Protein AF-A0A068NNS9-F1 (afdb_monomer)

Secondary structure (DSSP, 8-state):
-PPPPPPTTHHHHHHHHHHHHHHHHHHHHHHHHH--EEEEEEEHHHHHHHHHTTT--HHHHHHHHHHHT--EEEEEPPBHHHHHHTTSEEEEEEEEEETTEEEEEEEEEES-HHHHHHHHHHHHHHHGGGG-----BTTTEEEPPSS-HHHHHT-B--S-HHHHHHHHHTTPEEEEEE---TT--HHHHHHHHHHHHHTTEEEEEE-TTB-TTTTTTHHHHHHHHHHTTPEEEEETT---BTHHHHHHH-GGGEEEEEE--HHHHTTS-HHHHHHHHHHHHHHS--SEEE---S-SSSSSHHHHHHHHHHHHHHHHHHTT-EES---PPPPPS--TTHHHHHHHHHHHHHHHHHHHH---HHHHHHHHHHHHHHHHHTTSHHHHHHHHHHHHHHHHHHHHHHHHHH--S-HHHHHHHHHHHHHHHHHHHHHHS-SHHHHTTSS--TTHHHHHHHHHHHHHHHHHHHHS-HHHHHHS---HHHHHHHHHHHHHHHHHHHHSSS----PPPHHHHHHHHHHHHH-SSPPPHHIIIIIHHHHHHHHHHHHHHHH-GGGHHHHHHHHHHHHHHHHHHHHHHHHHHT-TTS-HHHHHHHHHHHHHHHHHHHHHHHHHHHHHSPPPPP--

Mean predicted aligned error: 8.88 Å

Radius of gyration: 31.3 Å; Cα contacts (8 Å, |Δi|>4): 1015; chains: 1; bounding box: 88×57×99 Å

Structure (mmCIF, N/CA/C/O backbone):
data_AF-A0A068NNS9-F1
#
_entry.id   AF-A0A068NNS9-F1
#
loop_
_atom_site.group_PDB
_atom_site.id
_atom_site.type_symbol
_atom_site.label_atom_id
_atom_site.label_alt_id
_atom_site.label_comp_id
_atom_site.label_asym_id
_atom_site.label_entity_id
_atom_site.label_seq_id
_atom_site.pdbx_PDB_ins_code
_atom_site.Cartn_x
_atom_site.Cartn_y
_atom_site.Cartn_z
_atom_site.occupancy
_atom_site.B_iso_or_equiv
_atom_site.auth_seq_id
_atom_site.auth_comp_id
_atom_site.auth_asym_id
_atom_site.auth_atom_id
_atom_site.pdbx_PDB_model_num
ATOM 1 N N . MET A 1 1 ? -19.047 10.131 39.975 1.00 45.00 1 MET A N 1
ATOM 2 C CA . MET A 1 1 ? -18.983 10.991 38.769 1.00 45.00 1 MET A CA 1
ATOM 3 C C . MET A 1 1 ? -20.088 10.554 37.811 1.00 45.00 1 MET A C 1
ATOM 5 O O . MET A 1 1 ? -20.291 9.353 37.672 1.00 45.00 1 MET A O 1
ATOM 9 N N . ASN A 1 2 ? -20.861 11.490 37.252 1.00 53.44 2 ASN A N 1
ATOM 10 C CA . ASN A 1 2 ? -22.082 11.189 36.489 1.00 53.44 2 ASN A CA 1
ATOM 11 C C . ASN A 1 2 ? -21.783 10.393 35.209 1.00 53.44 2 ASN A C 1
ATOM 13 O O . ASN A 1 2 ? -20.843 10.713 34.484 1.00 53.44 2 ASN A O 1
ATOM 17 N N . ARG A 1 3 ? -22.595 9.363 34.931 1.00 65.38 3 ARG A N 1
ATOM 18 C CA . ARG A 1 3 ? -22.523 8.577 33.688 1.00 65.38 3 ARG A CA 1
ATOM 19 C C . ARG A 1 3 ? -22.663 9.496 32.473 1.00 65.38 3 ARG A C 1
ATOM 21 O O . ARG A 1 3 ? -23.421 10.467 32.516 1.00 65.38 3 ARG A O 1
ATOM 28 N N . THR A 1 4 ? -21.981 9.156 31.380 1.00 76.56 4 THR A N 1
ATOM 29 C CA . THR A 1 4 ? -22.174 9.854 30.103 1.00 76.56 4 THR A CA 1
ATOM 30 C C . THR A 1 4 ? -23.625 9.650 29.667 1.00 76.56 4 THR A C 1
ATOM 32 O O . THR A 1 4 ? -24.066 8.511 29.521 1.00 76.56 4 THR A O 1
ATOM 35 N N . LYS A 1 5 ? -24.387 10.731 29.485 1.00 83.50 5 LYS A N 1
ATOM 36 C CA . LYS A 1 5 ? -25.737 10.637 28.916 1.00 83.50 5 LYS A CA 1
ATOM 37 C C . LYS A 1 5 ? -25.620 10.471 27.404 1.00 83.50 5 LYS A C 1
ATOM 39 O O . LYS A 1 5 ? -24.888 11.222 26.765 1.00 83.50 5 LYS A O 1
ATOM 44 N N . LEU A 1 6 ? -26.333 9.498 26.844 1.00 90.12 6 LEU A N 1
ATOM 45 C CA . LEU A 1 6 ? -26.372 9.283 25.400 1.00 90.12 6 LEU A CA 1
ATOM 46 C C . LEU A 1 6 ? -27.420 10.206 24.776 1.00 90.12 6 LEU A C 1
ATOM 48 O O . LEU A 1 6 ? -28.594 10.106 25.141 1.00 90.12 6 LEU A O 1
ATOM 52 N N . PRO A 1 7 ? -27.033 11.108 23.863 1.00 90.25 7 PRO A N 1
ATOM 53 C CA . PRO A 1 7 ? -28.003 11.930 23.167 1.00 90.25 7 PRO A CA 1
ATOM 54 C C . PRO A 1 7 ? -28.765 11.101 22.126 1.00 90.25 7 PRO A C 1
ATOM 56 O O . PRO A 1 7 ? -28.200 10.212 21.491 1.00 90.25 7 PRO A O 1
ATOM 59 N N . GLN A 1 8 ? -30.039 11.431 21.899 1.00 88.69 8 GLN A N 1
ATOM 60 C CA . GLN A 1 8 ? -30.897 10.731 20.928 1.00 88.69 8 GLN A CA 1
ATOM 61 C C . GLN A 1 8 ? -30.352 10.808 19.490 1.00 88.69 8 GLN A C 1
ATOM 63 O O . GLN A 1 8 ? -30.512 9.871 18.713 1.00 88.69 8 GLN A O 1
ATOM 68 N N . TRP A 1 9 ? -29.639 11.887 19.149 1.00 92.69 9 TRP A N 1
ATOM 69 C CA . TRP A 1 9 ? -29.029 12.079 17.830 1.00 92.69 9 TRP A CA 1
ATOM 70 C C . TRP A 1 9 ? -27.763 11.237 17.595 1.00 92.69 9 TRP A C 1
ATOM 72 O O . TRP A 1 9 ? -27.286 11.170 16.462 1.00 92.69 9 TRP A O 1
ATOM 82 N N . LEU A 1 10 ? -27.208 10.572 18.621 1.00 92.75 10 LEU A N 1
ATOM 83 C CA . LEU A 1 10 ? -25.953 9.820 18.489 1.00 92.75 10 LEU A CA 1
ATOM 84 C C . LEU A 1 10 ? -26.058 8.684 17.465 1.00 92.75 10 LEU A C 1
ATOM 86 O O . LEU A 1 10 ? -25.103 8.421 16.744 1.00 92.75 10 LEU A O 1
ATOM 90 N N . ALA A 1 11 ? -27.222 8.040 17.358 1.00 92.19 11 ALA A N 1
ATOM 91 C CA . ALA A 1 11 ? -27.439 6.993 16.364 1.00 92.19 11 ALA A CA 1
ATOM 92 C C . ALA A 1 11 ? -27.243 7.526 14.932 1.00 92.19 11 ALA A C 1
ATOM 94 O O . ALA A 1 11 ? -26.527 6.915 14.142 1.00 92.19 11 ALA A O 1
ATOM 95 N N . MET A 1 12 ? -27.793 8.706 14.621 1.00 92.38 12 MET A N 1
ATOM 96 C CA . MET A 1 12 ? -27.580 9.365 13.326 1.00 92.38 12 MET A CA 1
ATOM 97 C C . MET A 1 12 ? -26.126 9.807 13.135 1.00 92.38 12 MET A C 1
ATOM 99 O O . MET A 1 12 ? -25.587 9.662 12.039 1.00 92.38 12 MET A O 1
ATOM 103 N N . ALA A 1 13 ? -25.477 10.287 14.201 1.00 93.81 13 ALA A N 1
ATOM 104 C CA . ALA A 1 13 ? -24.063 10.669 14.187 1.00 93.81 13 ALA A CA 1
ATOM 105 C C . ALA A 1 13 ? -23.112 9.499 13.891 1.00 93.81 13 ALA A C 1
ATOM 107 O O . ALA A 1 13 ? -21.988 9.726 13.458 1.00 93.81 13 ALA A O 1
ATOM 108 N N . LEU A 1 14 ? -23.545 8.258 14.124 1.00 95.25 14 LEU A N 1
ATOM 109 C CA . LEU A 1 14 ? -22.804 7.050 13.765 1.00 95.25 14 LEU A CA 1
ATOM 110 C C . LEU A 1 14 ? -23.218 6.519 12.383 1.00 95.25 14 LEU A C 1
ATOM 112 O O . LEU A 1 14 ? -22.372 6.078 11.608 1.00 95.25 14 LEU A O 1
ATOM 116 N N . LEU A 1 15 ? -24.506 6.599 12.045 1.00 95.69 15 LEU A N 1
ATOM 117 C CA . LEU A 1 15 ? -25.061 6.049 10.808 1.00 95.69 15 LEU A CA 1
ATOM 118 C C . LEU A 1 15 ? -24.673 6.854 9.555 1.00 95.69 15 LEU A C 1
ATOM 120 O O . LEU A 1 15 ? -24.292 6.255 8.551 1.00 95.69 15 LEU A O 1
ATOM 124 N N . LEU A 1 16 ? -24.724 8.191 9.594 1.00 96.25 16 LEU A N 1
ATOM 125 C CA . LEU A 1 16 ? -24.410 9.026 8.423 1.00 96.25 16 LEU A CA 1
ATOM 126 C C . LEU A 1 16 ? -22.957 8.870 7.933 1.00 96.25 16 LEU A C 1
ATOM 128 O O . LEU A 1 16 ? -22.777 8.626 6.735 1.00 96.25 16 LEU A O 1
ATOM 132 N N . PRO A 1 17 ? -21.923 8.922 8.803 1.00 96.94 17 PRO A N 1
ATOM 133 C CA . PRO A 1 17 ? -20.548 8.671 8.375 1.00 96.94 17 PRO A CA 1
ATOM 134 C C . PRO A 1 17 ? -20.363 7.287 7.771 1.00 96.94 17 PRO A C 1
ATOM 136 O O . PRO A 1 17 ? -19.669 7.148 6.765 1.00 96.94 17 PRO A O 1
ATOM 139 N N . ALA A 1 18 ? -21.012 6.270 8.345 1.00 96.69 18 ALA A N 1
ATOM 140 C CA . ALA A 1 18 ? -20.958 4.913 7.823 1.00 96.69 18 ALA A CA 1
ATOM 141 C C . ALA A 1 18 ? -21.536 4.843 6.402 1.00 96.69 18 ALA A C 1
ATOM 143 O O . ALA A 1 18 ? -20.880 4.315 5.508 1.00 96.69 18 ALA A O 1
ATOM 144 N N . LEU A 1 19 ? -22.717 5.424 6.167 1.00 97.00 19 LEU A N 1
ATOM 145 C CA . LEU A 1 19 ? -23.376 5.412 4.857 1.00 97.00 19 LEU A CA 1
ATOM 146 C C . LEU A 1 19 ? -22.563 6.136 3.778 1.00 97.00 19 LEU A C 1
ATOM 148 O O . LEU A 1 19 ? -22.336 5.573 2.706 1.00 97.00 19 LEU A O 1
ATOM 152 N N . PHE A 1 20 ? -22.089 7.356 4.051 1.00 96.88 20 PHE A N 1
ATOM 153 C CA . PHE A 1 20 ? -21.288 8.104 3.076 1.00 96.88 20 PHE A CA 1
ATOM 154 C C . PHE A 1 20 ? -19.963 7.401 2.778 1.00 96.88 20 PHE A C 1
ATOM 156 O O . PHE A 1 20 ? -19.558 7.293 1.618 1.00 96.88 20 PHE A O 1
ATOM 163 N N . SER A 1 21 ? -19.320 6.850 3.807 1.00 96.75 21 SER A N 1
ATOM 164 C CA . SER A 1 21 ? -18.083 6.090 3.645 1.00 96.75 21 SER A CA 1
ATOM 165 C C . SER A 1 21 ? -18.297 4.805 2.854 1.00 96.75 21 SER A C 1
ATOM 167 O O . SER A 1 21 ? -17.499 4.502 1.974 1.00 96.75 21 SER A O 1
ATOM 169 N N . LEU A 1 22 ? -19.389 4.076 3.105 1.00 95.44 22 LEU A N 1
ATOM 170 C CA . LEU A 1 22 ? -19.742 2.866 2.359 1.00 95.44 22 LEU A CA 1
ATOM 171 C C . LEU A 1 22 ? -20.011 3.162 0.884 1.00 95.44 22 LEU A C 1
ATOM 173 O O . LEU A 1 22 ? -19.553 2.406 0.033 1.00 95.44 22 LEU A O 1
ATOM 177 N N . TYR A 1 23 ? -20.687 4.268 0.562 1.00 95.62 23 TYR A N 1
ATOM 178 C CA . TYR A 1 23 ? -20.882 4.675 -0.831 1.00 95.62 23 TYR A CA 1
ATOM 179 C C . TYR A 1 23 ? -19.549 4.989 -1.526 1.00 95.62 23 TYR A C 1
ATOM 181 O O . TYR A 1 23 ? -19.304 4.525 -2.642 1.00 95.62 23 TYR A O 1
ATOM 189 N N . SER A 1 24 ? -18.656 5.717 -0.847 1.00 94.75 24 SER A N 1
ATOM 190 C CA . SER A 1 24 ? -17.303 5.974 -1.349 1.00 94.75 24 SER A CA 1
ATOM 191 C C . SER A 1 24 ? -16.546 4.658 -1.590 1.00 94.75 24 SER A C 1
ATOM 193 O O . SER A 1 24 ? -16.065 4.388 -2.692 1.00 94.75 24 SER A O 1
ATOM 195 N N . ILE A 1 25 ? -16.532 3.777 -0.592 1.00 93.31 25 ILE A N 1
ATOM 196 C CA . ILE A 1 25 ? -15.885 2.462 -0.645 1.00 93.31 25 ILE A CA 1
ATOM 197 C C . ILE A 1 25 ? -16.465 1.572 -1.748 1.00 93.31 25 ILE A C 1
ATOM 199 O O . ILE A 1 25 ? -15.720 0.849 -2.404 1.00 93.31 25 ILE A O 1
ATOM 203 N N . TYR A 1 26 ? -17.770 1.632 -1.998 1.00 92.50 26 TYR A N 1
ATOM 204 C CA . TYR A 1 26 ? -18.401 0.900 -3.090 1.00 92.50 26 TYR A CA 1
ATOM 205 C C . TYR A 1 26 ? -17.836 1.330 -4.451 1.00 92.50 26 TYR A C 1
ATOM 207 O O . TYR A 1 26 ? -17.469 0.478 -5.262 1.00 92.50 26 TYR A O 1
ATOM 215 N N . LYS A 1 27 ? -17.675 2.642 -4.677 1.00 91.94 27 LYS A N 1
ATOM 216 C CA . LYS A 1 27 ? -17.030 3.177 -5.889 1.00 91.94 27 LYS A CA 1
ATOM 217 C C . LYS A 1 27 ? -15.565 2.773 -6.001 1.00 91.94 27 LYS A C 1
ATOM 219 O O . LYS A 1 27 ? -15.104 2.445 -7.091 1.00 91.94 27 LYS A O 1
ATOM 224 N N . ARG A 1 28 ? -14.853 2.730 -4.876 1.00 90.12 28 ARG A N 1
ATOM 225 C CA . ARG A 1 28 ? -13.492 2.188 -4.813 1.00 90.12 28 ARG A CA 1
ATOM 226 C C . ARG A 1 28 ? -13.443 0.715 -5.215 1.00 90.12 28 ARG A C 1
ATOM 228 O O . ARG A 1 28 ? -12.640 0.346 -6.061 1.00 90.12 28 ARG A O 1
ATOM 235 N N . ASN A 1 29 ? -14.318 -0.113 -4.653 1.00 89.06 29 ASN A N 1
ATOM 236 C CA . ASN A 1 29 ? -14.356 -1.542 -4.949 1.00 89.06 29 ASN A CA 1
ATOM 237 C C . ASN A 1 29 ? -14.674 -1.810 -6.431 1.00 89.06 29 ASN A C 1
ATOM 239 O O . ASN A 1 29 ? -14.118 -2.740 -7.005 1.00 89.06 29 ASN A O 1
ATOM 243 N N . GLN A 1 30 ? -15.507 -0.977 -7.071 1.00 87.81 30 GLN A N 1
ATOM 244 C CA . GLN A 1 30 ? -15.707 -1.026 -8.525 1.00 87.81 30 GLN A CA 1
ATOM 245 C C . GLN A 1 30 ? -14.388 -0.786 -9.276 1.00 87.81 30 GLN A C 1
ATOM 247 O O . GLN A 1 30 ? -13.989 -1.642 -10.064 1.00 87.81 30 GLN A O 1
ATOM 252 N N . ALA A 1 31 ? -13.676 0.305 -8.976 1.00 84.62 31 ALA A N 1
ATOM 253 C CA . ALA A 1 31 ? -12.397 0.629 -9.616 1.00 84.62 31 ALA A CA 1
ATOM 254 C C . ALA A 1 31 ? -11.326 -0.461 -9.399 1.00 84.62 31 ALA A C 1
ATOM 256 O O . ALA A 1 31 ? -10.639 -0.857 -10.339 1.00 84.62 31 ALA A O 1
ATOM 257 N N . GLU A 1 32 ? -11.221 -1.005 -8.182 1.00 83.69 32 GLU A N 1
ATOM 258 C CA . GLU A 1 32 ? -10.308 -2.114 -7.866 1.00 83.69 32 GLU A CA 1
ATOM 259 C C . GLU A 1 32 ? -10.689 -3.403 -8.615 1.00 83.69 32 GLU A C 1
ATOM 261 O O . GLU A 1 32 ? -9.819 -4.142 -9.073 1.00 83.69 32 GLU A O 1
ATOM 266 N N . SER A 1 33 ? -11.988 -3.680 -8.773 1.00 80.75 33 SER A N 1
ATOM 267 C CA . SER A 1 33 ? -12.466 -4.902 -9.429 1.00 80.75 33 SER A CA 1
ATOM 268 C C . SER A 1 33 ? -12.233 -4.931 -10.941 1.00 80.75 33 SER A C 1
ATOM 270 O O . SER A 1 33 ? -12.074 -6.021 -11.489 1.00 80.75 33 SER A O 1
ATOM 272 N N . LEU A 1 34 ? -12.175 -3.763 -11.590 1.00 80.88 34 LEU A N 1
ATOM 273 C CA . LEU A 1 34 ? -11.970 -3.627 -13.036 1.00 80.88 34 LEU A CA 1
ATOM 274 C C . LEU A 1 34 ? -10.517 -3.888 -13.461 1.00 80.88 34 LEU A C 1
ATOM 276 O O . LEU A 1 34 ? -10.269 -4.225 -14.618 1.00 80.88 34 LEU A O 1
ATOM 280 N N . ASN A 1 35 ? -9.555 -3.780 -12.539 1.00 80.50 35 ASN A N 1
ATOM 281 C CA . ASN A 1 35 ? -8.134 -3.937 -12.839 1.00 80.50 35 ASN A CA 1
ATOM 282 C C . ASN A 1 35 ? -7.482 -5.070 -12.034 1.00 80.50 35 ASN A C 1
ATOM 284 O O . ASN A 1 35 ? -6.847 -4.852 -10.999 1.00 80.50 35 ASN A O 1
ATOM 288 N N . ARG A 1 36 ? -7.605 -6.297 -12.551 1.00 82.00 36 ARG A N 1
ATOM 289 C CA . ARG A 1 36 ? -6.995 -7.514 -11.976 1.00 82.00 36 ARG A CA 1
ATOM 290 C C . ARG A 1 36 ? -5.841 -8.089 -12.800 1.00 82.00 36 ARG A C 1
ATOM 292 O O . ARG A 1 36 ? -5.244 -9.085 -12.391 1.00 82.00 36 ARG A O 1
ATOM 299 N N . ALA A 1 37 ? -5.546 -7.473 -13.944 1.00 86.31 37 ALA A N 1
ATOM 300 C CA . ALA A 1 37 ? -4.492 -7.915 -14.844 1.00 86.31 37 ALA A CA 1
ATOM 301 C C . ALA A 1 37 ? -3.117 -7.719 -14.197 1.00 86.31 37 ALA A C 1
ATOM 303 O O . ALA A 1 37 ? -2.792 -6.629 -13.723 1.00 86.31 37 ALA A O 1
ATOM 304 N N . THR A 1 38 ? -2.314 -8.775 -14.195 1.00 91.81 38 THR A N 1
ATOM 305 C CA . THR A 1 38 ? -0.960 -8.779 -13.652 1.00 91.81 38 THR A CA 1
ATOM 306 C C . THR A 1 38 ? 0.004 -9.280 -14.724 1.00 91.81 38 THR A C 1
ATOM 308 O O . THR A 1 38 ? -0.196 -10.347 -15.310 1.00 91.81 38 THR A O 1
ATOM 311 N N . ALA A 1 39 ? 1.049 -8.498 -14.983 1.00 95.06 39 ALA A N 1
ATOM 312 C CA . ALA A 1 39 ? 2.167 -8.892 -15.824 1.00 95.06 39 ALA A CA 1
ATOM 313 C C . ALA A 1 39 ? 3.170 -9.702 -15.009 1.00 95.06 39 ALA A C 1
ATOM 315 O O . ALA A 1 39 ? 3.602 -9.278 -13.936 1.00 95.06 39 ALA A O 1
ATOM 316 N N . PHE A 1 40 ? 3.535 -10.861 -15.536 1.00 97.00 40 PHE A N 1
ATOM 317 C CA . PHE A 1 40 ? 4.605 -11.703 -15.035 1.00 97.00 40 PHE A CA 1
ATOM 318 C C . PHE A 1 40 ? 5.803 -11.417 -15.925 1.00 97.00 40 PHE A C 1
ATOM 320 O O . PHE A 1 40 ? 5.803 -11.750 -17.113 1.00 97.00 40 PHE A O 1
ATOM 327 N N . ALA A 1 41 ? 6.770 -10.717 -15.345 1.00 97.12 41 ALA A N 1
ATOM 328 C CA . ALA A 1 41 ? 7.948 -10.225 -16.023 1.00 97.12 41 ALA A CA 1
ATOM 329 C C . ALA A 1 41 ? 9.197 -10.923 -15.494 1.00 97.12 41 ALA A C 1
ATOM 331 O O . ALA A 1 41 ? 9.301 -11.204 -14.301 1.00 97.12 41 ALA A O 1
ATOM 332 N N . THR A 1 42 ? 10.175 -11.132 -16.363 1.00 96.94 42 THR A N 1
ATOM 333 C CA . THR A 1 42 ? 11.530 -11.523 -15.969 1.00 96.94 42 THR A CA 1
ATOM 334 C C . THR A 1 42 ? 12.559 -10.762 -16.802 1.00 96.94 42 THR A C 1
ATOM 336 O O . THR A 1 42 ? 12.216 -10.171 -17.827 1.00 96.94 42 THR A O 1
ATOM 339 N N . GLU A 1 43 ? 13.798 -10.713 -16.329 1.00 96.81 43 GLU A N 1
ATOM 340 C CA . GLU A 1 43 ? 14.918 -10.091 -17.041 1.00 96.81 43 GLU A CA 1
ATOM 341 C C . GLU A 1 43 ? 15.286 -10.981 -18.244 1.00 96.81 43 GLU A C 1
ATOM 343 O O . GLU A 1 43 ? 15.469 -12.189 -18.086 1.00 96.81 43 GLU A O 1
ATOM 348 N N . TYR A 1 44 ? 15.360 -10.418 -19.455 1.00 96.75 44 TYR A N 1
ATOM 349 C CA . TYR A 1 44 ? 15.648 -11.203 -20.668 1.00 96.75 44 TYR A CA 1
ATOM 350 C C . TYR A 1 44 ? 16.992 -11.922 -20.566 1.00 96.75 44 TYR A C 1
ATOM 352 O O . TYR A 1 44 ? 17.099 -13.096 -20.910 1.00 96.75 44 TYR A O 1
ATOM 360 N N . GLU A 1 45 ? 17.993 -11.240 -20.011 1.00 94.19 45 GLU A N 1
ATOM 361 C CA . GLU A 1 45 ? 19.336 -11.771 -19.789 1.00 94.19 45 GLU A CA 1
ATOM 362 C C . GLU A 1 45 ? 19.317 -12.982 -18.843 1.00 94.19 45 GLU A C 1
ATOM 364 O O . GLU A 1 45 ? 20.165 -13.864 -18.941 1.00 94.19 45 GLU A O 1
ATOM 369 N N . THR A 1 46 ? 18.322 -13.063 -17.950 1.00 95.50 46 THR A N 1
ATOM 370 C CA . THR A 1 46 ? 18.130 -14.239 -17.093 1.00 95.50 46 THR A CA 1
ATOM 371 C C . THR A 1 46 ? 17.641 -15.431 -17.908 1.00 95.50 46 THR A C 1
ATOM 373 O O . THR A 1 46 ? 18.205 -16.511 -17.776 1.00 95.50 46 THR A O 1
ATOM 376 N N . ILE A 1 47 ? 16.646 -15.253 -18.787 1.00 96.31 47 ILE A N 1
ATOM 377 C CA . ILE A 1 47 ? 16.189 -16.337 -19.677 1.00 96.31 47 ILE A CA 1
ATOM 378 C C . ILE A 1 47 ? 17.344 -16.796 -20.569 1.00 96.31 47 ILE A C 1
ATOM 380 O O . ILE A 1 47 ? 17.595 -17.992 -20.680 1.00 96.31 47 ILE A O 1
ATOM 384 N N . GLU A 1 48 ? 18.074 -15.848 -21.158 1.00 95.12 48 GLU A N 1
ATOM 385 C CA . GLU A 1 48 ? 19.225 -16.114 -22.023 1.00 95.12 48 GLU A CA 1
ATOM 386 C C . GLU A 1 48 ? 20.307 -16.930 -21.306 1.00 95.12 48 GLU A C 1
ATOM 388 O O . GLU A 1 48 ? 20.754 -17.949 -21.832 1.00 95.12 48 GLU A O 1
ATOM 393 N N . ALA A 1 49 ? 20.671 -16.553 -20.077 1.00 94.00 49 ALA A N 1
ATOM 394 C CA . ALA A 1 49 ? 21.657 -17.284 -19.287 1.00 94.00 49 ALA A CA 1
ATOM 395 C C . ALA A 1 49 ? 21.197 -18.710 -18.926 1.00 94.00 49 ALA A C 1
ATOM 397 O O . ALA A 1 49 ? 21.973 -19.658 -19.060 1.00 94.00 49 ALA A O 1
ATOM 398 N N . LEU A 1 50 ? 19.940 -18.884 -18.497 1.00 95.00 50 LEU A N 1
ATOM 399 C CA . LEU A 1 50 ? 19.394 -20.196 -18.116 1.00 95.00 50 LEU A CA 1
ATOM 400 C C . LEU A 1 50 ? 19.220 -21.126 -19.328 1.00 95.00 50 LEU A C 1
ATOM 402 O O . LEU A 1 50 ? 19.422 -22.338 -19.211 1.00 95.00 50 LEU A O 1
ATOM 406 N N . ALA A 1 51 ? 18.867 -20.565 -20.487 1.00 94.69 51 ALA A N 1
ATOM 407 C CA . ALA A 1 51 ? 18.764 -21.287 -21.749 1.00 94.69 51 ALA A CA 1
ATOM 408 C C . ALA A 1 51 ? 20.145 -21.737 -22.243 1.00 94.69 51 ALA A C 1
ATOM 410 O O . ALA A 1 51 ? 20.338 -22.912 -22.563 1.00 94.69 51 ALA A O 1
ATOM 411 N N . ALA A 1 52 ? 21.132 -20.833 -22.218 1.00 92.56 52 ALA A N 1
ATOM 412 C CA . ALA A 1 52 ? 22.507 -21.133 -22.604 1.00 92.56 52 ALA A CA 1
ATOM 413 C C . ALA A 1 52 ? 23.125 -22.238 -21.733 1.00 92.56 52 ALA A C 1
ATOM 415 O O . ALA A 1 52 ? 23.791 -23.127 -22.264 1.00 92.56 52 ALA A O 1
ATOM 416 N N . ALA A 1 53 ? 22.847 -22.240 -20.423 1.00 91.12 53 ALA A N 1
ATOM 417 C CA . ALA A 1 53 ? 23.308 -23.279 -19.497 1.00 91.12 53 ALA A CA 1
ATOM 418 C C . ALA A 1 53 ? 22.810 -24.694 -19.857 1.00 91.12 53 ALA A C 1
ATOM 420 O O . ALA A 1 53 ? 23.434 -25.679 -19.472 1.00 91.12 53 ALA A O 1
ATOM 421 N N . GLN A 1 54 ? 21.717 -24.798 -20.615 1.00 90.12 54 GLN A N 1
ATOM 422 C CA . GLN A 1 54 ? 21.121 -26.063 -21.055 1.00 90.12 54 GLN A CA 1
ATOM 423 C C . GLN A 1 54 ? 21.247 -26.299 -22.565 1.00 90.12 54 GLN A C 1
ATOM 425 O O . GLN A 1 54 ? 20.663 -27.242 -23.092 1.00 90.12 54 GLN A O 1
ATOM 430 N N . GLY A 1 55 ? 21.987 -25.447 -23.284 1.00 91.88 55 GLY A N 1
ATOM 431 C CA . GLY A 1 55 ? 22.110 -25.535 -24.740 1.00 91.88 55 GLY A CA 1
ATOM 432 C C . GLY A 1 55 ? 20.795 -25.298 -25.494 1.00 91.88 55 GLY A C 1
ATOM 433 O O . GLY A 1 55 ? 20.655 -25.748 -26.630 1.00 91.88 55 GLY A O 1
ATOM 434 N N . MET A 1 56 ? 19.827 -24.612 -24.879 1.00 93.81 56 MET A N 1
ATOM 435 C CA . MET A 1 56 ? 18.530 -24.318 -25.485 1.00 93.81 56 MET A CA 1
ATOM 436 C C . MET A 1 56 ? 18.570 -22.983 -26.253 1.00 93.81 56 MET A C 1
ATOM 438 O O . MET A 1 56 ? 19.056 -21.986 -25.713 1.00 93.81 56 MET A O 1
ATOM 442 N N . PRO A 1 57 ? 18.032 -22.913 -27.487 1.00 95.50 57 PRO A N 1
ATOM 443 C CA . PRO A 1 57 ? 17.849 -21.646 -28.191 1.00 95.50 57 PRO A CA 1
ATOM 444 C C . PRO A 1 57 ? 16.900 -20.701 -27.444 1.00 95.50 57 PRO A C 1
ATOM 446 O O . PRO A 1 57 ? 15.894 -21.132 -26.878 1.00 95.50 57 PRO A O 1
ATOM 449 N N . ILE A 1 58 ? 17.172 -19.396 -27.506 1.00 95.75 58 ILE A N 1
ATOM 450 C CA . ILE A 1 58 ? 16.395 -18.381 -26.780 1.00 95.75 58 ILE A CA 1
ATOM 451 C C . ILE A 1 58 ? 14.909 -18.354 -27.171 1.00 95.75 58 ILE A C 1
ATOM 453 O O . ILE A 1 58 ? 14.058 -18.182 -26.302 1.00 95.75 58 ILE A O 1
ATOM 457 N N . ASP A 1 59 ? 14.573 -18.582 -28.445 1.00 95.62 59 ASP A N 1
ATOM 458 C CA . ASP A 1 59 ? 13.178 -18.647 -28.895 1.00 95.62 59 ASP A CA 1
ATOM 459 C C . ASP A 1 59 ? 12.413 -19.797 -28.219 1.00 95.62 59 ASP A C 1
ATOM 461 O O . ASP A 1 59 ? 11.299 -19.586 -27.740 1.00 95.62 59 ASP A O 1
ATOM 465 N N . SER A 1 60 ? 13.026 -20.982 -28.114 1.00 95.94 60 SER A N 1
ATOM 466 C CA . SER A 1 60 ? 12.431 -22.140 -27.432 1.00 95.94 60 SER A CA 1
ATOM 467 C C . SER A 1 60 ? 12.299 -21.900 -25.930 1.00 95.94 60 SER A C 1
ATOM 469 O O . SER A 1 60 ? 11.265 -22.214 -25.347 1.00 95.94 60 SER A O 1
ATOM 471 N N . ALA A 1 61 ? 13.304 -21.273 -25.314 1.00 96.38 61 ALA A N 1
ATOM 472 C CA . ALA A 1 61 ? 13.262 -20.943 -23.895 1.00 96.38 61 ALA A CA 1
ATOM 473 C C . ALA A 1 61 ? 12.147 -19.940 -23.565 1.00 96.38 61 ALA A C 1
ATOM 475 O O . ALA A 1 61 ? 11.420 -20.103 -22.586 1.00 96.38 61 ALA A O 1
ATOM 476 N N . ILE A 1 62 ? 11.966 -18.913 -24.400 1.00 96.69 62 ILE A N 1
ATOM 477 C CA . ILE A 1 62 ? 10.869 -17.951 -24.252 1.00 96.69 62 ILE A CA 1
ATOM 478 C C . ILE A 1 62 ? 9.510 -18.634 -24.438 1.00 96.69 62 ILE A C 1
ATOM 480 O O . ILE A 1 62 ? 8.577 -18.339 -23.689 1.00 96.69 62 ILE A O 1
ATOM 484 N N . GLU A 1 63 ? 9.384 -19.537 -25.410 1.00 96.25 63 GLU A N 1
ATOM 485 C CA . GLU A 1 63 ? 8.154 -20.295 -25.637 1.00 96.25 63 GLU A CA 1
ATOM 486 C C . GLU A 1 63 ? 7.794 -21.174 -24.428 1.00 96.25 63 GLU A C 1
ATOM 488 O O . GLU A 1 63 ? 6.644 -21.157 -23.978 1.00 96.25 63 GLU A O 1
ATOM 493 N N . GLU A 1 64 ? 8.782 -21.840 -23.826 1.00 95.25 64 GLU A N 1
ATOM 494 C CA . GLU A 1 64 ? 8.612 -22.617 -22.594 1.00 95.25 64 GLU A CA 1
ATOM 495 C C . GLU A 1 64 ? 8.144 -21.732 -21.426 1.00 95.25 64 GLU A C 1
ATOM 497 O O . GLU A 1 64 ? 7.125 -22.016 -20.785 1.00 95.25 64 GLU A O 1
ATOM 502 N N . MET A 1 65 ? 8.818 -20.600 -21.189 1.00 96.25 65 MET A N 1
ATOM 503 C CA . MET A 1 65 ? 8.441 -19.663 -20.121 1.00 96.25 65 MET A CA 1
ATOM 504 C C . MET A 1 65 ? 7.047 -19.063 -20.336 1.00 96.25 65 MET A C 1
ATOM 506 O O . MET A 1 65 ? 6.284 -18.876 -19.382 1.00 96.25 65 MET A O 1
ATOM 510 N N . LYS A 1 66 ? 6.670 -18.785 -21.589 1.00 95.69 66 LYS A N 1
ATOM 511 C CA . LYS A 1 66 ? 5.315 -18.338 -21.938 1.00 95.69 66 LYS A CA 1
ATOM 512 C C . LYS A 1 66 ? 4.266 -19.394 -21.626 1.00 95.69 66 LYS A C 1
ATOM 514 O O . LYS A 1 66 ? 3.209 -19.042 -21.100 1.00 95.69 66 LYS A O 1
ATOM 519 N N . GLY A 1 67 ? 4.556 -20.666 -21.903 1.00 94.62 67 GLY A N 1
ATOM 520 C CA . GLY A 1 67 ? 3.695 -21.790 -21.524 1.00 94.62 67 GLY A CA 1
ATOM 521 C C . GLY A 1 67 ? 3.377 -21.795 -20.025 1.00 94.62 67 GLY A C 1
ATOM 522 O O . GLY A 1 67 ? 2.235 -22.033 -19.624 1.00 94.62 67 GLY A O 1
ATOM 523 N N . GLN A 1 68 ? 4.355 -21.406 -19.204 1.00 95.88 68 GLN A N 1
ATOM 524 C CA . GLN A 1 68 ? 4.226 -21.314 -17.748 1.00 95.88 68 GLN A CA 1
ATOM 525 C C . GLN A 1 68 ? 3.546 -20.026 -17.250 1.00 95.88 68 GLN A C 1
ATOM 527 O O . GLN A 1 68 ? 3.108 -19.957 -16.102 1.00 95.88 68 GLN A O 1
ATOM 532 N N . GLY A 1 69 ? 3.353 -19.023 -18.113 1.00 93.88 69 GLY A N 1
ATOM 533 C CA . GLY A 1 69 ? 2.615 -17.794 -17.795 1.00 93.88 69 GLY A CA 1
ATOM 534 C C . GLY A 1 69 ? 3.405 -16.495 -17.915 1.00 93.88 69 GLY A C 1
ATOM 535 O O . GLY A 1 69 ? 2.855 -15.439 -17.595 1.00 93.88 69 GLY A O 1
ATOM 536 N N . LEU A 1 70 ? 4.660 -16.534 -18.374 1.00 96.25 70 LEU A N 1
ATOM 537 C CA . LEU A 1 70 ? 5.420 -15.321 -18.669 1.00 96.25 70 LEU A CA 1
ATOM 538 C C . LEU A 1 70 ? 4.722 -14.519 -19.780 1.00 96.25 70 LEU A C 1
ATOM 540 O O . LEU A 1 70 ? 4.413 -15.054 -20.843 1.00 96.25 70 LEU A O 1
ATOM 544 N N . ASN A 1 71 ? 4.474 -13.228 -19.551 1.00 95.75 71 ASN A N 1
ATOM 545 C CA . ASN A 1 71 ? 3.810 -12.357 -20.532 1.00 95.75 71 ASN A CA 1
ATOM 546 C C . ASN A 1 71 ? 4.505 -10.999 -20.730 1.00 95.75 71 ASN A C 1
ATOM 548 O O . ASN A 1 71 ? 4.073 -10.202 -21.568 1.00 95.75 71 ASN A O 1
ATOM 552 N N . ALA A 1 72 ? 5.587 -10.743 -19.996 1.00 97.06 72 ALA A N 1
ATOM 553 C CA . ALA A 1 72 ? 6.406 -9.551 -20.119 1.00 97.06 72 ALA A CA 1
ATOM 554 C C . ALA A 1 72 ? 7.896 -9.884 -19.953 1.00 97.06 72 ALA A C 1
ATOM 556 O O . ALA A 1 72 ? 8.260 -10.850 -19.286 1.00 97.06 72 ALA A O 1
ATOM 557 N N . VAL A 1 73 ? 8.761 -9.053 -20.526 1.00 97.50 73 VAL A N 1
ATOM 558 C CA . VAL A 1 73 ? 10.213 -9.103 -20.322 1.00 97.50 73 VAL A CA 1
ATOM 559 C C . VAL A 1 73 ? 10.745 -7.720 -19.989 1.00 97.50 73 VAL A C 1
ATOM 561 O O . VAL A 1 73 ? 10.318 -6.711 -20.555 1.00 97.50 73 VAL A O 1
ATOM 564 N N . VAL A 1 74 ? 11.675 -7.684 -19.043 1.00 97.88 74 VAL A N 1
ATOM 565 C CA . VAL A 1 74 ? 12.462 -6.500 -18.723 1.00 97.88 74 VAL A CA 1
ATOM 566 C C . VAL A 1 74 ? 13.712 -6.531 -19.586 1.00 97.88 74 VAL A C 1
ATOM 568 O O . VAL A 1 74 ? 14.483 -7.485 -19.510 1.00 97.88 74 VAL A O 1
ATOM 571 N N . LEU A 1 75 ? 13.891 -5.490 -20.396 1.00 97.38 75 LEU A N 1
ATOM 572 C CA . LEU A 1 75 ? 15.076 -5.283 -21.221 1.00 97.38 75 LEU A CA 1
ATOM 573 C C . LEU A 1 75 ? 15.863 -4.106 -20.667 1.00 97.38 75 LEU A C 1
ATOM 575 O O . LEU A 1 75 ? 15.321 -3.003 -20.535 1.00 97.38 75 LEU A O 1
ATOM 579 N N . SER A 1 76 ? 17.127 -4.345 -20.337 1.00 95.12 76 SER A N 1
ATOM 580 C CA . SER A 1 76 ? 18.037 -3.285 -19.912 1.00 95.12 76 SER A CA 1
ATOM 581 C C . SER A 1 76 ? 18.591 -2.538 -21.129 1.00 95.12 76 SER A C 1
ATOM 583 O O . SER A 1 76 ? 18.616 -3.060 -22.244 1.00 95.12 76 SER A O 1
ATOM 585 N N . GLU A 1 77 ? 19.001 -1.283 -20.947 1.00 91.94 77 GLU A N 1
ATOM 586 C CA . GLU A 1 77 ? 19.827 -0.619 -21.963 1.00 91.94 77 GLU A CA 1
ATOM 587 C C . GLU A 1 77 ? 21.145 -1.361 -22.158 1.00 91.94 77 GLU A C 1
ATOM 589 O O . GLU A 1 77 ? 21.803 -1.707 -21.180 1.00 91.94 77 GLU A O 1
ATOM 594 N N . GLU A 1 78 ? 21.551 -1.536 -23.417 1.00 93.12 78 GLU A N 1
ATOM 595 C CA . GLU A 1 78 ? 22.886 -2.046 -23.701 1.00 93.12 78 GLU A CA 1
ATOM 596 C C . GLU A 1 78 ? 23.917 -0.926 -23.595 1.00 93.12 78 GLU A C 1
ATOM 598 O O . GLU A 1 78 ? 23.623 0.243 -23.863 1.00 93.12 78 GLU A O 1
ATOM 603 N N . SER A 1 79 ? 25.154 -1.286 -23.284 1.00 92.50 79 SER A N 1
ATOM 604 C CA . SER A 1 79 ? 26.310 -0.393 -23.366 1.00 92.50 79 SER A CA 1
ATOM 605 C C . SER A 1 79 ? 27.215 -0.722 -24.555 1.00 92.50 79 SER A C 1
ATOM 607 O O . SER A 1 79 ? 27.230 -1.840 -25.071 1.00 92.50 79 SER A O 1
ATOM 609 N N . VAL A 1 80 ? 28.054 0.234 -24.969 1.00 92.12 80 VAL A N 1
ATOM 610 C CA . VAL A 1 80 ? 29.126 -0.032 -25.950 1.00 92.12 80 VAL A CA 1
ATOM 611 C C . VAL A 1 80 ? 30.031 -1.180 -25.474 1.00 92.12 80 VAL A C 1
ATOM 613 O O . VAL A 1 80 ? 30.490 -1.981 -26.283 1.00 92.12 80 VAL A O 1
ATOM 616 N N . ALA A 1 81 ? 30.275 -1.296 -24.163 1.00 92.62 81 ALA A N 1
ATOM 617 C CA . ALA A 1 81 ? 31.035 -2.400 -23.585 1.00 92.62 81 ALA A CA 1
ATOM 618 C C . ALA A 1 81 ? 30.396 -3.771 -23.852 1.00 92.62 81 ALA A C 1
ATOM 620 O O . ALA A 1 81 ? 31.122 -4.721 -24.141 1.00 92.62 81 ALA A O 1
ATOM 621 N N . GLU A 1 82 ? 29.072 -3.871 -23.765 1.00 91.81 82 GLU A N 1
ATOM 622 C CA . GLU A 1 82 ? 28.337 -5.112 -24.028 1.00 91.81 82 GLU A CA 1
ATOM 623 C C . GLU A 1 82 ? 28.317 -5.449 -25.514 1.00 91.81 82 GLU A C 1
ATOM 625 O O . GLU A 1 82 ? 28.540 -6.604 -25.867 1.00 91.81 82 GLU A O 1
ATOM 630 N N . LEU A 1 83 ? 28.171 -4.455 -26.397 1.00 92.06 83 LEU A N 1
ATOM 631 C CA . LEU A 1 83 ? 28.306 -4.675 -27.841 1.00 92.06 83 LEU A CA 1
ATOM 632 C C . LEU A 1 83 ? 29.701 -5.205 -28.215 1.00 92.06 83 LEU A C 1
ATOM 634 O O . LEU A 1 83 ? 29.810 -6.090 -29.065 1.00 92.06 83 LEU A O 1
ATOM 638 N N . ILE A 1 84 ? 30.761 -4.724 -27.550 1.00 92.12 84 ILE A N 1
ATOM 639 C CA . ILE A 1 84 ? 32.115 -5.290 -27.692 1.00 92.12 84 ILE A CA 1
ATOM 640 C C . ILE A 1 84 ? 32.153 -6.733 -27.187 1.00 92.12 84 ILE A C 1
ATOM 642 O O . ILE A 1 84 ? 32.672 -7.608 -27.875 1.00 92.12 84 ILE A O 1
ATOM 646 N N . GLY A 1 85 ? 31.594 -6.994 -26.001 1.00 89.56 85 GLY A N 1
ATOM 647 C CA . GLY A 1 85 ? 31.549 -8.335 -25.409 1.00 89.56 85 GLY A CA 1
ATOM 648 C C . GLY A 1 85 ? 30.791 -9.354 -26.266 1.00 89.56 85 GLY A C 1
ATOM 649 O O . GLY A 1 85 ? 31.171 -10.519 -26.305 1.00 89.56 85 GLY A O 1
ATOM 650 N N . ARG A 1 86 ? 29.771 -8.903 -27.005 1.00 87.62 86 ARG A N 1
ATOM 651 C CA . ARG A 1 86 ? 29.004 -9.704 -27.972 1.00 87.62 86 ARG A CA 1
ATOM 652 C C . ARG A 1 86 ? 29.659 -9.804 -29.354 1.00 87.62 86 ARG A C 1
ATOM 654 O O . ARG A 1 86 ? 29.095 -10.432 -30.243 1.00 87.62 86 ARG A O 1
ATOM 661 N N . GLY A 1 87 ? 30.814 -9.168 -29.569 1.00 88.00 87 GLY A N 1
ATOM 662 C CA . GLY A 1 87 ? 31.520 -9.178 -30.854 1.00 88.00 87 GLY A CA 1
ATOM 663 C C . GLY A 1 87 ? 30.840 -8.372 -31.969 1.00 88.00 87 GLY A C 1
ATOM 664 O O . GLY A 1 87 ? 31.188 -8.535 -33.136 1.00 88.00 87 GLY A O 1
ATOM 665 N N . ARG A 1 88 ? 29.882 -7.495 -31.635 1.00 88.62 88 ARG A N 1
ATOM 666 C CA . ARG A 1 88 ? 29.173 -6.628 -32.599 1.00 88.62 88 ARG A CA 1
ATOM 667 C C . ARG A 1 88 ? 30.048 -5.481 -33.103 1.00 88.62 88 ARG A C 1
ATOM 669 O O . ARG A 1 88 ? 29.910 -5.033 -34.242 1.00 88.62 88 ARG A O 1
ATOM 676 N N . LEU A 1 89 ? 30.966 -5.024 -32.254 1.00 89.75 89 LEU A N 1
ATOM 677 C CA . LEU A 1 89 ? 31.950 -4.004 -32.590 1.00 89.75 89 LEU A CA 1
ATOM 678 C C . LEU A 1 89 ? 33.277 -4.259 -31.870 1.00 89.75 89 LEU A C 1
ATOM 680 O O . LEU A 1 89 ? 33.316 -4.920 -30.835 1.00 89.75 89 LEU A O 1
ATOM 684 N N . THR A 1 90 ? 34.370 -3.708 -32.387 1.00 89.00 90 THR A N 1
ATOM 685 C CA . THR A 1 90 ? 35.683 -3.770 -31.734 1.00 89.00 90 THR A CA 1
ATOM 686 C C . THR A 1 90 ? 36.223 -2.373 -31.472 1.00 89.00 90 THR A C 1
ATOM 688 O O . THR A 1 90 ? 36.011 -1.446 -32.250 1.00 89.00 90 THR A O 1
ATOM 691 N N . LEU A 1 91 ? 36.907 -2.206 -30.342 1.00 86.19 91 LEU A N 1
ATOM 692 C CA . LEU A 1 91 ? 37.646 -0.988 -30.032 1.00 86.19 91 LEU A CA 1
ATOM 693 C C . LEU A 1 91 ? 39.100 -1.201 -30.448 1.00 86.19 91 LEU A C 1
ATOM 695 O O . LEU A 1 91 ? 39.774 -2.064 -29.889 1.00 86.19 91 LEU A O 1
ATOM 699 N N . GLY A 1 92 ? 39.583 -0.410 -31.402 1.00 82.94 92 GLY A N 1
ATOM 700 C CA . GLY A 1 92 ? 40.965 -0.477 -31.873 1.00 82.94 92 GLY A CA 1
ATOM 701 C C . GLY A 1 92 ? 41.618 0.898 -31.919 1.00 82.94 92 GLY A C 1
ATOM 702 O O . GLY A 1 92 ? 40.936 1.916 -32.007 1.00 82.94 92 GLY A O 1
ATOM 703 N N . ALA A 1 93 ? 42.947 0.928 -31.867 1.00 75.62 93 ALA A N 1
ATOM 704 C CA . ALA A 1 93 ? 43.732 2.133 -32.110 1.00 75.62 93 ALA A CA 1
ATOM 705 C C . ALA A 1 93 ? 44.329 2.065 -33.519 1.00 75.62 93 ALA A C 1
ATOM 707 O O . ALA A 1 93 ? 44.948 1.062 -33.873 1.00 75.62 93 ALA A O 1
ATOM 708 N N . GLN A 1 94 ? 44.156 3.122 -34.308 1.00 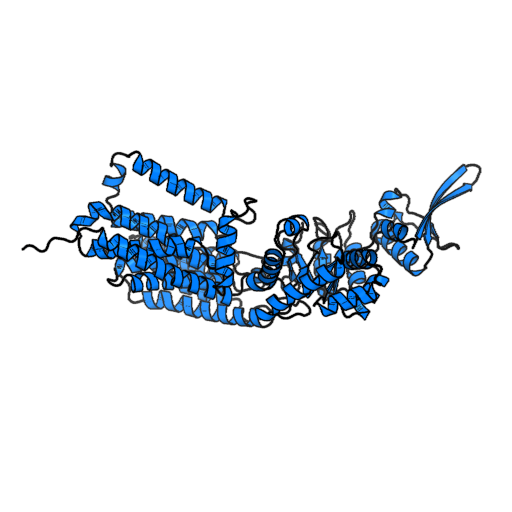67.50 94 GLN A N 1
ATOM 709 C CA . GLN A 1 94 ? 44.933 3.340 -35.523 1.00 67.50 94 GLN A CA 1
ATOM 710 C C . GLN A 1 94 ? 45.997 4.399 -35.252 1.00 67.50 94 GLN A C 1
ATOM 712 O O . GLN A 1 94 ? 45.715 5.477 -34.732 1.00 67.50 94 GLN A O 1
ATOM 717 N N . SER A 1 95 ? 47.240 4.066 -35.585 1.00 66.12 95 SER A N 1
ATOM 718 C CA . SER A 1 95 ? 48.361 4.995 -35.521 1.00 66.12 95 SER A CA 1
ATOM 719 C C . SER A 1 95 ? 48.487 5.714 -36.860 1.00 66.12 95 SER A C 1
ATOM 721 O O . SER A 1 95 ? 48.772 5.086 -37.878 1.00 66.12 95 SER A O 1
ATOM 723 N N . PHE A 1 96 ? 48.310 7.030 -36.857 1.00 64.75 96 PHE A N 1
ATOM 724 C CA . PHE A 1 96 ? 48.539 7.883 -38.017 1.00 64.75 96 PHE A CA 1
ATOM 725 C C . PHE A 1 96 ? 49.820 8.683 -37.811 1.00 64.75 96 PHE A C 1
ATOM 727 O O . PHE A 1 96 ? 49.965 9.395 -36.817 1.00 64.75 96 PHE A O 1
ATOM 734 N N . THR A 1 97 ? 50.760 8.595 -38.750 1.00 58.06 97 THR A N 1
ATOM 735 C CA . THR A 1 97 ? 51.962 9.436 -38.742 1.00 58.06 97 THR A CA 1
ATOM 736 C C . THR A 1 97 ? 51.743 10.628 -39.666 1.00 58.06 97 THR A C 1
ATOM 738 O O . THR A 1 97 ? 51.755 10.483 -40.885 1.00 58.06 97 THR A O 1
ATOM 741 N N . VAL A 1 98 ? 51.566 11.819 -39.090 1.00 61.06 98 VAL A N 1
ATOM 742 C CA . VAL A 1 98 ? 51.447 13.078 -39.842 1.00 61.06 98 VAL A CA 1
ATOM 743 C C . VAL A 1 98 ? 52.630 13.969 -39.477 1.00 61.06 98 VAL A C 1
ATOM 745 O O . VAL A 1 98 ? 52.830 14.308 -38.311 1.00 61.06 98 VAL A O 1
ATOM 748 N N . GLY A 1 99 ? 53.465 14.310 -40.463 1.00 67.31 99 GLY A N 1
ATOM 749 C CA . GLY A 1 99 ? 54.637 15.173 -40.256 1.00 67.31 99 GLY A CA 1
ATOM 750 C C . GLY A 1 99 ? 55.671 14.621 -39.261 1.00 67.31 99 GLY A C 1
ATOM 751 O O . GLY A 1 99 ? 56.275 15.392 -38.522 1.00 67.31 99 GLY A O 1
ATOM 752 N N . GLY A 1 100 ? 55.842 13.294 -39.187 1.00 67.62 100 GLY A N 1
ATOM 753 C CA . GLY A 1 100 ? 56.804 12.644 -38.282 1.00 67.62 100 GLY A CA 1
ATOM 754 C C . GLY A 1 100 ? 56.335 12.483 -36.829 1.00 67.62 100 GLY A C 1
ATOM 755 O O . GLY A 1 100 ? 57.080 11.947 -36.012 1.00 67.62 100 GLY A O 1
ATOM 756 N N . LYS A 1 101 ? 55.104 12.895 -36.495 1.00 54.91 101 LYS A N 1
ATOM 757 C CA . LYS A 1 101 ? 54.463 12.606 -35.204 1.00 54.91 101 LYS A CA 1
ATOM 758 C C . LYS A 1 101 ? 53.410 11.516 -35.382 1.00 54.91 101 LYS A C 1
ATOM 760 O O . LYS A 1 101 ? 52.504 11.662 -36.199 1.00 54.91 101 LYS A O 1
ATOM 765 N N . THR A 1 102 ? 53.535 10.435 -34.618 1.00 62.78 102 THR A N 1
ATOM 766 C CA . THR A 1 102 ? 52.538 9.359 -34.562 1.00 62.78 102 THR A CA 1
ATOM 767 C C . THR A 1 102 ? 51.447 9.738 -33.566 1.00 62.78 102 THR A C 1
ATOM 769 O O . THR A 1 102 ? 51.712 9.856 -32.371 1.00 62.78 102 THR A O 1
ATOM 772 N N . ALA A 1 103 ? 50.230 9.945 -34.058 1.00 63.00 103 ALA A N 1
ATOM 773 C CA . ALA A 1 103 ? 49.033 10.110 -33.249 1.00 63.00 103 ALA A CA 1
ATOM 774 C C . ALA A 1 103 ? 48.245 8.794 -33.248 1.00 63.00 103 ALA A C 1
ATOM 776 O O . ALA A 1 103 ? 48.049 8.192 -34.299 1.00 63.00 103 ALA A O 1
ATOM 777 N N . ASN A 1 104 ? 47.799 8.347 -32.074 1.00 64.25 104 ASN A N 1
ATOM 778 C CA . ASN A 1 104 ? 46.908 7.196 -31.954 1.00 64.25 104 ASN A CA 1
ATOM 779 C C . ASN A 1 104 ? 45.470 7.702 -31.882 1.00 64.25 104 ASN A C 1
ATOM 781 O O . ASN A 1 104 ? 45.094 8.348 -30.904 1.00 64.25 104 ASN A O 1
ATOM 785 N N . GLU A 1 105 ? 44.677 7.398 -32.901 1.00 69.38 105 GLU A N 1
ATOM 786 C CA . GLU A 1 105 ? 43.243 7.646 -32.897 1.00 69.38 105 GLU A CA 1
ATOM 787 C C . GLU A 1 105 ? 42.531 6.341 -32.543 1.00 69.38 105 GLU A C 1
ATOM 789 O O . GLU A 1 105 ? 42.720 5.303 -33.181 1.00 69.38 105 GLU A O 1
ATOM 794 N N . TYR A 1 106 ? 41.744 6.371 -31.475 1.00 74.81 106 TYR A N 1
ATOM 795 C CA . TYR A 1 106 ? 40.909 5.239 -31.105 1.00 74.81 106 TYR A CA 1
ATOM 796 C C . TYR A 1 106 ? 39.622 5.294 -31.926 1.00 74.81 106 TYR A C 1
ATOM 798 O O . TYR A 1 106 ? 38.973 6.338 -32.005 1.00 74.81 106 TYR A O 1
ATOM 806 N N . GLY A 1 107 ? 39.256 4.163 -32.518 1.00 82.00 107 GLY A N 1
ATOM 807 C CA . GLY A 1 107 ? 38.055 4.003 -33.324 1.00 82.00 107 GLY A CA 1
ATOM 808 C C . GLY A 1 107 ? 37.255 2.781 -32.891 1.00 82.00 107 GLY A C 1
ATOM 809 O O . GLY A 1 107 ? 37.809 1.786 -32.414 1.00 82.00 107 GLY A O 1
ATOM 810 N N . LEU A 1 108 ? 35.938 2.867 -33.054 1.00 85.69 108 LEU A N 1
ATOM 811 C CA . LEU A 1 108 ? 35.044 1.715 -32.977 1.00 85.69 108 LEU A CA 1
ATOM 812 C C . LEU A 1 108 ? 34.825 1.180 -34.384 1.00 85.69 108 LEU A C 1
ATOM 814 O O . LEU A 1 108 ? 34.428 1.944 -35.261 1.00 85.69 108 LEU A O 1
ATOM 818 N N . TYR A 1 109 ? 35.061 -0.111 -34.582 1.00 86.12 109 TYR A N 1
ATOM 819 C CA . TYR A 1 109 ? 34.855 -0.802 -35.850 1.00 86.12 109 TYR A CA 1
ATOM 820 C C . TYR A 1 109 ? 33.608 -1.657 -35.753 1.00 86.12 109 TYR A C 1
ATOM 822 O O . TYR A 1 109 ? 33.478 -2.448 -34.819 1.00 86.12 109 TYR A O 1
ATOM 830 N N . PHE A 1 110 ? 32.709 -1.506 -36.715 1.00 87.56 110 PHE A N 1
ATOM 831 C CA . PHE A 1 110 ? 31.404 -2.151 -36.697 1.00 87.56 110 PHE A CA 1
ATOM 832 C C . PHE A 1 110 ? 31.308 -3.224 -37.768 1.00 87.56 110 PHE A C 1
ATOM 834 O O . PHE A 1 110 ? 31.762 -3.033 -38.897 1.00 87.56 110 PHE A O 1
ATOM 841 N N . SER A 1 111 ? 30.648 -4.321 -37.412 1.00 83.31 111 SER A N 1
ATOM 842 C CA . SER A 1 111 ? 30.242 -5.350 -38.371 1.00 83.31 111 SER A CA 1
ATOM 843 C C . SER A 1 111 ? 28.927 -4.988 -39.076 1.00 83.31 111 SER A C 1
ATOM 845 O O . SER A 1 111 ? 28.690 -5.444 -40.191 1.00 83.31 111 SER A O 1
ATOM 847 N N . ASP A 1 112 ? 28.094 -4.146 -38.449 1.00 84.56 112 ASP A N 1
ATOM 848 C CA . ASP A 1 112 ? 26.748 -3.781 -38.906 1.00 84.56 112 ASP A CA 1
ATOM 849 C C . ASP A 1 112 ? 26.554 -2.243 -38.947 1.00 84.56 112 ASP A C 1
ATOM 851 O O . ASP A 1 112 ? 26.800 -1.558 -37.944 1.00 84.56 112 ASP A O 1
ATOM 855 N N . PRO A 1 113 ? 26.095 -1.666 -40.078 1.00 84.69 113 PRO A N 1
ATOM 856 C CA . PRO A 1 113 ? 25.701 -0.258 -40.166 1.00 84.69 113 PRO A CA 1
ATOM 857 C C . PRO A 1 113 ? 24.642 0.195 -39.152 1.00 84.69 113 PRO A C 1
ATOM 859 O O . PRO A 1 113 ? 24.671 1.355 -38.733 1.00 84.69 113 PRO A O 1
ATOM 862 N N . HIS A 1 114 ? 23.723 -0.680 -38.742 1.00 86.44 114 HIS A N 1
ATOM 863 C CA . HIS A 1 114 ? 22.691 -0.353 -37.758 1.00 86.44 114 HIS A CA 1
ATOM 864 C C . HIS A 1 114 ? 23.287 -0.127 -36.367 1.00 86.44 114 HIS A C 1
ATOM 866 O O . HIS A 1 114 ? 22.957 0.865 -35.709 1.00 86.44 114 HIS A O 1
ATOM 872 N N . ASP A 1 115 ? 24.229 -0.978 -35.953 1.00 87.44 115 ASP A N 1
ATOM 873 C CA . ASP A 1 115 ? 24.962 -0.803 -34.697 1.00 87.44 115 ASP A CA 1
ATOM 874 C C . ASP A 1 115 ? 25.809 0.472 -34.723 1.00 87.44 115 ASP A C 1
ATOM 876 O O . ASP A 1 115 ? 25.839 1.218 -33.740 1.00 87.44 115 ASP A O 1
ATOM 880 N N . MET A 1 116 ? 26.428 0.784 -35.868 1.00 87.06 116 MET A N 1
ATOM 881 C CA . MET A 1 116 ? 27.156 2.040 -36.053 1.00 87.06 116 MET A CA 1
ATOM 882 C C . MET A 1 116 ? 26.237 3.249 -35.848 1.00 87.06 116 MET A C 1
ATOM 884 O O . MET A 1 116 ? 26.563 4.135 -35.060 1.00 87.06 116 MET A O 1
ATOM 888 N N . ALA A 1 117 ? 25.071 3.284 -36.499 1.00 86.81 117 ALA A N 1
ATOM 889 C CA . ALA A 1 117 ? 24.115 4.382 -36.357 1.00 86.81 117 ALA A CA 1
ATOM 890 C C . ALA A 1 117 ? 23.611 4.526 -34.910 1.00 86.81 117 ALA A C 1
ATOM 892 O O . ALA A 1 117 ? 23.495 5.637 -34.385 1.00 86.81 117 ALA A O 1
ATOM 893 N N . ARG A 1 118 ? 23.364 3.399 -34.236 1.00 88.25 118 ARG A N 1
ATOM 894 C CA . ARG A 1 118 ? 22.896 3.351 -32.848 1.00 88.25 118 ARG A CA 1
ATOM 895 C C . ARG A 1 118 ? 23.948 3.873 -31.868 1.00 88.25 118 ARG A C 1
ATOM 897 O O . ARG A 1 118 ? 23.630 4.719 -31.029 1.00 88.25 118 ARG A O 1
ATOM 904 N N . VAL A 1 119 ? 25.203 3.443 -32.009 1.00 89.06 119 VAL A N 1
ATOM 905 C CA . VAL A 1 119 ? 26.322 3.949 -31.198 1.00 89.06 119 VAL A CA 1
ATOM 906 C C . VAL A 1 119 ? 26.610 5.414 -31.514 1.00 89.06 119 VAL A C 1
ATOM 908 O O . VAL A 1 119 ? 26.798 6.209 -30.596 1.00 89.06 119 VAL A O 1
ATOM 911 N N . GLN A 1 120 ? 26.573 5.813 -32.786 1.00 87.19 120 GLN A N 1
ATOM 912 C CA . GLN A 1 120 ? 26.750 7.206 -33.195 1.00 87.19 120 GLN A CA 1
ATOM 913 C C . GLN A 1 120 ? 25.698 8.123 -32.554 1.00 87.19 120 GLN A C 1
ATOM 915 O O . GLN A 1 120 ? 26.052 9.169 -32.006 1.00 87.19 120 GLN A O 1
ATOM 920 N N . ARG A 1 121 ? 24.417 7.726 -32.571 1.00 86.38 121 ARG A N 1
ATOM 921 C CA . ARG A 1 121 ? 23.325 8.450 -31.898 1.00 86.38 121 ARG A CA 1
ATOM 922 C C . ARG A 1 121 ? 23.591 8.588 -30.401 1.00 86.38 121 ARG A C 1
ATOM 924 O O . ARG A 1 121 ? 23.494 9.691 -29.865 1.00 86.38 121 ARG A O 1
ATOM 931 N N . ALA A 1 122 ? 23.970 7.498 -29.740 1.00 86.38 122 ALA A N 1
ATOM 932 C CA . ALA A 1 122 ? 24.243 7.485 -28.306 1.00 86.38 122 ALA A CA 1
ATOM 933 C C . ALA A 1 122 ? 25.426 8.388 -27.921 1.00 86.38 122 ALA A C 1
ATOM 935 O O . ALA A 1 122 ? 25.327 9.183 -26.986 1.00 86.38 122 ALA A O 1
ATOM 936 N N . LEU A 1 123 ? 26.529 8.321 -28.675 1.00 86.19 123 LEU A N 1
ATOM 937 C CA . L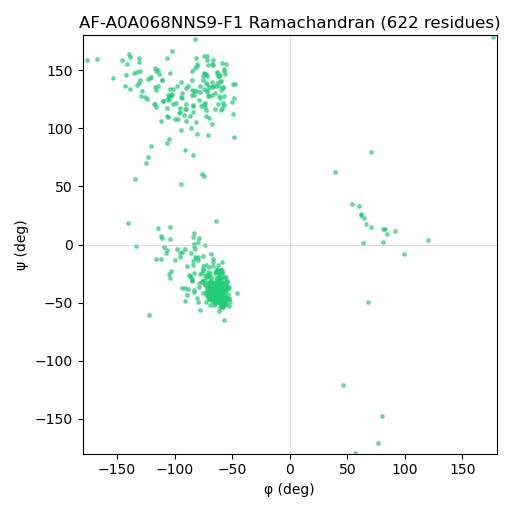EU A 1 123 ? 27.716 9.144 -28.439 1.00 86.19 123 LEU A CA 1
ATOM 938 C C . LEU A 1 123 ? 27.426 10.630 -28.670 1.00 86.19 123 LEU A C 1
ATOM 940 O O . LEU A 1 123 ? 27.803 11.450 -27.835 1.00 86.19 123 LEU A O 1
ATOM 944 N N . ARG A 1 124 ? 26.700 10.986 -29.738 1.00 84.00 124 ARG A N 1
ATOM 945 C CA . ARG A 1 124 ? 26.265 12.374 -29.983 1.00 84.00 124 ARG A CA 1
ATOM 946 C C . ARG A 1 124 ? 25.349 12.893 -28.879 1.00 84.00 124 ARG A C 1
ATOM 948 O O . ARG A 1 124 ? 25.499 14.028 -28.439 1.00 84.00 124 ARG A O 1
ATOM 955 N N . THR A 1 125 ? 24.434 12.055 -28.402 1.00 81.19 125 THR A N 1
ATOM 956 C CA . THR A 1 125 ? 23.475 12.428 -27.354 1.00 81.19 125 THR A CA 1
ATOM 957 C C . THR A 1 125 ? 24.140 12.587 -25.988 1.00 81.19 125 THR A C 1
ATOM 959 O O . THR A 1 125 ? 23.706 13.425 -25.201 1.00 81.19 125 THR A O 1
ATOM 962 N N . ARG A 1 126 ? 25.188 11.805 -25.696 1.00 80.88 126 ARG A N 1
ATOM 963 C CA . ARG A 1 126 ? 25.898 11.840 -24.409 1.00 80.88 126 ARG A CA 1
ATOM 964 C C . ARG A 1 126 ? 27.032 12.861 -24.356 1.00 80.88 126 ARG A C 1
ATOM 966 O O . ARG A 1 126 ? 27.251 13.459 -23.308 1.00 80.88 126 ARG A O 1
ATOM 973 N N . PHE A 1 127 ? 27.779 13.027 -25.445 1.00 82.31 127 PHE A N 1
ATOM 974 C CA . PHE A 1 127 ? 28.984 13.863 -25.479 1.00 82.31 127 PHE A CA 1
ATOM 975 C C . PHE A 1 127 ? 28.795 15.190 -26.230 1.00 82.31 127 PHE A C 1
ATOM 977 O O . PHE A 1 127 ? 29.697 16.024 -26.191 1.00 82.31 127 PHE A O 1
ATOM 984 N N . HIS A 1 128 ? 27.632 15.416 -26.856 1.00 78.56 128 HIS A N 1
ATOM 985 C CA . HIS A 1 128 ? 27.272 16.659 -27.549 1.00 78.56 128 HIS A CA 1
ATOM 986 C C . HIS A 1 128 ? 28.403 17.159 -28.468 1.00 78.56 128 HIS A C 1
ATOM 988 O O . HIS A 1 128 ? 28.840 16.429 -29.359 1.00 78.56 128 HIS A O 1
ATOM 994 N N . ASP A 1 129 ? 28.906 18.371 -28.226 1.00 68.12 129 ASP A N 1
ATOM 995 C CA . ASP A 1 129 ? 29.930 19.050 -29.026 1.00 68.12 129 ASP A CA 1
ATOM 996 C C . ASP A 1 129 ? 31.270 18.297 -29.069 1.00 68.12 129 ASP A C 1
ATOM 998 O O . ASP A 1 129 ? 32.030 18.433 -30.027 1.00 68.12 129 ASP A O 1
ATOM 1002 N N . LEU A 1 130 ? 31.551 17.448 -28.070 1.00 64.56 130 LEU A N 1
ATOM 1003 C CA . LEU A 1 130 ? 32.762 16.622 -28.038 1.00 64.56 130 LEU A CA 1
ATOM 1004 C C . LEU A 1 130 ? 32.709 15.466 -29.046 1.00 64.56 130 LEU A C 1
ATOM 1006 O O . LEU A 1 130 ? 33.751 14.902 -29.364 1.00 64.56 130 LEU A O 1
ATOM 1010 N N . ALA A 1 131 ? 31.530 15.094 -29.559 1.00 59.53 131 ALA A N 1
ATOM 1011 C CA . ALA A 1 131 ? 31.406 14.013 -30.538 1.00 59.53 131 ALA A CA 1
ATOM 1012 C C . ALA A 1 131 ? 31.986 14.372 -31.921 1.00 59.53 131 ALA A C 1
ATOM 1014 O O . ALA A 1 131 ? 32.296 13.460 -32.685 1.00 59.53 131 ALA A O 1
ATOM 1015 N N . GLY A 1 132 ? 32.163 15.665 -32.237 1.00 58.44 132 GLY A N 1
ATOM 1016 C CA . GLY A 1 132 ? 32.705 16.142 -33.516 1.00 58.44 132 GLY A CA 1
ATOM 1017 C C . GLY A 1 132 ? 31.937 15.658 -34.768 1.00 58.44 132 GLY A C 1
ATOM 1018 O O . GLY A 1 132 ? 30.937 14.934 -34.680 1.00 58.44 132 GLY A O 1
ATOM 1019 N N . PRO A 1 133 ? 32.372 16.046 -35.981 1.00 56.19 133 PRO A N 1
ATOM 1020 C CA . PRO A 1 133 ? 31.896 15.425 -37.211 1.00 56.19 133 PRO A CA 1
ATOM 1021 C C . PRO A 1 133 ? 32.461 14.001 -37.310 1.00 56.19 133 PRO A C 1
ATOM 1023 O O . PRO A 1 133 ? 33.582 13.780 -37.756 1.00 56.19 133 PRO A O 1
ATOM 1026 N N . MET A 1 134 ? 31.680 13.024 -36.847 1.00 57.66 134 MET A N 1
ATOM 1027 C CA . MET A 1 134 ? 32.012 11.603 -36.978 1.00 57.66 134 MET A CA 1
ATOM 1028 C C . MET A 1 134 ? 31.948 11.201 -38.458 1.00 57.66 134 MET A C 1
ATOM 1030 O O . MET A 1 134 ? 30.856 11.062 -39.014 1.00 57.66 134 MET A O 1
ATOM 1034 N N . ASN A 1 135 ? 33.111 11.053 -39.092 1.00 55.41 135 ASN A N 1
ATOM 1035 C CA . ASN A 1 135 ? 33.235 10.639 -40.487 1.00 55.41 135 ASN A CA 1
ATOM 1036 C C . ASN A 1 135 ? 33.171 9.112 -40.586 1.00 55.41 135 ASN A C 1
ATOM 1038 O O . ASN A 1 135 ? 34.013 8.416 -40.027 1.00 55.41 135 ASN A O 1
ATOM 1042 N N . SER A 1 136 ? 32.192 8.589 -41.324 1.00 55.59 136 SER A N 1
ATOM 1043 C CA . SER A 1 136 ? 32.141 7.172 -41.683 1.00 55.59 136 SER A CA 1
ATOM 1044 C C . SER A 1 136 ? 33.076 6.918 -42.868 1.00 55.59 136 SER A C 1
ATOM 1046 O O . SER A 1 136 ? 32.696 7.112 -44.026 1.00 55.59 136 SER A O 1
ATOM 1048 N N . SER A 1 137 ? 34.306 6.502 -42.595 1.00 55.00 137 SER A N 1
ATOM 1049 C CA . SER A 1 137 ? 35.189 5.944 -43.625 1.00 55.00 137 SER A CA 1
ATOM 1050 C C . SER A 1 137 ? 34.831 4.470 -43.861 1.00 55.00 137 SER A C 1
ATOM 1052 O O . SER A 1 137 ? 34.184 3.849 -43.023 1.00 55.00 137 SER A O 1
ATOM 1054 N N . ARG A 1 138 ? 35.223 3.883 -45.001 1.00 53.94 138 ARG A N 1
ATOM 1055 C CA . ARG A 1 138 ? 35.350 2.417 -45.108 1.00 53.94 138 ARG A CA 1
ATOM 1056 C C . ARG A 1 138 ? 36.744 2.046 -44.591 1.00 53.94 138 ARG A C 1
ATOM 1058 O O . ARG A 1 138 ? 37.698 2.644 -45.092 1.00 53.94 138 ARG A O 1
ATOM 1065 N N . PRO A 1 139 ? 36.897 1.087 -43.658 1.00 58.66 139 PRO A N 1
ATOM 1066 C CA . PRO A 1 139 ? 35.877 0.227 -43.020 1.00 58.66 139 PRO A CA 1
ATOM 1067 C C . PRO A 1 139 ? 34.971 0.988 -42.036 1.00 58.66 139 PRO A C 1
ATOM 1069 O O . PRO A 1 139 ? 35.441 1.985 -41.507 1.00 58.66 139 PRO A O 1
ATOM 1072 N N . LEU A 1 140 ? 33.726 0.515 -41.795 1.00 70.81 140 LEU A N 1
ATOM 1073 C CA . LEU A 1 140 ? 32.734 1.128 -40.883 1.00 70.81 140 LEU A CA 1
ATOM 1074 C C . LEU A 1 140 ? 33.369 1.459 -39.526 1.00 70.81 140 LEU A C 1
ATOM 1076 O O . LEU A 1 140 ? 33.427 0.621 -38.625 1.00 70.81 140 LEU A O 1
ATOM 1080 N N . MET A 1 141 ? 33.862 2.685 -39.411 1.00 74.38 141 MET A N 1
ATOM 1081 C CA . MET A 1 141 ? 34.639 3.154 -38.279 1.00 74.38 141 MET A CA 1
ATOM 1082 C C . MET A 1 141 ? 34.019 4.445 -37.768 1.00 74.38 141 MET A C 1
ATOM 1084 O O . MET A 1 141 ? 33.752 5.361 -38.546 1.00 74.38 141 MET A O 1
ATOM 1088 N N . LEU A 1 142 ? 33.825 4.523 -36.454 1.00 77.44 142 LEU A N 1
ATOM 1089 C CA . LEU A 1 142 ? 33.547 5.777 -35.766 1.00 77.44 142 LEU A CA 1
ATOM 1090 C C . LEU A 1 142 ? 34.785 6.194 -34.985 1.00 77.44 142 LEU A C 1
ATOM 1092 O O . LEU A 1 142 ? 35.184 5.501 -34.044 1.00 77.44 142 LEU A O 1
ATOM 1096 N N . SER A 1 143 ? 35.354 7.340 -35.350 1.00 75.75 143 SER A N 1
ATOM 1097 C CA . SER A 1 143 ? 36.332 8.031 -34.511 1.00 75.75 143 SER A CA 1
ATOM 1098 C C . SER A 1 143 ? 35.715 8.346 -33.153 1.00 75.75 143 SER A C 1
ATOM 1100 O O . SER A 1 143 ? 34.561 8.784 -33.063 1.00 75.75 143 SER A O 1
ATOM 1102 N N . LEU A 1 144 ? 36.472 8.101 -32.085 1.00 75.25 144 LEU A N 1
ATOM 1103 C CA . LEU A 1 144 ? 35.999 8.396 -30.742 1.00 75.25 144 LEU A CA 1
ATOM 1104 C C . LEU A 1 144 ? 36.018 9.902 -30.447 1.00 75.25 144 LEU A C 1
ATOM 1106 O O . LEU A 1 144 ? 36.932 10.601 -30.888 1.00 75.25 144 LEU A O 1
ATOM 1110 N N . PRO A 1 145 ? 35.069 10.398 -29.628 1.00 70.31 145 PRO A N 1
ATOM 1111 C CA . PRO A 1 145 ? 35.223 11.702 -28.994 1.00 70.31 145 PRO A CA 1
ATOM 1112 C C . PRO A 1 145 ? 36.540 11.754 -28.194 1.00 70.31 145 PRO A C 1
ATOM 1114 O O . PRO A 1 145 ? 37.009 10.705 -27.740 1.00 70.31 145 PRO A O 1
ATOM 1117 N N . PRO A 1 146 ? 37.125 12.945 -27.954 1.00 75.44 146 PRO A N 1
ATOM 1118 C CA . PRO A 1 146 ? 38.364 13.121 -27.194 1.00 75.44 146 PRO A CA 1
ATOM 1119 C C . PRO A 1 146 ? 38.122 12.928 -25.684 1.00 75.44 146 PRO A C 1
ATOM 1121 O O . PRO A 1 146 ? 38.329 13.819 -24.865 1.00 75.44 146 PRO A O 1
ATOM 1124 N N . VAL A 1 147 ? 37.637 11.747 -25.312 1.00 78.44 147 VAL A N 1
ATOM 1125 C CA . VAL A 1 147 ? 37.298 11.317 -23.955 1.00 78.44 147 VAL A CA 1
ATOM 1126 C C . VAL A 1 147 ? 37.930 9.954 -23.689 1.00 78.44 147 VAL A C 1
ATOM 1128 O O . VAL A 1 147 ? 38.280 9.214 -24.608 1.00 78.44 147 VAL A O 1
ATOM 1131 N N . ALA A 1 148 ? 38.076 9.594 -22.414 1.00 83.12 148 ALA A N 1
ATOM 1132 C CA . ALA A 1 148 ? 38.655 8.306 -22.049 1.00 83.12 148 ALA A CA 1
ATOM 1133 C C . ALA A 1 148 ? 37.853 7.137 -22.669 1.00 83.12 148 ALA A C 1
ATOM 1135 O O . ALA A 1 148 ? 36.624 7.116 -22.527 1.00 83.12 148 ALA A O 1
ATOM 1136 N N . PRO A 1 149 ? 38.503 6.112 -23.259 1.00 82.88 149 PRO A N 1
ATOM 1137 C CA . PRO A 1 149 ? 37.807 4.955 -23.834 1.00 82.88 149 PRO A CA 1
ATOM 1138 C C . PRO A 1 149 ? 36.873 4.239 -22.849 1.00 82.88 149 PRO A C 1
ATOM 1140 O O . PRO A 1 149 ? 35.852 3.683 -23.244 1.00 82.88 149 PRO A O 1
ATOM 1143 N N . ALA A 1 150 ? 37.173 4.297 -21.547 1.00 85.62 150 ALA A N 1
ATOM 1144 C CA . ALA A 1 150 ? 36.297 3.784 -20.496 1.00 85.62 150 ALA A CA 1
ATOM 1145 C C . ALA A 1 150 ? 34.917 4.475 -20.469 1.00 85.62 150 ALA A C 1
ATOM 1147 O O . ALA A 1 150 ? 33.906 3.804 -20.276 1.00 85.62 150 ALA A O 1
ATOM 1148 N N . LEU A 1 151 ? 34.854 5.790 -20.714 1.00 84.88 151 LEU A N 1
ATOM 1149 C CA . LEU A 1 151 ? 33.595 6.545 -20.766 1.00 84.88 151 LEU A CA 1
ATOM 1150 C C . LEU A 1 151 ? 32.781 6.201 -22.016 1.00 84.88 151 LEU A C 1
ATOM 1152 O O . LEU A 1 151 ? 31.557 6.099 -21.941 1.00 84.88 151 LEU A O 1
ATOM 1156 N N . VAL A 1 152 ? 33.456 5.970 -23.144 1.00 86.50 152 VAL A N 1
ATOM 1157 C CA . VAL A 1 152 ? 32.819 5.476 -24.372 1.00 86.50 152 VAL A CA 1
ATOM 1158 C C . VAL A 1 152 ? 32.227 4.091 -24.129 1.00 86.50 152 VAL A C 1
ATOM 1160 O O . VAL A 1 152 ? 31.050 3.882 -24.394 1.00 86.50 152 VAL A O 1
ATOM 1163 N N . ARG A 1 153 ? 32.999 3.167 -23.543 1.00 88.94 153 ARG A N 1
ATOM 1164 C CA . ARG A 1 153 ? 32.530 1.815 -23.197 1.00 88.94 153 ARG A CA 1
ATOM 1165 C C . ARG A 1 153 ? 31.315 1.831 -22.265 1.00 88.94 153 ARG A C 1
ATOM 1167 O O . ARG A 1 153 ? 30.395 1.049 -22.465 1.00 88.94 153 ARG A O 1
ATOM 1174 N N . ALA A 1 154 ? 31.281 2.747 -21.299 1.00 88.06 154 ALA A N 1
ATOM 1175 C CA . ALA A 1 154 ? 30.155 2.930 -20.381 1.00 88.06 154 ALA A CA 1
ATOM 1176 C C . ALA A 1 154 ? 28.964 3.705 -20.988 1.00 88.06 154 ALA A C 1
ATOM 1178 O O . ALA A 1 154 ? 28.032 4.066 -20.264 1.00 88.06 154 ALA A O 1
ATOM 1179 N N . THR A 1 155 ? 29.002 4.040 -22.282 1.00 89.00 155 THR A N 1
ATOM 1180 C CA . THR A 1 155 ? 27.900 4.733 -22.955 1.00 89.00 155 THR A CA 1
ATOM 1181 C C . THR A 1 155 ? 26.768 3.772 -23.260 1.00 89.00 155 THR A C 1
ATOM 1183 O O . THR A 1 155 ? 26.961 2.811 -24.001 1.00 89.00 155 THR A O 1
ATOM 1186 N N . SER A 1 156 ? 25.594 4.052 -22.697 1.00 89.06 156 SER A N 1
ATOM 1187 C CA . SER A 1 156 ? 24.360 3.346 -23.013 1.00 89.06 156 SER A CA 1
ATOM 1188 C C . SER A 1 156 ? 23.885 3.683 -24.421 1.00 89.06 156 SER A C 1
ATOM 1190 O O . SER A 1 156 ? 23.866 4.849 -24.812 1.00 89.06 156 SER A O 1
ATOM 1192 N N . VAL A 1 157 ? 23.471 2.667 -25.167 1.00 90.62 157 VAL A N 1
ATOM 1193 C CA . VAL A 1 157 ? 23.045 2.741 -26.572 1.00 90.62 157 VAL A CA 1
ATOM 1194 C C . VAL A 1 157 ? 21.558 2.398 -26.745 1.00 90.62 157 VAL A C 1
ATOM 1196 O O . VAL A 1 157 ? 21.084 2.164 -27.859 1.00 90.62 157 VAL A O 1
ATOM 1199 N N . GLY A 1 158 ? 20.806 2.383 -25.639 1.00 91.75 158 GLY A N 1
ATOM 1200 C CA . GLY A 1 158 ? 19.382 2.049 -25.592 1.00 91.75 158 GLY A CA 1
ATOM 1201 C C . GLY A 1 158 ? 19.109 0.545 -25.691 1.00 91.75 158 GLY A C 1
ATOM 1202 O O . GLY A 1 158 ? 20.031 -0.267 -25.627 1.00 91.75 158 GLY A O 1
ATOM 1203 N N . LEU A 1 159 ? 17.835 0.174 -25.849 1.00 94.50 159 LEU A N 1
ATOM 1204 C CA . LEU A 1 159 ? 17.409 -1.228 -25.981 1.00 94.50 159 LEU A CA 1
ATOM 1205 C C . LEU A 1 159 ? 17.983 -1.897 -27.236 1.00 94.50 159 LEU A C 1
ATOM 1207 O O . LEU A 1 159 ? 18.154 -1.230 -28.259 1.00 94.50 159 LEU A O 1
ATOM 1211 N N . SER A 1 160 ? 18.233 -3.203 -27.140 1.00 93.81 160 SER A N 1
ATOM 1212 C CA . SER A 1 160 ? 18.709 -4.050 -28.236 1.00 93.81 160 SER A CA 1
ATOM 1213 C C . SER A 1 160 ? 17.601 -4.337 -29.260 1.00 93.81 160 SER A C 1
ATOM 1215 O O . SER A 1 160 ? 16.590 -4.932 -28.875 1.00 93.81 160 SER A O 1
ATOM 1217 N N . PRO A 1 161 ? 17.769 -3.985 -30.551 1.00 93.06 161 PRO A N 1
ATOM 1218 C CA . PRO A 1 161 ? 16.798 -4.324 -31.590 1.00 93.06 161 PRO A CA 1
ATOM 1219 C C . PRO A 1 161 ? 16.507 -5.828 -31.658 1.00 93.06 161 PRO A C 1
ATOM 1221 O O . PRO A 1 161 ? 15.340 -6.212 -31.638 1.00 93.06 161 PRO A O 1
ATOM 1224 N N . ASP A 1 162 ? 17.542 -6.672 -31.606 1.00 92.31 162 ASP A N 1
ATOM 1225 C CA . ASP A 1 162 ? 17.408 -8.133 -31.677 1.00 92.31 162 ASP A CA 1
ATOM 1226 C C . ASP A 1 162 ? 16.535 -8.687 -30.541 1.00 92.31 162 ASP A C 1
ATOM 1228 O O . ASP A 1 162 ? 15.566 -9.410 -30.776 1.00 92.31 162 ASP A O 1
ATOM 1232 N N . GLN A 1 163 ? 16.835 -8.304 -29.293 1.00 95.00 163 GLN A N 1
ATOM 1233 C CA . GLN A 1 163 ? 16.072 -8.764 -28.127 1.00 95.00 163 GLN A CA 1
ATOM 1234 C C . GLN A 1 163 ? 14.626 -8.249 -28.174 1.00 95.00 163 GLN A C 1
ATOM 1236 O O . GLN A 1 163 ? 13.692 -8.974 -27.824 1.00 95.00 163 GLN A O 1
ATOM 1241 N N . THR A 1 164 ? 14.421 -7.006 -28.630 1.00 96.06 164 THR A N 1
ATOM 1242 C CA . THR A 1 164 ? 13.076 -6.430 -28.768 1.00 96.06 164 THR A CA 1
ATOM 1243 C C . THR A 1 164 ? 12.271 -7.114 -29.870 1.00 96.06 164 THR A C 1
ATOM 1245 O O . THR A 1 164 ? 11.077 -7.347 -29.687 1.00 96.06 164 THR A O 1
ATOM 1248 N N . GLU A 1 165 ? 12.902 -7.499 -30.983 1.00 95.81 165 GLU A N 1
ATOM 1249 C CA . GLU A 1 165 ? 12.247 -8.240 -32.059 1.00 95.81 165 GLU A CA 1
ATOM 1250 C C . GLU A 1 165 ? 11.809 -9.616 -31.562 1.00 95.81 165 GLU A C 1
ATOM 1252 O O . GLU A 1 165 ? 10.636 -9.966 -31.704 1.00 95.81 165 GLU A O 1
ATOM 1257 N N . ILE A 1 166 ? 12.706 -10.359 -30.906 1.00 96.12 166 ILE A N 1
ATOM 1258 C CA . ILE A 1 166 ? 12.394 -11.668 -30.320 1.00 96.12 166 ILE A CA 1
ATOM 1259 C C . ILE A 1 166 ? 11.215 -11.533 -29.347 1.00 96.12 166 ILE A C 1
ATOM 1261 O O . ILE A 1 166 ? 10.202 -12.219 -29.503 1.00 96.12 166 ILE A O 1
ATOM 1265 N N . ALA A 1 167 ? 11.276 -10.588 -28.404 1.00 96.12 167 ALA A N 1
ATOM 1266 C CA . ALA A 1 167 ? 10.190 -10.347 -27.456 1.00 96.12 167 ALA A CA 1
ATOM 1267 C C . ALA A 1 167 ? 8.851 -10.034 -28.157 1.00 96.12 167 ALA A C 1
ATOM 1269 O O . ALA A 1 167 ? 7.811 -10.590 -27.791 1.00 96.12 167 ALA A O 1
ATOM 1270 N N . ARG A 1 168 ? 8.868 -9.193 -29.202 1.00 95.44 168 ARG A N 1
ATOM 1271 C CA . ARG A 1 168 ? 7.673 -8.820 -29.977 1.00 95.44 168 ARG A CA 1
ATOM 1272 C C . ARG A 1 168 ? 7.099 -9.977 -30.784 1.00 95.44 168 ARG A C 1
ATOM 1274 O O . ARG A 1 168 ? 5.879 -10.133 -30.784 1.00 95.44 168 ARG A O 1
ATOM 1281 N N . ARG A 1 169 ? 7.934 -10.786 -31.445 1.00 96.06 169 ARG A N 1
ATOM 1282 C CA . ARG A 1 169 ? 7.494 -11.988 -32.183 1.00 96.06 169 ARG A CA 1
ATOM 1283 C C . ARG A 1 169 ? 6.789 -12.969 -31.255 1.00 96.06 169 ARG A C 1
ATOM 1285 O O . ARG A 1 169 ? 5.763 -13.537 -31.614 1.00 96.06 169 ARG A O 1
ATOM 1292 N N . HIS A 1 170 ? 7.283 -13.081 -30.026 1.00 95.62 170 HIS A N 1
ATOM 1293 C CA . HIS A 1 170 ? 6.664 -13.881 -28.975 1.00 95.62 170 HIS A CA 1
ATOM 1294 C C . HIS A 1 170 ? 5.477 -13.189 -28.288 1.00 95.62 170 HIS A C 1
ATOM 1296 O O . HIS A 1 170 ? 4.871 -13.772 -27.392 1.00 95.62 170 HIS A O 1
ATOM 1302 N N . GLY A 1 171 ? 5.083 -11.981 -28.697 1.00 94.44 171 GLY A N 1
ATOM 1303 C CA . GLY A 1 171 ? 3.940 -11.262 -28.128 1.00 94.44 171 GLY A CA 1
ATOM 1304 C C . GLY A 1 171 ? 4.128 -10.842 -26.665 1.00 94.44 171 GLY A C 1
ATOM 1305 O O . GLY A 1 171 ? 3.143 -10.543 -25.987 1.00 94.44 171 GLY A O 1
ATOM 1306 N N . LEU A 1 172 ? 5.369 -10.828 -26.173 1.00 95.56 172 LEU A N 1
ATOM 1307 C CA . LEU A 1 172 ? 5.700 -10.392 -24.823 1.00 95.56 172 LEU A CA 1
ATOM 1308 C C . LEU A 1 172 ? 5.638 -8.870 -24.730 1.00 95.56 172 LEU A C 1
ATOM 1310 O O . LEU A 1 172 ? 6.048 -8.140 -25.634 1.00 95.56 172 LEU A O 1
ATOM 1314 N N . GLN A 1 173 ? 5.142 -8.374 -23.604 1.00 96.00 173 GLN A N 1
ATOM 1315 C CA . GLN A 1 173 ? 5.227 -6.956 -23.299 1.00 96.00 173 GLN A CA 1
ATOM 1316 C C . GLN A 1 173 ? 6.667 -6.568 -22.954 1.00 96.00 173 GLN A C 1
ATOM 1318 O O . GLN A 1 173 ? 7.296 -7.199 -22.110 1.00 96.00 173 GLN A O 1
ATOM 1323 N N . ILE A 1 174 ? 7.163 -5.483 -23.546 1.00 97.56 174 ILE A N 1
ATOM 1324 C CA . ILE A 1 174 ? 8.499 -4.965 -23.249 1.00 97.56 174 ILE A CA 1
ATOM 1325 C C . ILE A 1 174 ? 8.420 -3.895 -22.156 1.00 97.56 174 ILE A C 1
ATOM 1327 O O . ILE A 1 174 ? 7.690 -2.900 -22.282 1.00 97.56 174 ILE A O 1
ATOM 1331 N N . ILE A 1 175 ? 9.205 -4.107 -21.099 1.00 97.75 175 ILE A N 1
ATOM 1332 C CA . ILE A 1 175 ? 9.479 -3.154 -20.024 1.00 97.75 175 ILE A CA 1
ATOM 1333 C C . ILE A 1 175 ? 10.910 -2.638 -20.219 1.00 97.75 175 ILE A C 1
ATOM 1335 O O . ILE A 1 175 ? 11.871 -3.384 -20.042 1.00 97.75 175 ILE A O 1
ATOM 1339 N N . ALA A 1 176 ? 11.052 -1.367 -20.588 1.00 97.62 176 ALA A N 1
ATOM 1340 C CA . ALA A 1 176 ? 12.346 -0.726 -20.792 1.00 97.62 176 ALA A CA 1
ATOM 1341 C C . ALA A 1 176 ? 12.963 -0.332 -19.452 1.00 97.62 176 ALA A C 1
ATOM 1343 O O . ALA A 1 176 ? 12.351 0.422 -18.691 1.00 97.62 176 ALA A O 1
ATOM 1344 N N . ARG A 1 177 ? 14.180 -0.804 -19.177 1.00 96.31 177 ARG A N 1
ATOM 1345 C CA . ARG A 1 177 ? 14.905 -0.499 -17.948 1.00 96.31 177 ARG A CA 1
ATOM 1346 C C . ARG A 1 177 ? 16.129 0.366 -18.218 1.00 96.31 177 ARG A C 1
ATOM 1348 O O . ARG A 1 177 ? 17.141 -0.127 -18.707 1.00 96.31 177 ARG A O 1
ATOM 1355 N N . PHE A 1 178 ? 16.046 1.647 -17.857 1.00 93.88 178 PHE A N 1
ATOM 1356 C CA . PHE A 1 178 ? 17.126 2.618 -18.081 1.00 93.88 178 PHE A CA 1
ATOM 1357 C C . PHE A 1 178 ? 17.630 3.245 -16.792 1.00 93.88 178 PHE A C 1
ATOM 1359 O O . PHE A 1 178 ? 16.854 3.521 -15.875 1.00 93.88 178 PHE A O 1
ATOM 1366 N N . SER A 1 179 ? 18.935 3.490 -16.746 1.00 91.81 179 SER A N 1
ATOM 1367 C CA . SER A 1 179 ? 19.587 4.252 -15.687 1.00 91.81 179 SER A CA 1
ATOM 1368 C C . SER A 1 179 ? 19.467 5.762 -15.917 1.00 91.81 179 SER A C 1
ATOM 1370 O O . SER A 1 179 ? 18.929 6.229 -16.923 1.00 91.81 179 SER A O 1
ATOM 1372 N N . ASN A 1 180 ? 19.971 6.545 -14.962 1.00 92.06 180 ASN A N 1
ATOM 1373 C CA . ASN A 1 180 ? 20.126 7.990 -15.094 1.00 92.06 180 ASN A CA 1
ATOM 1374 C C . ASN A 1 180 ? 21.615 8.344 -15.291 1.00 92.06 180 ASN A C 1
ATOM 1376 O O . ASN A 1 180 ? 22.313 8.571 -14.297 1.00 92.06 180 ASN A O 1
ATOM 1380 N N . PRO A 1 181 ? 22.139 8.360 -16.533 1.00 86.81 181 PRO A N 1
ATOM 1381 C CA . PRO A 1 181 ? 23.560 8.604 -16.754 1.00 86.81 181 PRO A CA 1
ATOM 1382 C C . PRO A 1 181 ? 23.992 10.035 -16.367 1.00 86.81 181 PRO A C 1
ATOM 1384 O O . PRO A 1 181 ? 23.181 10.964 -16.326 1.00 86.81 181 PRO A O 1
ATOM 1387 N N . PRO A 1 182 ? 25.289 10.268 -16.100 1.00 83.12 182 PRO A N 1
ATOM 1388 C CA . PRO A 1 182 ? 25.811 11.620 -15.915 1.00 83.12 182 PRO A CA 1
ATOM 1389 C C . PRO A 1 182 ? 25.615 12.477 -17.173 1.00 83.12 182 PRO A C 1
ATOM 1391 O O . PRO A 1 182 ? 25.813 11.996 -18.287 1.00 83.12 182 PRO A O 1
ATOM 1394 N N . GLY A 1 183 ? 25.270 13.755 -16.991 1.00 81.75 183 GLY A N 1
ATOM 1395 C CA . GLY A 1 183 ? 25.086 14.699 -18.102 1.00 81.75 183 GLY A CA 1
ATOM 1396 C C . GLY A 1 183 ? 23.731 14.609 -18.813 1.00 81.75 183 GLY A C 1
ATOM 1397 O O . GLY A 1 183 ? 23.578 15.192 -19.880 1.00 81.75 183 GLY A O 1
ATOM 1398 N N . VAL A 1 184 ? 22.740 13.911 -18.243 1.00 86.75 184 VAL A N 1
ATOM 1399 C CA . VAL A 1 184 ? 21.392 13.815 -18.829 1.00 86.75 184 VAL A CA 1
ATOM 1400 C C . VAL A 1 184 ? 20.767 15.197 -19.027 1.00 86.75 184 VAL A C 1
ATOM 1402 O O . VAL A 1 184 ? 20.534 15.946 -18.075 1.00 86.75 184 VAL A O 1
ATOM 1405 N N . SER A 1 185 ? 20.453 15.498 -20.287 1.00 89.12 185 SER A N 1
ATOM 1406 C CA . SER A 1 185 ? 19.701 16.676 -20.716 1.00 89.12 185 SER A CA 1
ATOM 1407 C C . SER A 1 185 ? 18.249 16.313 -21.046 1.00 89.12 185 SER A C 1
ATOM 1409 O O . SER A 1 185 ? 17.914 15.146 -21.249 1.00 89.12 185 SER A O 1
ATOM 1411 N N . SER A 1 186 ? 17.374 17.311 -21.182 1.00 91.56 186 SER A N 1
ATOM 1412 C CA . SER A 1 186 ? 15.995 17.089 -21.647 1.00 91.56 186 SER A CA 1
ATOM 1413 C C . SER A 1 186 ? 15.928 16.438 -23.034 1.00 91.56 186 SER A C 1
ATOM 1415 O O . SER A 1 186 ? 15.025 15.645 -23.283 1.00 91.56 186 SER A O 1
ATOM 1417 N N . ALA A 1 187 ? 16.883 16.728 -23.924 1.00 88.38 187 ALA A N 1
ATOM 1418 C CA . ALA A 1 187 ? 16.963 16.074 -25.229 1.00 88.38 187 ALA A CA 1
ATOM 1419 C C . ALA A 1 187 ? 17.323 14.588 -25.084 1.00 88.38 187 ALA A C 1
ATOM 1421 O O . ALA A 1 187 ? 16.664 13.744 -25.683 1.00 88.38 187 ALA A O 1
ATOM 1422 N N . THR A 1 188 ? 18.292 14.270 -24.220 1.00 88.38 188 THR A N 1
ATOM 1423 C CA . THR A 1 188 ? 18.699 12.892 -23.904 1.00 88.38 188 THR A CA 1
ATOM 1424 C C . THR A 1 188 ? 17.534 12.072 -23.353 1.00 88.38 188 THR A C 1
ATOM 1426 O O . THR A 1 188 ? 17.304 10.956 -23.804 1.00 88.38 188 THR A O 1
ATOM 1429 N N . VAL A 1 189 ? 16.759 12.633 -22.416 1.00 93.25 189 VAL A N 1
ATOM 1430 C CA . VAL A 1 189 ? 15.574 11.960 -21.856 1.00 93.25 189 VAL A CA 1
ATOM 1431 C C . VAL A 1 189 ? 14.560 11.622 -22.949 1.00 93.25 189 VAL A C 1
ATOM 1433 O O . VAL A 1 189 ? 14.101 10.481 -23.023 1.00 93.25 189 VAL A O 1
ATOM 1436 N N . ARG A 1 190 ? 14.217 12.599 -23.803 1.00 93.75 190 ARG A N 1
ATOM 1437 C CA . ARG A 1 190 ? 13.258 12.387 -24.897 1.00 93.75 190 ARG A CA 1
ATOM 1438 C C . ARG A 1 190 ? 13.747 11.326 -25.868 1.00 93.75 190 ARG A C 1
ATOM 1440 O O . ARG A 1 190 ? 12.977 10.439 -26.213 1.00 93.75 190 ARG A O 1
ATOM 1447 N N . ASP A 1 191 ? 15.007 11.402 -26.277 1.00 91.00 191 ASP A N 1
ATOM 1448 C CA . ASP A 1 191 ? 15.615 10.464 -27.221 1.00 91.00 191 ASP A CA 1
ATOM 1449 C C . ASP A 1 191 ? 15.632 9.026 -26.673 1.00 91.00 191 ASP A C 1
ATOM 1451 O O . ASP A 1 191 ? 15.224 8.094 -27.365 1.00 91.00 191 ASP A O 1
ATOM 1455 N N . MET A 1 192 ? 16.009 8.829 -25.404 1.00 92.62 192 MET A N 1
ATOM 1456 C CA . MET A 1 192 ? 16.014 7.499 -24.778 1.00 92.62 192 MET A CA 1
ATOM 1457 C C . MET A 1 192 ? 14.610 6.888 -24.692 1.00 92.62 192 MET A C 1
ATOM 1459 O O . MET A 1 192 ? 14.423 5.721 -25.040 1.00 92.62 192 MET A O 1
ATOM 1463 N N . LEU A 1 193 ? 13.615 7.659 -24.242 1.00 95.38 193 LEU A N 1
ATOM 1464 C CA . LEU A 1 193 ? 12.240 7.167 -24.104 1.00 95.38 193 LEU A CA 1
ATOM 1465 C C . LEU A 1 193 ? 11.550 6.967 -25.458 1.00 95.38 193 LEU A C 1
ATOM 1467 O O . LEU A 1 193 ? 10.840 5.979 -25.630 1.00 95.38 193 LEU A O 1
ATOM 1471 N N . THR A 1 194 ? 11.796 7.852 -26.427 1.00 95.44 194 THR A N 1
ATOM 1472 C CA . THR A 1 194 ? 11.273 7.707 -27.796 1.00 95.44 194 THR A CA 1
ATOM 1473 C C . THR A 1 194 ? 11.848 6.457 -28.448 1.00 95.44 194 THR A C 1
ATOM 1475 O O . THR A 1 194 ? 11.087 5.641 -28.955 1.00 95.44 194 THR A O 1
ATOM 1478 N N . TRP A 1 195 ? 13.161 6.229 -28.320 1.00 93.06 195 TRP A N 1
ATOM 1479 C CA . TRP A 1 195 ? 13.792 4.991 -28.778 1.00 93.06 195 TRP A CA 1
ATOM 1480 C C . TRP A 1 195 ? 13.151 3.751 -28.152 1.00 93.06 195 TRP A C 1
ATOM 1482 O O . TRP A 1 195 ? 12.817 2.802 -28.854 1.00 93.06 195 TRP A O 1
ATOM 1492 N N . ALA A 1 196 ? 12.937 3.745 -26.832 1.00 96.00 196 ALA A N 1
ATOM 1493 C CA . ALA A 1 196 ? 12.278 2.618 -26.174 1.00 96.00 196 ALA A CA 1
ATOM 1494 C C . ALA A 1 196 ? 10.874 2.361 -26.733 1.00 96.00 196 ALA A C 1
ATOM 1496 O O . ALA A 1 196 ? 10.516 1.210 -26.985 1.00 96.00 196 ALA A O 1
ATOM 1497 N N . HIS A 1 197 ? 10.094 3.422 -26.939 1.00 96.81 197 HIS A N 1
ATOM 1498 C CA . HIS A 1 197 ? 8.751 3.334 -27.500 1.00 96.81 197 HIS A CA 1
ATOM 1499 C C . HIS A 1 197 ? 8.751 2.797 -28.936 1.00 96.81 197 HIS A C 1
ATOM 1501 O O . HIS A 1 197 ? 7.984 1.886 -29.244 1.00 96.81 197 HIS A O 1
ATOM 1507 N N . GLU A 1 198 ? 9.647 3.291 -29.795 1.00 95.31 198 GLU A N 1
ATOM 1508 C CA . GLU A 1 198 ? 9.828 2.806 -31.172 1.00 95.31 198 GLU A CA 1
ATOM 1509 C C . GLU A 1 198 ? 10.208 1.319 -31.209 1.00 95.31 198 GLU A C 1
ATOM 1511 O O . GLU A 1 198 ? 9.720 0.562 -32.052 1.00 95.31 198 GLU A O 1
ATOM 1516 N N . MET A 1 199 ? 11.011 0.869 -30.239 1.00 95.25 199 MET A N 1
ATOM 1517 C CA . MET A 1 199 ? 11.350 -0.545 -30.051 1.00 95.25 199 MET A CA 1
ATOM 1518 C C . MET A 1 199 ? 10.194 -1.382 -29.462 1.00 95.25 199 MET A C 1
ATOM 1520 O O . MET A 1 199 ? 10.311 -2.598 -29.309 1.00 95.25 199 MET A O 1
ATOM 1524 N N . GLY A 1 200 ? 9.041 -0.774 -29.170 1.00 95.56 200 GLY A N 1
ATOM 1525 C CA . GLY A 1 200 ? 7.831 -1.448 -28.695 1.00 95.56 200 GLY A CA 1
ATOM 1526 C C . GLY A 1 200 ? 7.698 -1.539 -27.173 1.00 95.56 200 GLY A C 1
ATOM 1527 O O . GLY A 1 200 ? 6.831 -2.268 -26.681 1.00 95.56 200 GLY A O 1
ATOM 1528 N N . ALA A 1 201 ? 8.524 -0.818 -26.410 1.00 96.88 201 ALA A N 1
ATOM 1529 C CA . ALA A 1 201 ? 8.357 -0.722 -24.967 1.00 96.88 201 ALA A CA 1
ATOM 1530 C C . ALA A 1 201 ? 7.079 0.042 -24.609 1.00 96.88 201 ALA A C 1
ATOM 1532 O O . ALA A 1 201 ? 6.779 1.105 -25.146 1.00 96.88 201 ALA A O 1
ATOM 1533 N N . THR A 1 202 ? 6.340 -0.495 -23.643 1.00 95.50 202 THR A N 1
ATOM 1534 C CA . THR A 1 202 ? 5.083 0.111 -23.158 1.00 95.50 202 THR A CA 1
ATOM 1535 C C . THR A 1 202 ? 5.170 0.543 -21.700 1.00 95.50 202 THR A C 1
ATOM 1537 O O . THR A 1 202 ? 4.307 1.272 -21.217 1.00 95.50 202 THR A O 1
ATOM 1540 N N . VAL A 1 203 ? 6.212 0.104 -20.992 1.00 96.50 203 VAL A N 1
ATOM 1541 C CA . VAL A 1 203 ? 6.456 0.418 -19.585 1.00 96.50 203 VAL A CA 1
ATOM 1542 C C . VAL A 1 203 ? 7.911 0.836 -19.430 1.00 96.50 203 VAL A C 1
ATOM 1544 O O . VAL A 1 203 ? 8.797 0.201 -19.994 1.00 96.50 203 VAL A O 1
ATOM 1547 N N . PHE A 1 204 ? 8.153 1.881 -18.651 1.00 96.50 204 PHE A N 1
ATOM 1548 C CA . PHE A 1 204 ? 9.469 2.320 -18.218 1.00 96.50 204 PHE A CA 1
ATOM 1549 C C . PHE A 1 204 ? 9.689 1.931 -16.752 1.00 96.50 204 PHE A C 1
ATOM 1551 O O . PHE A 1 204 ? 8.868 2.239 -15.887 1.00 96.50 204 PHE A O 1
ATOM 1558 N N . LEU A 1 205 ? 10.806 1.261 -16.482 1.00 96.19 205 LEU A N 1
ATOM 1559 C CA . LEU A 1 205 ? 11.281 0.878 -15.159 1.00 96.19 205 LEU A CA 1
ATOM 1560 C C . LEU A 1 205 ? 12.629 1.571 -14.899 1.00 96.19 205 LEU A C 1
ATOM 1562 O O . LEU A 1 205 ? 13.582 1.343 -15.642 1.00 96.19 205 LEU A O 1
ATOM 1566 N N . PRO A 1 206 ? 12.769 2.394 -13.852 1.00 94.69 206 PRO A N 1
ATOM 1567 C CA . PRO A 1 206 ? 14.069 2.955 -13.511 1.00 94.69 206 PRO A CA 1
ATOM 1568 C C . PRO A 1 206 ? 15.097 1.880 -13.144 1.00 94.69 206 PRO A C 1
ATOM 1570 O O . PRO A 1 206 ? 14.782 0.873 -12.504 1.00 94.69 206 PRO A O 1
ATOM 1573 N N . SER A 1 207 ? 16.351 2.125 -13.508 1.00 90.88 207 SER A N 1
ATOM 1574 C CA . SER A 1 207 ? 17.505 1.335 -13.090 1.00 90.88 207 SER A CA 1
ATOM 1575 C C . SER A 1 207 ? 18.392 2.129 -12.135 1.00 90.88 207 SER A C 1
ATOM 1577 O O . SER A 1 207 ? 18.628 3.318 -12.340 1.00 90.88 207 SER A O 1
ATOM 1579 N N . GLY A 1 208 ? 18.932 1.460 -11.117 1.00 87.12 208 GLY A N 1
ATOM 1580 C CA . GLY A 1 208 ? 19.811 2.079 -10.126 1.00 87.12 208 GLY A CA 1
ATOM 1581 C C . GLY A 1 208 ? 19.063 2.861 -9.044 1.00 87.12 208 GLY A C 1
ATOM 1582 O O . GLY A 1 208 ? 17.970 2.484 -8.623 1.00 87.12 208 GLY A O 1
ATOM 1583 N N . ASP A 1 209 ? 19.693 3.927 -8.555 1.00 88.75 209 ASP A N 1
ATOM 1584 C CA . ASP A 1 209 ? 19.260 4.721 -7.402 1.00 88.75 209 ASP A CA 1
ATOM 1585 C C . ASP A 1 209 ? 18.486 5.991 -7.786 1.00 88.75 209 ASP A C 1
ATOM 1587 O O . ASP A 1 209 ? 18.024 6.713 -6.902 1.00 88.75 209 ASP A O 1
ATOM 1591 N N . GLN A 1 210 ? 18.342 6.296 -9.079 1.00 92.88 210 GLN A N 1
ATOM 1592 C CA . GLN A 1 210 ? 17.709 7.520 -9.570 1.00 92.88 210 GLN A CA 1
ATOM 1593 C C . GLN A 1 210 ? 16.871 7.272 -10.818 1.00 92.88 210 GLN A C 1
ATOM 1595 O O . GLN A 1 210 ? 17.235 6.487 -11.690 1.00 92.88 210 GLN A O 1
ATOM 1600 N N . VAL A 1 211 ? 15.769 8.011 -10.934 1.00 93.81 211 VAL A N 1
ATOM 1601 C CA . VAL A 1 211 ? 14.979 8.023 -12.164 1.00 93.81 211 VAL A CA 1
ATOM 1602 C C . VAL A 1 211 ? 15.683 8.849 -13.238 1.00 93.81 211 VAL A C 1
ATOM 1604 O O . VAL A 1 211 ? 16.298 9.877 -12.942 1.00 93.81 211 VAL A O 1
ATOM 1607 N N . LEU A 1 212 ? 15.551 8.423 -14.495 1.00 93.00 212 LEU A N 1
ATOM 1608 C CA . LEU A 1 212 ? 16.006 9.171 -15.662 1.00 93.00 212 LEU A CA 1
ATOM 1609 C C . LEU A 1 212 ? 15.526 10.632 -15.595 1.00 93.00 212 LEU A C 1
ATOM 1611 O O . LEU A 1 212 ? 14.335 10.905 -15.424 1.00 93.00 212 LEU A O 1
ATOM 1615 N N . GLY A 1 213 ? 16.464 11.573 -15.709 1.00 91.75 213 GLY A N 1
ATOM 1616 C CA . GLY A 1 213 ? 16.193 13.010 -15.668 1.00 91.75 213 GLY A CA 1
ATOM 1617 C C . GLY A 1 213 ? 16.122 13.618 -14.263 1.00 91.75 213 GLY A C 1
ATOM 1618 O O . GLY A 1 213 ? 15.751 14.784 -14.125 1.00 91.75 213 GLY A O 1
ATOM 1619 N N . ARG A 1 214 ? 16.474 12.889 -13.196 1.00 92.38 214 ARG A N 1
ATOM 1620 C CA . ARG A 1 214 ? 16.418 13.401 -11.815 1.00 92.38 214 ARG A CA 1
ATOM 1621 C C . ARG A 1 214 ? 17.064 14.797 -11.665 1.00 92.38 214 ARG A C 1
ATOM 1623 O O . ARG A 1 214 ? 18.131 15.072 -12.202 1.00 92.38 214 ARG A O 1
ATOM 1630 N N . ARG A 1 215 ? 16.404 15.670 -10.885 1.00 87.31 215 ARG A N 1
ATOM 1631 C CA . ARG A 1 215 ? 16.713 17.096 -10.605 1.00 87.31 215 ARG A CA 1
ATOM 1632 C C . ARG A 1 215 ? 16.542 18.047 -11.793 1.00 87.31 215 ARG A C 1
ATOM 1634 O O . ARG A 1 215 ? 15.867 19.054 -11.626 1.00 87.31 215 ARG A O 1
ATOM 1641 N N . ASN A 1 216 ? 17.098 17.727 -12.959 1.00 87.06 216 ASN A N 1
ATOM 1642 C CA . ASN A 1 216 ? 17.236 18.701 -14.051 1.00 87.06 216 ASN A CA 1
ATOM 1643 C C . ASN A 1 216 ? 16.244 18.504 -15.211 1.00 87.06 216 ASN A C 1
ATOM 1645 O O . ASN A 1 216 ? 15.940 19.462 -15.912 1.00 87.06 216 ASN A O 1
ATOM 1649 N N . ALA A 1 217 ? 15.731 17.288 -15.421 1.00 91.62 217 ALA A N 1
ATOM 1650 C CA . ALA A 1 217 ? 14.887 16.935 -16.570 1.00 91.62 217 ALA A CA 1
ATOM 1651 C C . ALA A 1 217 ? 13.713 15.998 -16.211 1.00 91.62 217 ALA A C 1
ATOM 1653 O O . ALA A 1 217 ? 13.125 15.370 -17.085 1.00 91.62 217 ALA A O 1
ATOM 1654 N N . LEU A 1 218 ? 13.339 15.905 -14.929 1.00 92.44 218 LEU A N 1
ATOM 1655 C CA . LEU A 1 218 ? 12.323 14.954 -14.462 1.00 92.44 218 LEU A CA 1
ATOM 1656 C C . LEU A 1 218 ? 10.929 15.291 -15.012 1.00 92.44 218 LEU A C 1
ATOM 1658 O O . LEU A 1 218 ? 10.141 14.395 -15.300 1.00 92.44 218 LEU A O 1
ATOM 1662 N N . GLY A 1 219 ? 10.641 16.586 -15.192 1.00 92.62 219 GLY A N 1
ATOM 1663 C CA . GLY A 1 219 ? 9.428 17.041 -15.877 1.00 92.62 219 GLY A CA 1
ATOM 1664 C C . GLY A 1 219 ? 9.374 16.559 -17.327 1.00 92.62 219 GLY A C 1
ATOM 1665 O O . GLY A 1 219 ? 8.334 16.089 -17.769 1.00 92.62 219 GLY A O 1
ATOM 1666 N N . THR A 1 220 ? 10.514 16.568 -18.025 1.00 94.44 220 THR A N 1
ATOM 1667 C CA . THR A 1 220 ? 10.627 16.033 -19.387 1.00 94.44 220 THR A CA 1
ATOM 1668 C C . THR A 1 220 ? 10.357 14.531 -19.418 1.00 94.44 220 THR A C 1
ATOM 1670 O O . THR A 1 220 ? 9.661 14.063 -20.314 1.00 94.44 220 THR A O 1
ATOM 1673 N N . THR A 1 221 ? 10.850 13.769 -18.434 1.00 94.88 221 THR A N 1
ATOM 1674 C CA . THR A 1 221 ? 10.548 12.332 -18.298 1.00 94.88 221 THR A CA 1
ATOM 1675 C C . THR A 1 221 ? 9.043 12.108 -18.190 1.00 94.88 221 THR A C 1
ATOM 1677 O O . THR A 1 221 ? 8.488 11.310 -18.938 1.00 94.88 221 THR A O 1
ATOM 1680 N N . GLN A 1 222 ? 8.368 12.855 -17.313 1.00 93.31 222 GLN A N 1
ATOM 1681 C CA . GLN A 1 222 ? 6.917 12.773 -17.141 1.00 93.31 222 GLN A CA 1
ATOM 1682 C C . GLN A 1 222 ? 6.160 13.088 -18.441 1.00 93.31 222 GLN A C 1
ATOM 1684 O O . GLN A 1 222 ? 5.338 12.287 -18.881 1.00 93.31 222 GLN A O 1
ATOM 1689 N N . GLU A 1 223 ? 6.445 14.241 -19.049 1.00 94.50 223 GLU A N 1
ATOM 1690 C CA . GLU A 1 223 ? 5.784 14.712 -20.271 1.00 94.50 223 GLU A CA 1
ATOM 1691 C C . GLU A 1 223 ? 5.973 13.724 -21.428 1.00 94.50 223 GLU A C 1
ATOM 1693 O O . GLU A 1 223 ? 5.029 13.412 -22.156 1.00 94.50 223 GLU A O 1
ATOM 1698 N N . THR A 1 224 ? 7.182 13.175 -21.565 1.00 95.62 224 THR A N 1
ATOM 1699 C CA . THR A 1 224 ? 7.504 12.211 -22.621 1.00 95.62 224 THR A CA 1
ATOM 1700 C C . THR A 1 224 ? 6.757 10.894 -22.412 1.00 95.62 224 THR A C 1
ATOM 1702 O O . THR A 1 224 ? 6.166 10.381 -23.357 1.00 95.62 224 THR A O 1
ATOM 1705 N N . LEU A 1 225 ? 6.710 10.366 -21.182 1.00 95.25 225 LEU A N 1
ATOM 1706 C CA . LEU A 1 225 ? 5.942 9.151 -20.877 1.00 95.25 225 LEU A CA 1
ATOM 1707 C C . LEU A 1 225 ? 4.446 9.335 -21.165 1.00 95.25 225 LEU A C 1
ATOM 1709 O O . LEU A 1 225 ? 3.826 8.447 -21.746 1.00 95.25 225 LEU A O 1
ATOM 1713 N N . GLN A 1 226 ? 3.877 10.490 -20.803 1.00 93.25 226 GLN A N 1
ATOM 1714 C CA . GLN A 1 226 ? 2.479 10.819 -21.092 1.00 93.25 226 GLN A CA 1
ATOM 1715 C C . GLN A 1 226 ? 2.219 10.915 -22.601 1.00 93.25 226 GLN A C 1
ATOM 1717 O O . GLN A 1 226 ? 1.271 10.306 -23.093 1.00 93.25 226 GLN A O 1
ATOM 1722 N N . THR A 1 227 ? 3.086 11.615 -23.337 1.00 95.25 227 THR A N 1
ATOM 1723 C CA . THR A 1 227 ? 2.968 11.796 -24.794 1.00 95.25 227 THR A CA 1
ATOM 1724 C C . THR A 1 227 ? 3.044 10.467 -25.545 1.00 95.25 227 THR A C 1
ATOM 1726 O O . THR A 1 227 ? 2.272 10.235 -26.470 1.00 95.25 227 THR A O 1
ATOM 1729 N N . LEU A 1 228 ? 3.945 9.573 -25.126 1.00 95.38 228 LEU A N 1
ATOM 1730 C CA . LEU A 1 228 ? 4.135 8.255 -25.739 1.00 95.38 228 LEU A CA 1
ATOM 1731 C C . LEU A 1 228 ? 3.126 7.202 -25.243 1.00 95.38 228 LEU A C 1
ATOM 1733 O O . LEU A 1 228 ? 3.153 6.060 -25.701 1.00 95.38 228 LEU A O 1
ATOM 1737 N N . GLY A 1 229 ? 2.262 7.541 -24.278 1.00 93.56 229 GLY A N 1
ATOM 1738 C CA . GLY A 1 229 ? 1.346 6.584 -23.650 1.00 93.56 229 GLY A CA 1
ATOM 1739 C C . GLY A 1 229 ? 2.059 5.447 -22.906 1.00 93.56 229 GLY A C 1
ATOM 1740 O O . GLY A 1 229 ? 1.504 4.358 -22.764 1.00 93.56 229 GLY A O 1
ATOM 1741 N N . MET A 1 230 ? 3.295 5.676 -22.453 1.00 94.94 230 MET A N 1
ATOM 1742 C CA . MET A 1 230 ? 4.076 4.698 -21.698 1.00 94.94 230 MET A CA 1
ATOM 1743 C C . MET A 1 230 ? 3.734 4.756 -20.209 1.00 94.94 230 MET A C 1
ATOM 1745 O O . MET A 1 230 ? 3.550 5.829 -19.624 1.00 94.94 230 MET A O 1
ATOM 1749 N N . LEU A 1 231 ? 3.696 3.583 -19.580 1.00 95.06 231 LEU A N 1
ATOM 1750 C CA . LEU A 1 231 ? 3.482 3.453 -18.143 1.00 95.06 231 LEU A CA 1
ATOM 1751 C C . LEU A 1 231 ? 4.796 3.592 -17.376 1.00 95.06 231 LEU A C 1
ATOM 1753 O O . LEU A 1 231 ? 5.851 3.183 -17.849 1.00 95.06 231 LEU A O 1
ATOM 1757 N N . TYR A 1 232 ? 4.721 4.103 -16.156 1.00 95.31 232 TYR A N 1
ATOM 1758 C CA . TYR A 1 232 ? 5.829 4.157 -15.214 1.00 95.31 232 TYR A CA 1
ATOM 1759 C C . TYR A 1 232 ? 5.690 3.045 -14.170 1.00 95.31 232 TYR A C 1
ATOM 1761 O O . TYR A 1 232 ? 4.693 2.994 -13.448 1.00 95.31 232 TYR A O 1
ATOM 1769 N N . ALA A 1 233 ? 6.678 2.156 -14.074 1.00 94.75 233 ALA A N 1
ATOM 1770 C CA . ALA A 1 233 ? 6.722 1.107 -13.062 1.00 94.75 233 ALA A CA 1
ATOM 1771 C C . ALA A 1 233 ? 7.486 1.579 -11.815 1.00 94.75 233 ALA A C 1
ATOM 1773 O O . ALA A 1 233 ? 8.706 1.727 -11.860 1.00 94.75 233 ALA A O 1
ATOM 1774 N N . THR A 1 234 ? 6.782 1.756 -10.693 1.00 92.88 234 THR A N 1
ATOM 1775 C CA . THR A 1 234 ? 7.401 2.060 -9.387 1.00 92.88 234 THR A CA 1
ATOM 1776 C C . THR A 1 234 ? 7.697 0.755 -8.626 1.00 92.88 234 THR A C 1
ATOM 1778 O O . THR A 1 234 ? 6.764 -0.012 -8.340 1.00 92.88 234 THR A O 1
ATOM 1781 N N . PRO A 1 235 ? 8.973 0.435 -8.338 1.00 90.88 235 PRO A N 1
ATOM 1782 C CA . PRO A 1 235 ? 9.346 -0.776 -7.618 1.00 90.88 235 PRO A CA 1
ATOM 1783 C C . PRO A 1 235 ? 9.100 -0.654 -6.112 1.00 90.88 235 PRO A C 1
ATOM 1785 O O . PRO A 1 235 ? 9.461 0.320 -5.456 1.00 90.88 235 PRO A O 1
ATOM 1788 N N . GLU A 1 236 ? 8.535 -1.701 -5.524 1.00 83.31 236 GLU A N 1
ATOM 1789 C CA . GLU A 1 236 ? 8.327 -1.783 -4.085 1.00 83.31 236 GLU A CA 1
ATOM 1790 C C . GLU A 1 236 ? 9.644 -1.982 -3.312 1.00 83.31 236 GLU A C 1
ATOM 1792 O O . GLU A 1 236 ? 10.546 -2.681 -3.768 1.00 83.31 236 GLU A O 1
ATOM 1797 N N . PHE A 1 237 ? 9.737 -1.387 -2.116 1.00 76.88 237 PHE A N 1
ATOM 1798 C CA . PHE A 1 237 ? 10.871 -1.481 -1.175 1.00 76.88 237 PHE A CA 1
ATOM 1799 C C . PHE A 1 237 ? 12.208 -0.914 -1.669 1.00 76.88 237 PHE A C 1
ATOM 1801 O O . PHE A 1 237 ? 13.183 -0.912 -0.923 1.00 76.88 237 PHE A O 1
ATOM 1808 N N . THR A 1 238 ? 12.255 -0.360 -2.879 1.00 80.00 238 THR A N 1
ATOM 1809 C CA . THR A 1 238 ? 13.448 0.307 -3.404 1.00 80.00 238 THR A CA 1
ATOM 1810 C C . THR A 1 238 ? 13.260 1.814 -3.325 1.00 80.00 238 THR A C 1
ATOM 1812 O O . THR A 1 238 ? 12.256 2.346 -3.790 1.00 80.00 238 THR A O 1
ATOM 1815 N N . ARG A 1 239 ? 14.221 2.525 -2.731 1.00 83.19 239 ARG A N 1
ATOM 1816 C CA . ARG A 1 239 ? 14.212 3.993 -2.723 1.00 83.19 239 ARG A CA 1
ATOM 1817 C C . ARG A 1 239 ? 14.954 4.497 -3.950 1.00 83.19 239 ARG A C 1
ATOM 1819 O O . ARG A 1 239 ? 16.177 4.427 -3.988 1.00 83.19 239 ARG A O 1
ATOM 1826 N N . ILE A 1 240 ? 14.206 5.009 -4.921 1.00 89.19 240 ILE A N 1
ATOM 1827 C CA . ILE A 1 240 ? 14.754 5.584 -6.150 1.00 89.19 240 ILE A CA 1
ATOM 1828 C C . ILE A 1 240 ? 14.544 7.099 -6.118 1.00 89.19 240 ILE A C 1
ATOM 1830 O O . ILE A 1 240 ? 13.430 7.604 -5.972 1.00 89.19 240 ILE A O 1
ATOM 1834 N N . GLY A 1 241 ? 15.628 7.857 -6.242 1.00 90.25 241 GLY A N 1
ATOM 1835 C CA . GLY A 1 241 ? 15.607 9.310 -6.265 1.00 90.25 241 GLY A CA 1
ATOM 1836 C C . GLY A 1 241 ? 14.767 9.836 -7.428 1.00 90.25 241 GLY A C 1
ATOM 1837 O O . GLY A 1 241 ? 15.138 9.675 -8.587 1.00 90.25 241 GLY A O 1
ATOM 1838 N N . GLY A 1 242 ? 13.671 10.531 -7.113 1.00 89.38 242 GLY A N 1
ATOM 1839 C CA . GLY A 1 242 ? 12.732 11.093 -8.094 1.00 89.38 242 GLY A CA 1
ATOM 1840 C C . GLY A 1 242 ? 11.472 10.261 -8.333 1.00 89.38 242 GLY A C 1
ATOM 1841 O O . GLY A 1 242 ? 10.559 10.773 -8.974 1.00 89.38 242 GLY A O 1
ATOM 1842 N N . ASP A 1 243 ? 11.391 9.043 -7.787 1.00 91.44 243 ASP A N 1
ATOM 1843 C CA . ASP A 1 243 ? 10.214 8.171 -7.909 1.00 91.44 243 ASP A CA 1
ATOM 1844 C C . ASP A 1 243 ? 8.968 8.827 -7.298 1.00 91.44 243 ASP A C 1
ATOM 1846 O O . ASP A 1 243 ? 7.993 9.069 -8.005 1.00 91.44 243 ASP A O 1
ATOM 1850 N N . ASP A 1 244 ? 9.051 9.262 -6.034 1.00 88.19 244 ASP A N 1
ATOM 1851 C CA . ASP A 1 244 ? 7.947 9.929 -5.327 1.00 88.19 244 ASP A CA 1
ATOM 1852 C C . ASP A 1 244 ? 7.402 11.157 -6.078 1.00 88.19 244 ASP A C 1
ATOM 1854 O O . ASP A 1 244 ? 6.204 11.441 -6.043 1.00 88.19 244 ASP A O 1
ATOM 1858 N N . GLU A 1 245 ? 8.279 11.918 -6.742 1.00 89.12 245 GLU A N 1
ATOM 1859 C CA . GLU A 1 245 ? 7.896 13.116 -7.495 1.00 89.12 245 GLU A CA 1
ATOM 1860 C C . GLU A 1 245 ? 7.116 12.750 -8.766 1.00 89.12 245 GLU A C 1
ATOM 1862 O O . GLU A 1 245 ? 6.115 13.402 -9.066 1.00 89.12 245 GLU A O 1
ATOM 1867 N N . LEU A 1 246 ? 7.534 11.708 -9.493 1.00 89.25 246 LEU A N 1
ATOM 1868 C CA . LEU A 1 246 ? 6.825 11.231 -10.685 1.00 89.25 246 LEU A CA 1
ATOM 1869 C C . LEU A 1 246 ? 5.490 10.590 -10.327 1.00 89.25 246 LEU A C 1
ATOM 1871 O O . LEU A 1 246 ? 4.465 10.925 -10.922 1.00 89.25 246 LEU A O 1
ATOM 1875 N N . VAL A 1 247 ? 5.496 9.723 -9.316 1.00 89.88 247 VAL A N 1
ATOM 1876 C CA . VAL A 1 247 ? 4.310 8.986 -8.881 1.00 89.88 247 VAL A CA 1
ATOM 1877 C C . VAL A 1 247 ? 3.206 9.943 -8.409 1.00 89.88 247 VAL A C 1
ATOM 1879 O O . VAL A 1 247 ? 2.027 9.705 -8.666 1.00 89.88 247 VAL A O 1
ATOM 1882 N N . LYS A 1 248 ? 3.569 11.068 -7.775 1.00 86.69 248 LYS A N 1
ATOM 1883 C CA . LYS A 1 248 ? 2.612 12.109 -7.358 1.00 86.69 248 LYS A CA 1
ATOM 1884 C C . LYS A 1 248 ? 2.115 12.992 -8.501 1.00 86.69 248 LYS A C 1
ATOM 1886 O O . LYS A 1 248 ? 0.987 13.474 -8.423 1.00 86.69 248 LYS A O 1
ATOM 1891 N N . LYS A 1 249 ? 2.943 13.254 -9.516 1.00 85.88 249 LYS A N 1
ATOM 1892 C CA . LYS A 1 249 ? 2.603 14.177 -10.611 1.00 85.88 249 LYS A CA 1
ATOM 1893 C C . LYS A 1 249 ? 1.793 13.536 -11.736 1.00 85.88 249 LYS A C 1
ATOM 1895 O O . LYS A 1 249 ? 1.013 14.253 -12.354 1.00 85.88 249 LYS A O 1
ATOM 1900 N N . ALA A 1 250 ? 1.980 12.242 -11.997 1.00 84.62 250 ALA A N 1
ATOM 1901 C CA . ALA A 1 250 ? 1.271 11.508 -13.049 1.00 84.62 250 ALA A CA 1
ATOM 1902 C C . ALA A 1 250 ? 0.743 10.147 -12.552 1.00 84.62 250 ALA A C 1
ATOM 1904 O O . ALA A 1 250 ? 1.099 9.109 -13.116 1.00 84.62 250 ALA A O 1
ATOM 1905 N N . PRO A 1 251 ? -0.074 10.110 -11.480 1.00 85.00 251 PRO A N 1
ATOM 1906 C CA . PRO A 1 251 ? -0.566 8.860 -10.900 1.00 85.00 251 PRO A CA 1
ATOM 1907 C C . PRO A 1 251 ? -1.334 7.983 -11.907 1.00 85.00 251 PRO A C 1
ATOM 1909 O O . PRO A 1 251 ? -1.326 6.760 -11.790 1.00 85.00 251 PRO A O 1
ATOM 1912 N N . GLU A 1 252 ? -1.958 8.592 -12.917 1.00 85.06 252 GLU A N 1
ATOM 1913 C CA . GLU A 1 252 ? -2.696 7.943 -14.005 1.00 85.06 252 GLU A CA 1
ATOM 1914 C C . GLU A 1 252 ? -1.836 7.105 -14.960 1.00 85.06 252 GLU A C 1
ATOM 1916 O O . GLU A 1 252 ? -2.372 6.218 -15.616 1.00 85.06 252 GLU A O 1
ATOM 1921 N N . ASN A 1 253 ? -0.516 7.309 -14.986 1.00 89.00 253 ASN A N 1
ATOM 1922 C CA . ASN A 1 253 ? 0.414 6.532 -15.812 1.00 89.00 253 ASN A CA 1
ATOM 1923 C C . ASN A 1 253 ? 1.216 5.510 -14.992 1.00 89.00 253 ASN A C 1
ATOM 1925 O O . ASN A 1 253 ? 2.107 4.857 -15.530 1.00 89.00 253 ASN A O 1
ATOM 1929 N N . VAL A 1 254 ? 0.940 5.360 -13.694 1.00 91.75 254 VAL A N 1
ATOM 1930 C CA . VAL A 1 254 ? 1.775 4.560 -12.790 1.00 91.75 254 VAL A CA 1
ATOM 1931 C C . VAL A 1 254 ? 1.204 3.162 -12.585 1.00 91.75 254 VAL A C 1
ATOM 1933 O O . VAL A 1 254 ? 0.018 2.971 -12.308 1.00 91.75 254 VAL A O 1
ATOM 1936 N N . VAL A 1 255 ? 2.091 2.171 -12.627 1.00 92.50 255 VAL A N 1
ATOM 1937 C CA . VAL A 1 255 ? 1.833 0.799 -12.188 1.00 92.50 255 VAL A CA 1
ATOM 1938 C C . VAL A 1 255 ? 2.842 0.400 -11.121 1.00 92.50 255 VAL A C 1
ATOM 1940 O O . VAL A 1 255 ? 4.013 0.766 -11.169 1.00 92.50 255 VAL A O 1
ATOM 1943 N N . ARG A 1 256 ? 2.391 -0.361 -10.124 1.00 92.88 256 ARG A N 1
ATOM 1944 C CA . ARG A 1 256 ? 3.271 -0.838 -9.052 1.00 92.88 256 ARG A CA 1
ATOM 1945 C C . ARG A 1 256 ? 3.910 -2.166 -9.429 1.00 92.88 256 ARG A C 1
ATOM 1947 O O . ARG A 1 256 ? 3.218 -3.069 -9.919 1.00 92.88 256 ARG A O 1
ATOM 1954 N N . LEU A 1 257 ? 5.204 -2.278 -9.151 1.00 94.06 257 LEU A N 1
ATOM 1955 C CA . LEU A 1 257 ? 6.024 -3.444 -9.436 1.00 94.06 257 LEU A CA 1
ATOM 1956 C C . LEU A 1 257 ? 6.541 -4.075 -8.142 1.00 94.06 257 LEU A C 1
ATOM 1958 O O . LEU A 1 257 ? 7.092 -3.390 -7.284 1.00 94.06 257 LEU A O 1
ATOM 1962 N N . HIS A 1 258 ? 6.418 -5.396 -8.022 1.00 94.38 258 HIS A N 1
ATOM 1963 C CA . HIS A 1 258 ? 7.093 -6.166 -6.980 1.00 94.38 258 HIS A CA 1
ATOM 1964 C C . HIS A 1 258 ? 8.286 -6.915 -7.554 1.00 94.38 258 HIS A C 1
ATOM 1966 O O . HIS A 1 258 ? 8.165 -7.584 -8.577 1.00 94.38 258 HIS A O 1
ATOM 1972 N N . SER A 1 259 ? 9.415 -6.850 -6.859 1.00 91.06 259 SER A N 1
ATOM 1973 C CA . SER A 1 259 ? 10.597 -7.653 -7.143 1.00 91.06 259 SER A CA 1
ATOM 1974 C C . SER A 1 259 ? 11.184 -8.125 -5.819 1.00 91.06 259 SER A C 1
ATOM 1976 O O . SER A 1 259 ? 11.304 -7.335 -4.881 1.00 91.06 259 SER A O 1
ATOM 1978 N N . ALA A 1 260 ? 11.527 -9.406 -5.727 1.00 88.12 260 ALA A N 1
ATOM 1979 C CA . ALA A 1 260 ? 12.318 -9.929 -4.625 1.00 88.12 260 ALA A CA 1
ATOM 1980 C C . ALA A 1 260 ? 13.799 -9.930 -5.033 1.00 88.12 260 ALA A C 1
ATOM 1982 O O . ALA A 1 260 ? 14.148 -10.212 -6.185 1.00 88.12 260 ALA A O 1
ATOM 1983 N N . GLN A 1 261 ? 14.680 -9.567 -4.101 1.00 84.56 261 GLN A N 1
ATOM 1984 C CA . GLN A 1 261 ? 16.119 -9.704 -4.318 1.00 84.56 261 GLN A CA 1
ATOM 1985 C C . GLN A 1 261 ? 16.510 -11.181 -4.241 1.00 84.56 261 GLN A C 1
ATOM 1987 O O . GLN A 1 261 ? 15.936 -11.924 -3.448 1.00 84.56 261 GLN A O 1
ATOM 1992 N N . VAL A 1 262 ? 17.513 -11.592 -5.019 1.00 81.94 262 VAL A N 1
ATOM 1993 C CA . VAL A 1 262 ? 17.999 -12.985 -5.033 1.00 81.94 262 VAL A CA 1
ATOM 1994 C C . VAL A 1 262 ? 18.418 -13.425 -3.625 1.00 81.94 262 VAL A C 1
ATOM 1996 O O . VAL A 1 262 ? 17.904 -14.410 -3.117 1.00 81.94 262 VAL A O 1
ATOM 1999 N N . ALA A 1 263 ? 19.182 -12.589 -2.913 1.00 81.31 263 ALA A N 1
ATOM 2000 C CA . ALA A 1 263 ? 19.604 -12.861 -1.534 1.00 81.31 263 ALA A CA 1
ATOM 2001 C C . ALA A 1 263 ? 18.447 -13.010 -0.522 1.00 81.31 263 ALA A C 1
ATOM 2003 O O . ALA A 1 263 ? 18.635 -13.572 0.559 1.00 81.31 263 ALA A O 1
ATOM 2004 N N . GLU A 1 264 ? 17.261 -12.470 -0.825 1.00 80.31 264 GLU A N 1
ATOM 2005 C CA . GLU A 1 264 ? 16.060 -12.707 -0.020 1.00 80.31 264 GLU A CA 1
ATOM 2006 C C . GLU A 1 264 ? 15.377 -14.019 -0.402 1.00 80.31 264 GLU A C 1
ATOM 2008 O O . GLU A 1 264 ? 14.925 -14.732 0.491 1.00 80.31 264 GLU A O 1
ATOM 2013 N N . LEU A 1 265 ? 15.304 -14.333 -1.699 1.00 84.06 265 LEU A N 1
ATOM 2014 C CA . LEU A 1 265 ? 14.733 -15.583 -2.207 1.00 84.06 265 LEU A CA 1
ATOM 2015 C C . LEU A 1 265 ? 15.528 -16.802 -1.729 1.00 84.06 265 LEU A C 1
ATOM 2017 O O . LEU A 1 265 ? 14.912 -17.773 -1.306 1.00 84.06 265 LEU A O 1
ATOM 2021 N N . ASP A 1 266 ? 16.858 -16.701 -1.662 1.00 82.19 266 ASP A N 1
ATOM 2022 C CA . ASP A 1 266 ? 17.753 -17.762 -1.170 1.00 82.19 266 ASP A CA 1
ATOM 2023 C C . ASP A 1 266 ? 17.453 -18.190 0.280 1.00 82.19 266 ASP A C 1
ATOM 2025 O O . ASP A 1 266 ? 17.830 -19.275 0.720 1.00 82.19 266 ASP A O 1
ATOM 2029 N N . ARG A 1 267 ? 16.793 -17.324 1.061 1.00 82.88 267 ARG A N 1
ATOM 2030 C CA . ARG A 1 267 ? 16.432 -17.583 2.465 1.00 82.88 267 ARG A CA 1
ATOM 2031 C C . ARG A 1 267 ? 15.027 -18.155 2.630 1.00 82.88 267 ARG A C 1
ATOM 2033 O O . ARG A 1 267 ? 14.634 -18.460 3.757 1.00 82.88 267 ARG A O 1
ATOM 2040 N N . LEU A 1 268 ? 14.252 -18.226 1.554 1.00 80.81 268 LEU A N 1
ATOM 2041 C CA . LEU A 1 268 ? 12.860 -18.654 1.569 1.00 80.81 268 LEU A CA 1
ATOM 2042 C C . LEU A 1 268 ? 12.740 -20.072 1.022 1.00 80.81 268 LEU A C 1
ATOM 2044 O O . LEU A 1 268 ? 13.466 -20.475 0.118 1.00 80.81 268 LEU A O 1
ATOM 2048 N N . SER A 1 269 ? 11.774 -20.828 1.544 1.00 85.62 269 SER A N 1
ATOM 2049 C CA . SER A 1 269 ? 11.362 -22.047 0.855 1.00 85.62 269 SER A CA 1
ATOM 2050 C C . SER A 1 269 ? 10.672 -21.683 -0.472 1.00 85.62 269 SER A C 1
ATOM 2052 O O . SER A 1 269 ? 10.092 -20.595 -0.579 1.00 85.62 269 SER A O 1
ATOM 2054 N N . PRO A 1 270 ? 10.652 -22.580 -1.477 1.00 85.44 270 PRO A N 1
ATOM 2055 C CA . PRO A 1 270 ? 9.926 -22.334 -2.724 1.00 85.44 270 PRO A CA 1
ATOM 2056 C C . PRO A 1 270 ? 8.454 -21.959 -2.495 1.00 85.44 270 PRO A C 1
ATOM 2058 O O . PRO A 1 270 ? 7.934 -21.054 -3.143 1.00 85.44 270 PRO A O 1
ATOM 2061 N N . ALA A 1 271 ? 7.797 -22.592 -1.517 1.00 84.69 271 ALA A N 1
ATOM 2062 C CA . ALA A 1 271 ? 6.417 -22.287 -1.151 1.00 84.69 271 ALA A CA 1
ATOM 2063 C C . ALA A 1 271 ? 6.262 -20.868 -0.575 1.00 84.69 271 ALA A C 1
ATOM 2065 O O . ALA A 1 271 ? 5.373 -20.132 -1.003 1.00 84.69 271 ALA A O 1
ATOM 2066 N N . ASP A 1 272 ? 7.152 -20.449 0.334 1.00 83.12 272 ASP A N 1
ATOM 2067 C CA . ASP A 1 272 ? 7.123 -19.092 0.901 1.00 83.12 272 ASP A CA 1
ATOM 2068 C C . ASP A 1 272 ? 7.424 -18.028 -0.173 1.00 83.12 272 ASP A C 1
ATOM 2070 O O . ASP A 1 272 ? 6.872 -16.923 -0.146 1.00 83.12 272 ASP A O 1
ATOM 2074 N N . ALA A 1 273 ? 8.281 -18.351 -1.149 1.00 87.81 273 ALA A N 1
ATOM 2075 C CA . ALA A 1 273 ? 8.569 -17.481 -2.284 1.00 87.81 273 ALA A CA 1
ATOM 2076 C C . ALA A 1 273 ? 7.345 -17.315 -3.203 1.00 87.81 273 ALA A C 1
ATOM 2078 O O . ALA A 1 273 ? 7.008 -16.183 -3.563 1.00 87.81 273 ALA A O 1
ATOM 2079 N N . VAL A 1 274 ? 6.630 -18.404 -3.521 1.00 90.94 274 VAL A N 1
ATOM 2080 C CA . VAL A 1 274 ? 5.349 -18.342 -4.251 1.00 90.94 274 VAL A CA 1
ATOM 2081 C C . VAL A 1 274 ? 4.351 -17.472 -3.486 1.00 90.94 274 VAL A C 1
ATOM 2083 O O . VAL A 1 274 ? 3.804 -16.516 -4.041 1.00 90.94 274 VAL A O 1
ATOM 2086 N N . GLU A 1 275 ? 4.162 -17.739 -2.191 1.00 85.88 275 GLU A N 1
ATOM 2087 C CA . GLU A 1 275 ? 3.241 -16.995 -1.326 1.00 85.88 275 GLU A CA 1
ATOM 2088 C C . GLU A 1 275 ? 3.554 -15.491 -1.320 1.00 85.88 275 GLU A C 1
ATOM 2090 O O . GLU A 1 275 ? 2.648 -14.653 -1.392 1.00 85.88 275 GLU A O 1
ATOM 2095 N N . ARG A 1 276 ? 4.838 -15.118 -1.299 1.00 87.69 276 ARG A N 1
ATOM 2096 C CA . ARG A 1 276 ? 5.278 -13.719 -1.347 1.00 87.69 276 ARG A CA 1
ATOM 2097 C C . ARG A 1 276 ? 4.816 -13.003 -2.619 1.00 87.69 276 ARG A C 1
ATOM 2099 O O . ARG A 1 276 ? 4.305 -11.878 -2.523 1.00 87.69 276 ARG A O 1
ATOM 2106 N N . TYR A 1 277 ? 4.978 -13.628 -3.786 1.00 92.19 277 TYR A N 1
ATOM 2107 C CA . TYR A 1 277 ? 4.539 -13.069 -5.070 1.00 92.19 277 TYR A CA 1
ATOM 2108 C C . TYR A 1 277 ? 3.010 -13.018 -5.179 1.00 92.19 277 TYR A C 1
ATOM 2110 O O . TYR A 1 277 ? 2.459 -11.985 -5.571 1.00 92.19 277 TYR A O 1
ATOM 2118 N N . VAL A 1 278 ? 2.310 -14.066 -4.733 1.00 90.44 278 VAL A N 1
ATOM 2119 C CA . VAL A 1 278 ? 0.837 -14.103 -4.691 1.00 90.44 278 VAL A CA 1
ATOM 2120 C C . VAL A 1 278 ? 0.295 -12.972 -3.813 1.00 90.44 278 VAL A C 1
ATOM 2122 O O . VAL A 1 278 ? -0.577 -12.211 -4.236 1.00 90.44 278 VAL A O 1
ATOM 2125 N N . LYS A 1 279 ? 0.873 -12.760 -2.625 1.00 86.81 279 LYS A N 1
ATOM 2126 C CA . LYS A 1 279 ? 0.522 -11.638 -1.738 1.00 86.81 279 LYS A CA 1
ATOM 2127 C C . LYS A 1 279 ? 0.858 -10.278 -2.333 1.00 86.81 279 LYS A C 1
ATOM 2129 O O . LYS A 1 279 ? 0.154 -9.305 -2.066 1.00 86.81 279 LYS A O 1
ATOM 2134 N N . ALA A 1 280 ? 1.923 -10.176 -3.125 1.00 89.12 280 ALA A N 1
ATOM 2135 C CA . ALA A 1 280 ? 2.239 -8.953 -3.856 1.00 89.12 280 ALA A CA 1
ATOM 2136 C C . ALA A 1 280 ? 1.102 -8.569 -4.813 1.00 89.12 280 ALA A C 1
ATOM 2138 O O . ALA A 1 280 ? 0.608 -7.440 -4.764 1.00 89.12 280 ALA A O 1
ATOM 2139 N N . ALA A 1 281 ? 0.637 -9.518 -5.625 1.00 89.38 281 ALA A N 1
ATOM 2140 C CA . ALA A 1 281 ? -0.464 -9.292 -6.555 1.00 89.38 281 ALA A CA 1
ATOM 2141 C C . ALA A 1 281 ? -1.798 -9.051 -5.831 1.00 89.38 281 ALA A C 1
ATOM 2143 O O . ALA A 1 281 ? -2.494 -8.078 -6.128 1.00 89.38 281 ALA A O 1
ATOM 2144 N N . ARG A 1 282 ? -2.144 -9.909 -4.864 1.00 84.69 282 ARG A N 1
ATOM 2145 C CA . ARG A 1 282 ? -3.453 -9.923 -4.194 1.00 84.69 282 ARG A CA 1
ATOM 2146 C C . ARG A 1 282 ? -3.598 -8.837 -3.135 1.00 84.69 282 ARG A C 1
ATOM 2148 O O . ARG A 1 282 ? -4.529 -8.043 -3.188 1.00 84.69 282 ARG A O 1
ATOM 2155 N N . GLU A 1 283 ? -2.701 -8.804 -2.153 1.00 81.62 283 GLU A N 1
ATOM 2156 C CA . GLU A 1 283 ? -2.846 -7.916 -0.994 1.00 81.62 283 GLU A CA 1
ATOM 2157 C C . GLU A 1 283 ? -2.286 -6.522 -1.251 1.00 81.62 283 GLU A C 1
ATOM 2159 O O . GLU A 1 283 ? -2.739 -5.561 -0.638 1.00 81.62 283 GLU A O 1
ATOM 2164 N N . ARG A 1 284 ? -1.292 -6.396 -2.137 1.00 83.69 284 ARG A N 1
ATOM 2165 C CA . ARG A 1 284 ? -0.579 -5.132 -2.367 1.00 83.69 284 ARG A CA 1
ATOM 2166 C C . ARG A 1 284 ? -0.865 -4.503 -3.725 1.00 83.69 284 ARG A C 1
ATOM 2168 O O . ARG A 1 284 ? -0.274 -3.468 -4.028 1.00 83.69 284 ARG A O 1
ATOM 2175 N N . ASN A 1 285 ? -1.789 -5.085 -4.496 1.00 84.88 285 ASN A N 1
ATOM 2176 C CA . ASN A 1 285 ? -2.242 -4.575 -5.792 1.00 84.88 285 ASN A CA 1
ATOM 2177 C C . ASN A 1 285 ? -1.095 -4.328 -6.790 1.00 84.88 285 ASN A C 1
ATOM 2179 O O . ASN A 1 285 ? -1.132 -3.397 -7.595 1.00 84.88 285 ASN A O 1
ATOM 2183 N N . MET A 1 286 ? -0.057 -5.166 -6.747 1.00 89.81 286 MET A N 1
ATOM 2184 C CA . MET A 1 286 ? 1.049 -5.102 -7.705 1.00 89.81 286 MET A CA 1
ATOM 2185 C C . MET A 1 286 ? 0.549 -5.566 -9.065 1.00 89.81 286 MET A C 1
ATOM 2187 O O . MET A 1 286 ? -0.087 -6.618 -9.161 1.00 89.81 286 MET A O 1
ATOM 2191 N N . ARG A 1 287 ? 0.765 -4.762 -10.109 1.00 92.25 287 ARG A N 1
ATOM 2192 C CA . ARG A 1 287 ? 0.345 -5.086 -11.486 1.00 92.25 287 ARG A CA 1
ATOM 2193 C C . ARG A 1 287 ? 1.499 -5.624 -12.319 1.00 92.25 287 ARG A C 1
ATOM 2195 O O . ARG A 1 287 ? 1.249 -6.224 -13.353 1.00 92.25 287 ARG A O 1
ATOM 2202 N N . VAL A 1 288 ? 2.734 -5.482 -11.845 1.00 95.25 288 VAL A N 1
ATOM 2203 C CA . VAL A 1 288 ? 3.906 -6.143 -12.423 1.00 95.25 288 VAL A CA 1
ATOM 2204 C C . VAL A 1 288 ? 4.601 -6.964 -11.341 1.00 95.25 288 VAL A C 1
ATOM 2206 O O . VAL A 1 288 ? 4.953 -6.439 -10.285 1.00 95.25 288 VAL A O 1
ATOM 2209 N N . LEU A 1 289 ? 4.797 -8.253 -11.593 1.00 96.31 289 LEU A N 1
ATOM 2210 C CA . LEU A 1 289 ? 5.638 -9.127 -10.787 1.00 96.31 289 LEU A CA 1
ATOM 2211 C C . LEU A 1 289 ? 6.921 -9.386 -11.570 1.00 96.31 289 LEU A C 1
ATOM 2213 O O . LEU A 1 289 ? 6.888 -10.071 -12.586 1.00 96.31 289 LEU A O 1
ATOM 2217 N N . LEU A 1 290 ? 8.035 -8.823 -11.106 1.00 96.12 290 LEU A N 1
ATOM 2218 C CA . LEU A 1 290 ? 9.361 -9.137 -11.620 1.00 96.12 290 LEU A CA 1
ATOM 2219 C C . LEU A 1 290 ? 9.888 -10.374 -10.886 1.00 96.12 290 LEU A C 1
ATOM 2221 O O . LEU A 1 290 ? 10.324 -10.297 -9.729 1.00 96.12 290 LEU A O 1
ATOM 2225 N N . ILE A 1 291 ? 9.787 -11.516 -11.556 1.00 96.00 291 ILE A N 1
ATOM 2226 C CA . ILE A 1 291 ? 10.122 -12.836 -11.035 1.00 96.00 291 ILE A CA 1
ATOM 2227 C C . ILE A 1 291 ? 11.569 -13.156 -11.412 1.00 96.00 291 ILE A C 1
ATOM 2229 O O . ILE A 1 291 ? 11.977 -13.002 -12.566 1.00 96.00 291 ILE A O 1
ATOM 2233 N N . ARG A 1 292 ? 12.338 -13.586 -10.414 1.00 94.31 292 ARG A N 1
ATOM 2234 C CA . ARG A 1 292 ? 13.716 -14.063 -10.557 1.00 94.31 292 ARG A CA 1
ATOM 2235 C C . ARG A 1 292 ? 13.798 -15.534 -10.147 1.00 94.31 292 ARG A C 1
ATOM 2237 O O . ARG A 1 292 ? 12.978 -15.954 -9.325 1.00 94.31 292 ARG A O 1
ATOM 2244 N N . PRO A 1 293 ? 14.746 -16.304 -10.701 1.00 91.81 293 PRO A N 1
ATOM 2245 C CA . PRO A 1 293 ? 14.931 -17.702 -10.337 1.00 91.81 293 PRO A CA 1
ATOM 2246 C C . PRO A 1 293 ? 15.325 -17.839 -8.866 1.00 91.81 293 PRO A C 1
ATOM 2248 O O . PRO A 1 293 ? 16.008 -16.978 -8.309 1.00 91.81 293 PRO A O 1
ATOM 2251 N N . LEU A 1 294 ? 14.884 -18.937 -8.248 1.00 87.06 294 LEU A N 1
ATOM 2252 C CA . LEU A 1 294 ? 15.242 -19.295 -6.871 1.00 87.06 294 LEU A CA 1
ATOM 2253 C C . LEU A 1 294 ? 16.684 -19.802 -6.762 1.00 87.06 294 LEU A C 1
ATOM 2255 O O . LEU A 1 294 ? 17.287 -19.715 -5.702 1.00 87.06 294 LEU A O 1
ATOM 2259 N N . SER A 1 295 ? 17.216 -20.368 -7.843 1.00 82.31 295 SER A N 1
ATOM 2260 C CA . SER A 1 295 ? 18.586 -20.857 -7.925 1.00 82.31 295 SER A CA 1
ATOM 2261 C C . SER A 1 295 ? 19.054 -20.827 -9.374 1.00 82.31 295 SER A C 1
ATOM 2263 O O . SER A 1 295 ? 18.287 -21.126 -10.285 1.00 82.31 295 SER A O 1
ATOM 2265 N N . PHE A 1 296 ? 20.327 -20.493 -9.572 1.00 80.81 296 PHE A N 1
ATOM 2266 C CA . PHE A 1 296 ? 21.005 -20.588 -10.868 1.00 80.81 296 PHE A CA 1
ATOM 2267 C C . PHE A 1 296 ? 21.785 -21.903 -11.033 1.00 80.81 296 PHE A C 1
ATOM 2269 O O . PHE A 1 296 ? 22.265 -22.188 -12.123 1.00 80.81 296 PHE A O 1
ATOM 2276 N N . GLY A 1 297 ? 21.945 -22.684 -9.958 1.00 77.62 297 GLY A N 1
ATOM 2277 C CA . GLY A 1 297 ? 22.795 -23.881 -9.921 1.00 77.62 297 GLY A CA 1
ATOM 2278 C C . GLY A 1 297 ? 22.042 -25.211 -9.984 1.00 77.62 297 GLY A C 1
ATOM 2279 O O . GLY A 1 297 ? 22.612 -26.229 -9.606 1.00 77.62 297 GLY A O 1
ATOM 2280 N N . ALA A 1 298 ? 20.764 -25.207 -10.365 1.00 81.62 298 ALA A N 1
ATOM 2281 C CA . ALA A 1 298 ? 19.996 -26.439 -10.545 1.00 81.62 298 ALA A CA 1
ATOM 2282 C C . ALA A 1 298 ? 20.438 -27.205 -11.808 1.00 81.62 298 ALA A C 1
ATOM 2284 O O . ALA A 1 298 ? 21.068 -26.623 -12.689 1.00 81.62 298 ALA A O 1
ATOM 2285 N N . GLU A 1 299 ? 20.098 -28.496 -11.909 1.00 84.06 299 GLU A N 1
ATOM 2286 C CA . GLU A 1 299 ? 20.410 -29.316 -13.095 1.00 84.06 299 GLU A CA 1
ATOM 2287 C C . GLU A 1 299 ? 19.641 -28.845 -14.341 1.00 84.06 299 GLU A C 1
ATOM 2289 O O . GLU A 1 299 ? 20.204 -28.790 -15.434 1.00 84.06 299 GLU A O 1
ATOM 2294 N N . HIS A 1 300 ? 18.379 -28.437 -14.162 1.00 89.06 300 HIS A N 1
ATOM 2295 C CA . HIS A 1 300 ? 17.515 -27.910 -15.221 1.00 89.06 300 HIS A CA 1
ATOM 2296 C C . HIS A 1 300 ? 16.972 -26.520 -14.843 1.00 89.06 300 HIS A C 1
ATOM 2298 O O . HIS A 1 300 ? 15.792 -26.341 -14.538 1.00 89.06 300 HIS A O 1
ATOM 2304 N N . PRO A 1 301 ? 17.835 -25.491 -14.819 1.00 90.81 301 PRO A N 1
ATOM 2305 C CA . PRO A 1 301 ? 17.524 -24.232 -14.150 1.00 90.81 301 PRO A CA 1
ATOM 2306 C C . PRO A 1 301 ? 16.453 -23.392 -14.874 1.00 90.81 301 PRO A C 1
ATOM 2308 O O . PRO A 1 301 ? 15.764 -22.599 -14.236 1.00 90.81 301 PRO A O 1
ATOM 2311 N N . LEU A 1 302 ? 16.266 -23.577 -16.187 1.00 92.94 302 LEU A N 1
ATOM 2312 C CA . LEU A 1 302 ? 15.171 -22.950 -16.945 1.00 92.94 302 LEU A CA 1
ATOM 2313 C C . LEU A 1 302 ? 13.824 -23.598 -16.616 1.00 92.94 302 LEU A C 1
ATOM 2315 O O . LEU A 1 302 ? 12.891 -22.870 -16.291 1.00 92.94 302 LEU A O 1
ATOM 2319 N N . SER A 1 303 ? 13.723 -24.931 -16.656 1.00 91.94 303 SER A N 1
ATOM 2320 C CA . SER A 1 303 ? 12.459 -25.623 -16.380 1.00 91.94 303 SER A CA 1
ATOM 2321 C C . SER A 1 303 ? 12.021 -25.417 -14.934 1.00 91.94 303 SER A C 1
ATOM 2323 O O . SER A 1 303 ? 10.860 -25.100 -14.695 1.00 91.94 303 SER A O 1
ATOM 2325 N N . ASP A 1 304 ? 12.956 -25.470 -13.979 1.00 92.00 304 ASP A N 1
ATOM 2326 C CA . ASP A 1 304 ? 12.678 -25.191 -12.565 1.00 92.00 304 ASP A CA 1
ATOM 2327 C C . ASP A 1 304 ? 12.157 -23.760 -12.370 1.00 92.00 304 ASP A C 1
ATOM 2329 O O . ASP A 1 304 ? 11.237 -23.504 -11.584 1.00 92.00 304 ASP A O 1
ATOM 2333 N N . PHE A 1 305 ? 12.725 -22.803 -13.110 1.00 94.75 305 PHE A N 1
ATOM 2334 C CA . PHE A 1 305 ? 12.249 -21.428 -13.096 1.00 94.75 305 PHE A CA 1
ATOM 2335 C C . PHE A 1 305 ? 10.863 -21.291 -13.739 1.00 94.75 305 PHE A C 1
ATOM 2337 O O . PHE A 1 305 ? 9.998 -20.593 -13.202 1.00 94.75 305 PHE A O 1
ATOM 2344 N N . GLY A 1 306 ? 10.623 -22.002 -14.839 1.00 95.06 306 GLY A N 1
ATOM 2345 C CA . GLY A 1 306 ? 9.316 -22.123 -15.471 1.00 95.06 306 GLY A CA 1
ATOM 2346 C C . GLY A 1 306 ? 8.261 -22.670 -14.512 1.00 95.06 306 GLY A C 1
ATOM 2347 O O . GLY A 1 306 ? 7.208 -22.059 -14.347 1.00 95.06 306 GLY A O 1
ATOM 2348 N N . ASP A 1 307 ? 8.554 -23.759 -13.807 1.00 94.50 307 ASP A N 1
ATOM 2349 C CA . ASP A 1 307 ? 7.655 -24.369 -12.824 1.00 94.50 307 ASP A CA 1
ATOM 2350 C C . ASP A 1 307 ? 7.371 -23.440 -11.638 1.00 94.50 307 ASP A C 1
ATOM 2352 O O . ASP A 1 307 ? 6.243 -23.387 -11.125 1.00 94.50 307 ASP A O 1
ATOM 2356 N N . PHE A 1 308 ? 8.360 -22.644 -11.227 1.00 95.06 308 PHE A N 1
ATOM 2357 C CA . PHE A 1 308 ? 8.168 -21.598 -10.228 1.00 95.06 308 PHE A CA 1
ATOM 2358 C C . PHE A 1 308 ? 7.197 -20.510 -10.719 1.00 95.06 308 PHE A C 1
ATOM 2360 O O . PHE A 1 308 ? 6.240 -20.180 -10.012 1.00 95.06 308 PHE A O 1
ATOM 2367 N N . ILE A 1 309 ? 7.370 -20.007 -11.949 1.00 96.19 309 ILE A N 1
ATOM 2368 C CA . ILE A 1 309 ? 6.433 -19.062 -12.587 1.00 96.19 309 ILE A CA 1
ATOM 2369 C C . ILE A 1 309 ? 5.029 -19.679 -12.687 1.00 96.19 309 ILE A C 1
ATOM 2371 O O . ILE A 1 309 ? 4.043 -19.034 -12.314 1.00 96.19 309 ILE A O 1
ATOM 2375 N N . GLY A 1 310 ? 4.931 -20.938 -13.121 1.00 96.38 310 GLY A N 1
ATOM 2376 C CA . GLY A 1 310 ? 3.676 -21.677 -13.240 1.00 96.38 310 GLY A CA 1
ATOM 2377 C C . GLY A 1 310 ? 2.962 -21.863 -11.899 1.00 96.38 310 GLY A C 1
ATOM 2378 O O . GLY A 1 310 ? 1.735 -21.753 -11.820 1.00 96.38 310 GLY A O 1
ATOM 2379 N N . SER A 1 311 ? 3.713 -22.071 -10.818 1.00 95.56 311 SER A N 1
ATOM 2380 C CA . SER A 1 311 ? 3.176 -22.162 -9.455 1.00 95.56 311 SER A CA 1
ATOM 2381 C C . SER A 1 311 ? 2.616 -20.823 -8.972 1.00 95.56 311 SER A C 1
ATOM 2383 O O . SER A 1 311 ? 1.504 -20.778 -8.440 1.00 95.56 311 SER A O 1
ATOM 2385 N N . ILE A 1 312 ? 3.328 -19.716 -9.226 1.00 95.31 312 ILE A N 1
ATOM 2386 C CA . ILE A 1 312 ? 2.829 -18.362 -8.933 1.00 95.31 312 ILE A CA 1
ATOM 2387 C C . ILE A 1 312 ? 1.551 -18.089 -9.729 1.00 95.31 312 ILE A C 1
ATOM 2389 O O . ILE A 1 312 ? 0.577 -17.586 -9.169 1.00 95.31 312 ILE A O 1
ATOM 2393 N N . ARG A 1 313 ? 1.525 -18.446 -11.018 1.00 95.12 313 ARG A N 1
ATOM 2394 C CA . ARG A 1 313 ? 0.363 -18.246 -11.891 1.00 95.12 313 ARG A CA 1
ATOM 2395 C C . ARG A 1 313 ? -0.869 -18.945 -11.332 1.00 95.12 313 ARG A C 1
ATOM 2397 O O . ARG A 1 313 ? -1.895 -18.294 -11.155 1.00 95.12 313 ARG A O 1
ATOM 2404 N N . LYS A 1 314 ? -0.759 -20.245 -11.039 1.00 94.19 314 LYS A N 1
ATOM 2405 C CA . LYS A 1 314 ? -1.871 -21.065 -10.533 1.00 94.19 314 LYS A CA 1
ATOM 2406 C C . LYS A 1 314 ? -2.479 -20.464 -9.267 1.00 94.19 314 LYS A C 1
ATOM 2408 O O . LYS A 1 314 ? -3.699 -20.351 -9.170 1.00 94.19 314 LYS A O 1
ATOM 2413 N N . GLU A 1 315 ? -1.646 -20.037 -8.320 1.00 90.88 315 GLU A N 1
ATOM 2414 C CA . GLU A 1 315 ? -2.134 -19.446 -7.070 1.00 90.88 315 GLU A CA 1
ATOM 2415 C C . GLU A 1 315 ? -2.692 -18.022 -7.264 1.00 90.88 315 GLU A C 1
ATOM 2417 O O . GLU A 1 315 ? -3.699 -17.678 -6.649 1.00 90.88 315 GLU A O 1
ATOM 2422 N N . VAL A 1 316 ? -2.131 -17.202 -8.164 1.00 91.00 316 VAL A N 1
ATOM 2423 C CA . VAL A 1 316 ? -2.704 -15.881 -8.501 1.00 91.00 316 VAL A CA 1
ATOM 2424 C C . VAL A 1 316 ? -4.069 -16.008 -9.190 1.00 91.00 316 VAL A C 1
ATOM 2426 O O . VAL A 1 316 ? -4.989 -15.261 -8.852 1.00 91.00 316 VAL A O 1
ATOM 2429 N N . GLU A 1 317 ? -4.227 -16.946 -10.128 1.00 90.75 317 GLU A N 1
ATOM 2430 C CA . GLU A 1 317 ? -5.496 -17.206 -10.827 1.00 90.75 317 GLU A CA 1
ATOM 2431 C C . GLU A 1 317 ? -6.566 -17.754 -9.870 1.00 90.75 317 GLU A C 1
ATOM 2433 O O . GLU A 1 317 ? -7.709 -17.292 -9.878 1.00 90.75 317 GLU A O 1
ATOM 2438 N N . LYS A 1 318 ? -6.185 -18.677 -8.978 1.00 88.81 318 LYS A N 1
ATOM 2439 C CA . LYS A 1 318 ? -7.051 -19.217 -7.917 1.00 88.81 318 LYS A CA 1
ATOM 2440 C C . LYS A 1 318 ? -7.583 -18.132 -6.978 1.00 88.81 318 LYS A C 1
ATOM 2442 O O . LYS A 1 318 ? -8.718 -18.218 -6.518 1.00 88.81 318 LYS A O 1
ATOM 2447 N N . GLU A 1 319 ? -6.793 -17.092 -6.734 1.00 80.62 319 GLU A N 1
ATOM 2448 C CA . GLU A 1 319 ? -7.169 -15.924 -5.927 1.00 80.62 319 GLU A CA 1
ATOM 2449 C C . GLU A 1 319 ? -7.953 -14.854 -6.718 1.00 80.62 319 GLU A C 1
ATOM 2451 O O . GLU A 1 319 ? -8.251 -13.770 -6.207 1.00 80.62 319 GLU A O 1
ATOM 2456 N N . GLY A 1 320 ? -8.316 -15.145 -7.972 1.00 81.38 320 GLY A N 1
ATOM 2457 C CA . GLY A 1 320 ? -9.131 -14.283 -8.827 1.00 81.38 320 GLY A CA 1
ATOM 2458 C C . GLY A 1 320 ? -8.357 -13.180 -9.549 1.00 81.38 320 GLY A C 1
ATOM 2459 O O . GLY A 1 320 ? -8.987 -12.250 -10.067 1.00 81.38 320 GLY A O 1
ATOM 2460 N N . GLY A 1 321 ? -7.022 -13.254 -9.564 1.00 83.31 321 GLY A N 1
ATOM 2461 C CA . GLY A 1 321 ? -6.163 -12.467 -10.445 1.00 83.31 321 GLY A CA 1
ATOM 2462 C C . GLY A 1 321 ? -6.212 -12.980 -11.885 1.00 83.31 321 GLY A C 1
ATOM 2463 O O . GLY A 1 321 ? -6.636 -14.103 -12.145 1.00 83.31 321 GLY A O 1
ATOM 2464 N N . ALA A 1 322 ? -5.783 -12.151 -12.835 1.00 85.75 322 ALA A N 1
ATOM 2465 C CA . ALA A 1 322 ? -5.695 -12.541 -14.238 1.00 85.75 322 ALA A CA 1
ATOM 2466 C C . ALA A 1 322 ? -4.319 -12.189 -14.799 1.00 85.75 322 ALA A C 1
ATOM 2468 O O . ALA A 1 322 ? -3.780 -11.121 -14.503 1.00 85.75 322 ALA A O 1
ATOM 2469 N N . LEU A 1 323 ? -3.765 -13.054 -15.645 1.00 88.31 323 LEU A N 1
ATOM 2470 C CA . LEU A 1 323 ? -2.604 -12.701 -16.453 1.00 88.31 323 LEU A CA 1
ATOM 2471 C C . LEU A 1 323 ? -3.022 -11.725 -17.552 1.00 88.31 323 LEU A C 1
ATOM 2473 O O . LEU A 1 323 ? -3.994 -11.948 -18.272 1.00 88.31 323 LEU A O 1
ATOM 2477 N N . GLY A 1 324 ? -2.278 -10.637 -17.699 1.00 87.62 324 GLY A N 1
ATOM 2478 C CA . GLY A 1 324 ? -2.521 -9.678 -18.767 1.00 87.62 324 GLY A CA 1
ATOM 2479 C C . GLY A 1 324 ? -1.597 -8.476 -18.697 1.00 87.62 324 GLY A C 1
ATOM 2480 O O . GLY A 1 324 ? -0.790 -8.345 -17.778 1.00 87.62 324 GLY A O 1
ATOM 2481 N N . LYS A 1 325 ? -1.744 -7.576 -19.671 1.00 86.06 325 LYS A N 1
ATOM 2482 C CA . LYS A 1 325 ? -1.007 -6.310 -19.682 1.00 86.06 325 LYS A CA 1
ATOM 2483 C C . LYS A 1 325 ? -1.449 -5.455 -18.483 1.00 86.06 325 LYS A C 1
ATOM 2485 O O . LYS A 1 325 ? -2.659 -5.285 -18.293 1.00 86.06 325 LYS A O 1
ATOM 2490 N N . PRO A 1 326 ? -0.510 -4.912 -17.692 1.00 82.56 326 PRO A N 1
ATOM 2491 C CA . PRO A 1 326 ? -0.818 -4.096 -16.540 1.00 82.56 326 PRO A CA 1
ATOM 2492 C C . PRO A 1 326 ? -1.470 -2.810 -17.029 1.00 82.56 326 PRO A C 1
ATOM 2494 O O . PRO A 1 326 ? -1.026 -2.197 -18.001 1.00 82.56 326 PRO A O 1
ATOM 2497 N N . LYS A 1 327 ? -2.530 -2.402 -16.343 1.00 85.44 327 LYS A N 1
ATOM 2498 C CA . LYS A 1 327 ? -3.169 -1.107 -16.553 1.00 85.44 327 LYS A CA 1
ATOM 2499 C C . LYS A 1 327 ? -3.032 -0.281 -15.276 1.00 85.44 327 LYS A C 1
ATOM 2501 O O . LYS A 1 327 ? -2.999 -0.868 -14.189 1.00 85.44 327 LYS A O 1
ATOM 2506 N N . PRO A 1 328 ? -2.955 1.051 -15.368 1.00 84.75 328 PRO A N 1
ATOM 2507 C CA . PRO A 1 328 ? -3.163 1.920 -14.218 1.00 84.75 328 PRO A CA 1
ATOM 2508 C C . PRO A 1 328 ? -4.552 1.699 -13.613 1.00 84.75 328 PRO A C 1
ATOM 2510 O O . PRO A 1 328 ? -5.470 1.219 -14.281 1.00 84.75 328 PRO A O 1
ATOM 2513 N N . PHE A 1 329 ? -4.720 2.027 -12.334 1.00 81.56 329 PHE A N 1
ATOM 2514 C CA . PHE A 1 329 ? -6.056 2.043 -11.740 1.00 81.56 329 PHE A CA 1
ATOM 2515 C C . PHE A 1 329 ? -6.851 3.230 -12.278 1.00 81.56 329 PHE A C 1
ATOM 2517 O O . PHE A 1 329 ? -6.342 4.345 -12.372 1.00 81.56 329 PHE A O 1
ATOM 2524 N N . GLU A 1 330 ? -8.121 2.994 -12.590 1.00 81.44 330 GLU A N 1
ATOM 2525 C CA . GLU A 1 330 ? -9.023 4.080 -12.946 1.00 81.44 330 GLU A CA 1
ATOM 2526 C C . GLU A 1 330 ? -9.373 4.898 -11.693 1.00 81.44 330 GLU A C 1
ATOM 2528 O O . GLU A 1 330 ? -9.586 4.329 -10.612 1.00 81.44 330 GLU A O 1
ATOM 2533 N N . PRO A 1 331 ? -9.426 6.237 -11.795 1.00 78.69 331 PRO A N 1
ATOM 2534 C CA . PRO A 1 331 ? -9.850 7.060 -10.681 1.00 78.69 331 PRO A CA 1
ATOM 2535 C C . PRO A 1 331 ? -11.312 6.734 -10.316 1.00 78.69 331 PRO A C 1
ATOM 2537 O O . PRO A 1 331 ? -12.155 6.575 -11.201 1.00 78.69 331 PRO A O 1
ATOM 2540 N N . PRO A 1 332 ? -11.653 6.668 -9.019 1.00 79.19 332 PRO A N 1
ATOM 2541 C CA . PRO A 1 332 ? -13.029 6.453 -8.589 1.00 79.19 332 PRO A CA 1
ATOM 2542 C C . PRO A 1 332 ? -13.943 7.569 -9.110 1.00 79.19 332 PRO A C 1
ATOM 2544 O O . PRO A 1 332 ? -13.589 8.747 -9.057 1.00 79.19 332 PRO A O 1
ATOM 2547 N N . THR A 1 333 ? -15.157 7.217 -9.541 1.00 80.75 333 THR A N 1
ATOM 2548 C CA . THR A 1 333 ? -16.163 8.176 -10.033 1.00 80.75 333 THR A CA 1
ATOM 2549 C C . THR A 1 333 ? -16.830 8.940 -8.877 1.00 80.75 333 THR A C 1
ATOM 2551 O O . THR A 1 333 ? -18.035 8.802 -8.641 1.00 80.75 333 THR A O 1
ATOM 2554 N N . LEU A 1 334 ? -16.056 9.689 -8.094 1.00 85.56 334 LEU A N 1
ATOM 2555 C CA . LEU A 1 334 ? -16.552 10.505 -6.988 1.00 85.56 334 LEU A CA 1
ATOM 2556 C C . LEU A 1 334 ? -16.280 11.991 -7.248 1.00 85.56 334 LEU A C 1
ATOM 2558 O O . LEU A 1 334 ? -15.172 12.352 -7.649 1.00 85.56 334 LEU A O 1
ATOM 2562 N N . PRO A 1 335 ? -17.259 12.878 -6.995 1.00 88.81 335 PRO A N 1
ATOM 2563 C CA . PRO A 1 335 ? -17.023 14.314 -7.042 1.00 88.81 335 PRO A CA 1
ATOM 2564 C C . PRO A 1 335 ? -15.957 14.744 -6.028 1.00 88.81 335 PRO A C 1
ATOM 2566 O O . PRO A 1 335 ? -15.919 14.238 -4.906 1.00 88.81 335 PRO A O 1
ATOM 2569 N N . ARG A 1 336 ? -15.147 15.754 -6.374 1.00 86.88 336 ARG A N 1
ATOM 2570 C CA . ARG A 1 336 ? -14.073 16.274 -5.500 1.00 86.88 336 ARG A CA 1
ATOM 2571 C C . ARG A 1 336 ? -14.561 16.785 -4.137 1.00 86.88 336 ARG A C 1
ATOM 2573 O O . ARG A 1 336 ? -13.783 16.816 -3.195 1.00 86.88 336 ARG A O 1
ATOM 2580 N N . TRP A 1 337 ? -15.833 17.171 -4.020 1.00 90.44 337 TRP A N 1
ATOM 2581 C CA . TRP A 1 337 ? -16.436 17.627 -2.764 1.00 90.44 337 TRP A CA 1
ATOM 2582 C C . TRP A 1 337 ? -16.901 16.480 -1.855 1.00 90.44 337 TRP A C 1
ATOM 2584 O O . TRP A 1 337 ? -17.237 16.723 -0.700 1.00 90.44 337 TRP A O 1
ATOM 2594 N N . PHE A 1 338 ? -16.939 15.230 -2.327 1.00 94.38 338 PHE A N 1
ATOM 2595 C CA . PHE A 1 338 ? -17.495 14.112 -1.555 1.00 94.38 338 PHE A CA 1
ATOM 2596 C C . PHE A 1 338 ? -16.785 13.854 -0.206 1.00 94.38 338 PHE A C 1
ATOM 2598 O O . PHE A 1 338 ? -17.485 13.609 0.781 1.00 94.38 338 PHE A O 1
ATOM 2605 N N . PRO A 1 339 ? -15.445 13.986 -0.085 1.00 94.19 339 PRO A N 1
ATOM 2606 C CA . PRO A 1 339 ? -14.763 13.908 1.210 1.00 94.19 339 PRO A CA 1
ATOM 2607 C C . PRO A 1 339 ? -15.267 14.925 2.243 1.00 94.19 339 PRO A C 1
ATOM 2609 O O . PRO A 1 339 ? -15.263 14.613 3.430 1.00 94.19 339 PRO A O 1
ATOM 2612 N N . ILE A 1 340 ? -15.781 16.084 1.807 1.00 96.38 340 ILE A N 1
ATOM 2613 C CA . ILE A 1 340 ? -16.380 17.104 2.684 1.00 96.38 340 ILE A CA 1
ATOM 2614 C C . ILE A 1 340 ? -17.647 16.579 3.345 1.00 96.38 340 ILE A C 1
ATOM 2616 O O . ILE A 1 340 ? -17.844 16.803 4.537 1.00 96.38 340 ILE A O 1
ATOM 2620 N N . LEU A 1 341 ? -18.480 15.823 2.623 1.00 96.88 341 LEU A N 1
ATOM 2621 C CA . LEU A 1 341 ? -19.658 15.201 3.230 1.00 96.88 341 LEU A CA 1
ATOM 2622 C C . LEU A 1 341 ? -19.270 14.203 4.321 1.00 96.88 341 LEU A C 1
ATOM 2624 O O . LEU A 1 341 ? -19.870 14.211 5.397 1.00 96.88 341 LEU A O 1
ATOM 2628 N N . ILE A 1 342 ? -18.251 13.375 4.073 1.00 97.06 342 ILE A N 1
ATOM 2629 C CA . ILE A 1 342 ? -17.753 12.435 5.084 1.00 97.06 342 ILE A CA 1
ATOM 2630 C C . ILE A 1 342 ? -17.160 13.218 6.264 1.00 97.06 342 ILE A C 1
ATOM 2632 O O . ILE A 1 342 ? -17.546 12.972 7.404 1.00 97.06 342 ILE A O 1
ATOM 2636 N N . GLY A 1 343 ? -16.310 14.215 6.004 1.00 97.12 343 GLY A N 1
ATOM 2637 C CA . GLY A 1 343 ? -15.718 15.090 7.017 1.00 97.12 343 GLY A CA 1
ATOM 2638 C C . GLY A 1 343 ? -16.763 15.739 7.926 1.00 97.12 343 GLY A C 1
ATOM 2639 O O . GLY A 1 343 ? -16.707 15.596 9.146 1.00 97.12 343 GLY A O 1
ATOM 2640 N N . LEU A 1 344 ? -17.770 16.391 7.346 1.00 97.62 344 LEU A N 1
ATOM 2641 C CA . LEU A 1 344 ? -18.851 17.035 8.096 1.00 97.62 344 LEU A CA 1
ATOM 2642 C C . LEU A 1 344 ? -19.717 16.030 8.866 1.00 97.62 344 LEU A C 1
ATOM 2644 O O . LEU A 1 344 ? -20.162 16.332 9.972 1.00 97.62 344 LEU A O 1
ATOM 2648 N N . SER A 1 345 ? -19.917 14.819 8.339 1.00 97.31 345 SER A N 1
ATOM 2649 C CA . SER A 1 345 ? -20.697 13.788 9.035 1.00 97.31 345 SER A CA 1
ATOM 2650 C C . SER A 1 345 ? -20.050 13.312 10.343 1.00 97.31 345 SER A C 1
ATOM 2652 O O . SER A 1 345 ? -20.761 12.871 11.243 1.00 97.31 345 SER A O 1
ATOM 2654 N N . ILE A 1 346 ? -18.725 13.437 10.492 1.00 97.88 346 ILE A N 1
ATOM 2655 C CA . ILE A 1 346 ? -17.984 13.038 11.703 1.00 97.88 346 ILE A CA 1
ATOM 2656 C C . ILE A 1 346 ? -18.168 14.059 12.839 1.00 97.88 346 ILE A C 1
ATOM 2658 O O . ILE A 1 346 ? -18.044 13.709 14.016 1.00 97.88 346 ILE A O 1
ATOM 2662 N N . VAL A 1 347 ? -18.490 15.317 12.514 1.00 97.69 347 VAL A N 1
ATOM 2663 C CA . VAL A 1 347 ? -18.568 16.436 13.470 1.00 97.69 347 VAL A CA 1
ATOM 2664 C C . VAL A 1 347 ? -19.461 16.134 14.681 1.00 97.69 347 VAL A C 1
ATOM 2666 O O . VAL A 1 347 ? -18.994 16.352 15.800 1.00 97.69 347 VAL A O 1
ATOM 2669 N N . PRO A 1 348 ? -20.687 15.586 14.542 1.00 96.88 348 PRO A N 1
ATOM 2670 C CA . PRO A 1 348 ? -21.533 15.289 15.697 1.00 96.88 348 PRO A CA 1
ATOM 2671 C C . PRO A 1 348 ? -20.927 14.224 16.624 1.00 96.88 348 PRO A C 1
ATOM 2673 O O . PRO A 1 348 ? -20.996 14.361 17.846 1.00 96.88 348 PRO A O 1
ATOM 2676 N N . ALA A 1 349 ? -20.279 13.190 16.076 1.00 96.81 349 ALA A N 1
ATOM 2677 C CA . ALA A 1 349 ? -19.575 12.188 16.878 1.00 96.81 349 ALA A CA 1
ATOM 2678 C C . ALA A 1 349 ? -18.358 12.802 17.595 1.00 96.81 349 ALA A C 1
ATOM 2680 O O . ALA A 1 349 ? -18.131 12.535 18.776 1.00 96.81 349 ALA A O 1
ATOM 2681 N N . GLY A 1 350 ? -17.617 13.683 16.916 1.00 96.31 350 GLY A N 1
ATOM 2682 C CA . GLY A 1 350 ? -16.512 14.434 17.514 1.00 96.31 350 GLY A CA 1
ATOM 2683 C C . GLY A 1 350 ? -16.975 15.352 18.644 1.00 96.31 350 GLY A C 1
ATOM 2684 O O . GLY A 1 350 ? -16.360 15.383 19.708 1.00 96.31 350 GLY A O 1
ATOM 2685 N N . PHE A 1 351 ? -18.108 16.031 18.457 1.00 96.38 351 PHE A N 1
ATOM 2686 C CA . PHE A 1 351 ? -18.737 16.855 19.483 1.00 96.38 351 PHE A CA 1
ATOM 2687 C C . PHE A 1 351 ? -19.184 16.021 20.690 1.00 96.38 351 PHE A C 1
ATOM 2689 O O . PHE A 1 351 ? -18.918 16.412 21.825 1.00 96.38 351 PHE A O 1
ATOM 2696 N N . PHE A 1 352 ? -19.791 14.847 20.469 1.00 95.81 352 PHE A N 1
ATOM 2697 C CA . PHE A 1 352 ? -20.140 13.913 21.546 1.00 95.81 352 PHE A CA 1
ATOM 2698 C C . PHE A 1 352 ? -18.909 13.544 22.382 1.00 95.81 352 PHE A C 1
ATOM 2700 O O . PHE A 1 352 ? -18.934 13.699 23.604 1.00 95.81 352 PHE A O 1
ATOM 2707 N N . VAL A 1 353 ? -17.816 13.133 21.732 1.00 95.19 353 VAL A N 1
ATOM 2708 C CA . VAL A 1 353 ? -16.561 12.800 22.419 1.00 95.19 353 VAL A CA 1
ATOM 2709 C C . VAL A 1 353 ? -16.017 14.009 23.179 1.00 95.19 353 VAL A C 1
ATOM 2711 O O . VAL A 1 353 ? -15.755 13.898 24.372 1.00 95.19 353 VAL A O 1
ATOM 2714 N N . GLY A 1 354 ? -15.907 15.175 22.537 1.00 93.44 354 GLY A N 1
ATOM 2715 C CA . GLY A 1 354 ? -15.405 16.396 23.173 1.00 93.44 354 GLY A CA 1
ATOM 2716 C C . GLY A 1 354 ? -16.235 16.823 24.388 1.00 93.44 354 GLY A C 1
ATOM 2717 O O . GLY A 1 354 ? -15.680 17.147 25.437 1.00 93.44 354 GLY A O 1
ATOM 2718 N N . SER A 1 355 ? -17.565 16.738 24.295 1.00 92.06 355 SER A N 1
ATOM 2719 C CA . SER A 1 355 ? -18.480 17.085 25.391 1.00 92.06 355 SER A CA 1
ATOM 2720 C C . SER A 1 355 ? -18.331 16.186 26.625 1.00 92.06 355 SER A C 1
ATOM 2722 O O . SER A 1 355 ? -18.667 16.605 27.731 1.00 92.06 355 SER A O 1
ATOM 2724 N N . ALA A 1 356 ? -17.789 14.973 26.462 1.00 89.44 356 ALA A N 1
ATOM 2725 C CA . ALA A 1 356 ? -17.513 14.070 27.575 1.00 89.44 356 ALA A CA 1
ATOM 2726 C C . ALA A 1 356 ? -16.271 14.477 28.391 1.00 89.44 356 ALA A C 1
ATOM 2728 O O . ALA A 1 356 ? -16.165 14.083 29.552 1.00 89.44 356 ALA A O 1
ATOM 2729 N N . PHE A 1 357 ? -15.351 15.256 27.807 1.00 88.75 357 PHE A N 1
ATOM 2730 C CA . PHE A 1 357 ? -14.121 15.718 28.465 1.00 88.75 357 PHE A CA 1
ATOM 2731 C C . PHE A 1 357 ? -14.186 17.187 28.901 1.00 88.75 357 PHE A C 1
ATOM 2733 O O . PHE A 1 357 ? -13.558 17.558 29.890 1.00 88.75 357 PHE A O 1
ATOM 2740 N N . PHE A 1 358 ? -14.965 18.022 28.208 1.00 88.69 358 PHE A N 1
ATOM 2741 C CA . PHE A 1 358 ? -15.068 19.454 28.487 1.00 88.69 358 PHE A CA 1
ATOM 2742 C C . PHE A 1 358 ? -16.489 19.829 28.908 1.00 88.69 358 PHE A C 1
ATOM 2744 O O . PHE A 1 358 ? -17.428 19.646 28.141 1.00 88.69 358 PHE A O 1
ATOM 2751 N N . SER A 1 359 ? -16.649 20.393 30.111 1.00 87.12 359 SER A N 1
ATOM 2752 C CA . SER A 1 359 ? -17.955 20.859 30.621 1.00 87.12 359 SER A CA 1
ATOM 2753 C C . SER A 1 359 ? -18.281 22.316 30.258 1.00 87.12 359 SER A C 1
A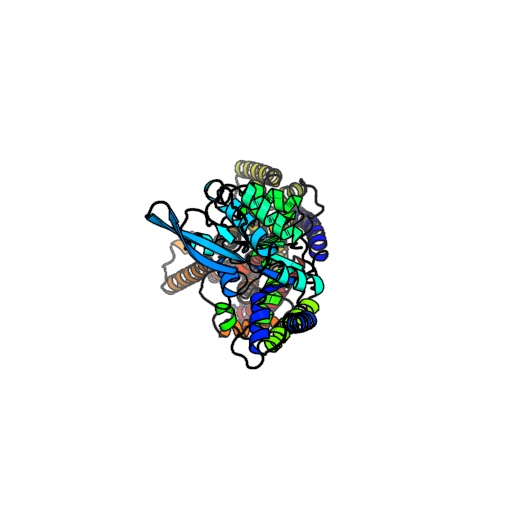TOM 2755 O O . SER A 1 359 ? -19.442 22.714 30.322 1.00 87.12 359 SER A O 1
ATOM 2757 N N . ASP A 1 360 ? -17.281 23.120 29.880 1.00 92.19 360 ASP A N 1
ATOM 2758 C CA . ASP A 1 360 ? -17.472 24.528 29.514 1.00 92.19 360 ASP A CA 1
ATOM 2759 C C . ASP A 1 360 ? -18.122 24.655 28.125 1.00 92.19 360 ASP A C 1
ATOM 2761 O O . ASP A 1 360 ? -17.563 24.219 27.113 1.00 92.19 360 ASP A O 1
ATOM 2765 N N . ARG A 1 361 ? -19.293 25.305 28.068 1.00 92.00 361 ARG A N 1
ATOM 2766 C CA . ARG A 1 361 ? -20.044 25.550 26.827 1.00 92.00 361 ARG A CA 1
ATOM 2767 C C . ARG A 1 361 ? -19.256 26.366 25.803 1.00 92.00 361 ARG A C 1
ATOM 2769 O O . ARG A 1 361 ? -19.452 26.166 24.607 1.00 92.00 361 ARG A O 1
ATOM 2776 N N . ARG A 1 362 ? -18.367 27.266 26.237 1.00 93.19 362 ARG A N 1
ATOM 2777 C CA . ARG A 1 362 ? -17.521 28.058 25.330 1.00 93.19 362 ARG A CA 1
ATOM 2778 C C . ARG A 1 362 ? -16.502 27.166 24.632 1.00 93.19 362 ARG A C 1
ATOM 2780 O O . ARG A 1 362 ? -16.396 27.212 23.412 1.00 93.19 362 ARG A O 1
ATOM 2787 N N . LEU A 1 363 ? -15.819 26.300 25.386 1.00 92.62 363 LEU A N 1
ATOM 2788 C CA . LEU A 1 363 ? -14.876 25.327 24.824 1.00 92.62 363 LEU A CA 1
ATOM 2789 C C . LEU A 1 363 ? -15.577 24.331 23.894 1.00 92.62 363 LEU A C 1
ATOM 2791 O O . LEU A 1 363 ? -15.046 24.007 22.837 1.00 92.62 363 LEU A O 1
ATOM 2795 N N . GLN A 1 364 ? -16.790 23.894 24.242 1.00 93.00 364 GLN A N 1
ATOM 2796 C CA . GLN A 1 364 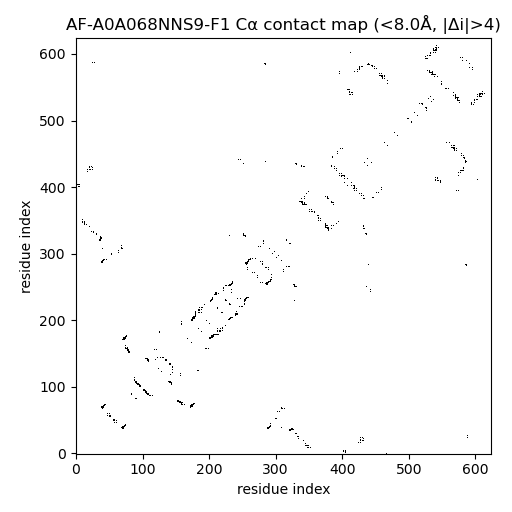? -17.607 23.047 23.370 1.00 93.00 364 GLN A CA 1
ATOM 2797 C C . GLN A 1 364 ? -17.988 23.754 22.058 1.00 93.00 364 GLN A C 1
ATOM 2799 O O . GLN A 1 364 ? -17.888 23.143 20.997 1.00 93.00 364 GLN A O 1
ATOM 2804 N N . ALA A 1 365 ? -18.388 25.031 22.107 1.00 94.31 365 ALA A N 1
ATOM 2805 C CA . ALA A 1 365 ? -18.719 25.813 20.914 1.00 94.31 365 ALA A CA 1
ATOM 2806 C C . ALA A 1 365 ? -17.491 26.056 20.018 1.00 94.31 365 ALA A C 1
ATOM 2808 O O . ALA A 1 365 ? -17.579 25.888 18.803 1.00 94.31 365 ALA A O 1
ATOM 2809 N N . ILE A 1 366 ? -16.336 26.379 20.613 1.00 95.25 366 ILE A N 1
ATOM 2810 C CA . ILE A 1 366 ? -15.061 26.522 19.892 1.00 95.25 366 ILE A CA 1
ATOM 2811 C C . ILE A 1 366 ? -14.662 25.189 19.249 1.00 95.25 366 ILE A C 1
ATOM 2813 O O . ILE A 1 366 ? -14.324 25.151 18.068 1.00 95.25 366 ILE A O 1
ATOM 2817 N N . GLY A 1 367 ? -14.745 24.088 20.001 1.00 94.38 367 GLY A N 1
ATOM 2818 C CA . GLY A 1 367 ? -14.447 22.748 19.501 1.00 94.38 367 GLY A CA 1
ATOM 2819 C C . GLY A 1 367 ? -15.365 22.334 18.351 1.00 94.38 367 GLY A C 1
ATOM 2820 O O . GLY A 1 367 ? -14.889 21.796 17.355 1.00 94.38 367 GLY A O 1
ATOM 2821 N N . LEU A 1 368 ? -16.663 22.638 18.442 1.00 96.25 368 LEU A N 1
ATOM 2822 C CA . LEU A 1 368 ? -17.613 22.413 17.354 1.00 96.25 368 LEU A CA 1
ATOM 2823 C C . LEU A 1 368 ? -17.247 23.234 16.113 1.00 96.25 368 LEU A C 1
ATOM 2825 O O . LEU A 1 368 ? -17.178 22.674 15.022 1.00 96.25 368 LEU A O 1
ATOM 2829 N N . GLY A 1 369 ? -16.967 24.531 16.279 1.00 96.50 369 GLY A N 1
ATOM 2830 C CA . GLY A 1 369 ? -16.531 25.402 15.187 1.00 96.50 369 GLY A CA 1
ATOM 2831 C C . GLY A 1 369 ? -15.273 24.871 14.496 1.00 96.50 369 GLY A C 1
ATOM 2832 O O . GLY A 1 369 ? -15.239 24.774 13.272 1.00 96.50 369 GLY A O 1
ATOM 2833 N N . LEU A 1 370 ? -14.279 24.428 15.272 1.00 96.75 370 LEU A N 1
ATOM 2834 C CA . LEU A 1 370 ? -13.059 23.819 14.745 1.00 96.75 370 LEU A CA 1
ATOM 2835 C C . LEU A 1 370 ? -13.343 22.517 13.982 1.00 96.75 370 LEU A C 1
ATOM 2837 O O . LEU A 1 370 ? -12.803 22.324 12.898 1.00 96.75 370 LEU A O 1
ATOM 2841 N N . LEU A 1 371 ? -14.199 21.636 14.507 1.00 96.88 371 LEU A N 1
ATOM 2842 C CA . LEU A 1 371 ? -14.565 20.388 13.830 1.00 96.88 371 LEU A CA 1
ATOM 2843 C C . LEU A 1 371 ? -15.299 20.645 12.508 1.00 96.88 371 LEU A C 1
ATOM 2845 O O . LEU A 1 371 ? -15.013 19.971 11.523 1.00 96.88 371 LEU A O 1
ATOM 2849 N N . VAL A 1 372 ? -16.204 21.628 12.461 1.00 97.44 372 VAL A N 1
ATOM 2850 C CA . VAL A 1 372 ? -16.883 22.035 11.218 1.00 97.44 372 VAL A CA 1
ATOM 2851 C C . VAL A 1 372 ? -15.873 22.575 10.205 1.00 97.44 372 VAL A C 1
ATOM 2853 O O . VAL A 1 372 ? -15.898 22.164 9.045 1.00 97.44 372 VAL A O 1
ATOM 2856 N N . LEU A 1 373 ? -14.952 23.440 10.644 1.00 97.06 373 LEU A N 1
ATOM 2857 C CA . LEU A 1 373 ? -13.885 23.968 9.792 1.00 97.06 373 LEU A CA 1
ATOM 2858 C C . LEU A 1 373 ? -12.991 22.850 9.251 1.00 97.06 373 LEU A C 1
ATOM 2860 O O . LEU A 1 373 ? -12.697 22.841 8.061 1.00 97.06 373 LEU A O 1
ATOM 2864 N N . LEU A 1 374 ? -12.601 21.882 10.084 1.00 96.19 374 LEU A N 1
ATOM 2865 C CA . LEU A 1 374 ? -11.808 20.725 9.658 1.00 96.19 374 LEU A CA 1
ATOM 2866 C C . LEU A 1 374 ? -12.578 19.816 8.695 1.00 96.19 374 LEU A C 1
ATOM 2868 O O . LEU A 1 374 ? -12.011 19.362 7.703 1.00 96.19 374 LEU A O 1
ATOM 2872 N N . GLY A 1 375 ? -13.873 19.601 8.940 1.00 94.94 375 GLY A N 1
ATOM 2873 C CA . GLY A 1 375 ? -14.752 18.865 8.035 1.00 94.94 375 GLY A CA 1
ATOM 2874 C C . GLY A 1 375 ? -14.816 19.511 6.649 1.00 94.94 375 GLY A C 1
ATOM 2875 O O . GLY A 1 375 ? -14.657 18.817 5.647 1.00 94.94 375 GLY A O 1
ATOM 2876 N N . ALA A 1 376 ? -14.947 20.840 6.583 1.00 94.75 376 ALA A N 1
ATOM 2877 C CA . ALA A 1 376 ? -14.882 21.600 5.333 1.00 94.75 376 ALA A CA 1
ATOM 2878 C C . ALA A 1 376 ? -13.473 21.600 4.706 1.00 94.75 376 ALA A C 1
ATOM 2880 O O . ALA A 1 376 ? -13.331 21.490 3.488 1.00 94.75 376 ALA A O 1
ATOM 2881 N N . ALA A 1 377 ? -12.423 21.655 5.529 1.00 95.25 377 ALA A N 1
ATOM 2882 C CA . ALA A 1 377 ? -11.030 21.658 5.089 1.00 95.25 377 ALA A CA 1
ATOM 2883 C C . ALA A 1 377 ? -10.577 20.330 4.461 1.00 95.25 377 ALA A C 1
ATOM 2885 O O . ALA A 1 377 ? -9.506 20.286 3.865 1.00 95.25 377 ALA A O 1
ATOM 2886 N N . THR A 1 378 ? -11.379 19.262 4.516 1.00 93.88 378 THR A N 1
ATOM 2887 C CA . THR A 1 378 ? -11.121 18.028 3.744 1.00 93.88 378 THR A CA 1
ATOM 2888 C C . THR A 1 378 ? -11.064 18.254 2.229 1.00 93.88 378 THR A C 1
ATOM 2890 O O . THR A 1 378 ? -10.538 17.409 1.510 1.00 93.88 378 THR A O 1
ATOM 2893 N N . ALA A 1 379 ? -11.536 19.409 1.743 1.00 91.00 379 ALA A N 1
ATOM 2894 C CA . ALA A 1 379 ? -11.336 19.873 0.371 1.00 91.00 379 ALA A CA 1
ATOM 2895 C C . ALA A 1 379 ? -9.851 20.015 -0.021 1.00 91.00 379 ALA A C 1
ATOM 2897 O O . ALA A 1 379 ? -9.518 19.963 -1.204 1.00 91.00 379 ALA A O 1
ATOM 2898 N N . VAL A 1 380 ? -8.963 20.216 0.958 1.00 92.50 380 VAL A N 1
ATOM 2899 C CA . VAL A 1 380 ? -7.513 20.302 0.763 1.00 92.50 380 VAL A CA 1
ATOM 2900 C C . VAL A 1 380 ? -6.808 19.132 1.446 1.00 92.50 380 VAL A C 1
ATOM 2902 O O . VAL A 1 380 ? -7.249 18.632 2.480 1.00 92.50 380 VAL A O 1
ATOM 2905 N N . HIS A 1 381 ? -5.670 18.716 0.888 1.00 90.50 381 HIS A N 1
ATOM 2906 C CA . HIS A 1 381 ? -4.911 17.542 1.342 1.00 90.50 381 HIS A CA 1
ATOM 2907 C C . HIS A 1 381 ? -4.590 17.559 2.846 1.00 90.50 381 HIS A C 1
ATOM 2909 O O . HIS A 1 381 ? -4.840 16.582 3.550 1.00 90.50 381 HIS A O 1
ATOM 2915 N N . THR A 1 382 ? -4.120 18.694 3.368 1.00 92.62 382 THR A N 1
ATOM 2916 C CA . THR A 1 382 ? -3.781 18.829 4.791 1.00 92.62 382 THR A CA 1
ATOM 2917 C C . THR A 1 382 ? -5.000 18.644 5.695 1.00 92.62 382 THR A C 1
ATOM 2919 O O . THR A 1 382 ? -4.927 17.937 6.699 1.00 92.62 382 THR A O 1
ATOM 2922 N N . GLY A 1 383 ? -6.139 19.247 5.340 1.00 93.94 383 GLY A N 1
ATOM 2923 C CA . GLY A 1 383 ? -7.371 19.110 6.116 1.00 93.94 383 GLY A CA 1
ATOM 2924 C C . GLY A 1 383 ? -7.943 17.696 6.037 1.00 93.94 383 GLY A C 1
ATOM 2925 O O . GLY A 1 383 ? -8.422 17.183 7.046 1.00 93.94 383 GLY A O 1
ATOM 2926 N N . LEU A 1 384 ? -7.795 17.023 4.891 1.00 94.75 384 LEU A N 1
ATOM 2927 C CA . LEU A 1 384 ? -8.147 15.612 4.719 1.00 94.75 384 LEU A CA 1
ATOM 2928 C C . LEU A 1 384 ? -7.359 14.711 5.683 1.00 94.75 384 LEU A C 1
ATOM 2930 O O . LEU A 1 384 ? -7.958 13.913 6.400 1.00 94.75 384 LEU A O 1
ATOM 2934 N N . GLN A 1 385 ? -6.033 14.876 5.751 1.00 94.69 385 GLN A N 1
ATOM 2935 C CA . GLN A 1 385 ? -5.155 14.108 6.647 1.00 94.69 385 GLN A CA 1
ATOM 2936 C C . GLN A 1 385 ? -5.494 14.345 8.128 1.00 94.69 385 GLN A C 1
ATOM 2938 O O . GLN A 1 385 ? -5.569 13.396 8.913 1.00 94.69 385 GLN A O 1
ATOM 2943 N N . ILE A 1 386 ? -5.747 15.602 8.513 1.00 96.25 386 ILE A N 1
ATOM 2944 C CA . ILE A 1 386 ? -6.121 15.950 9.891 1.00 96.25 386 ILE A CA 1
ATOM 2945 C C . ILE A 1 386 ? -7.497 15.372 10.238 1.00 96.25 386 ILE A C 1
ATOM 2947 O O . ILE A 1 386 ? -7.649 14.768 11.298 1.00 96.25 386 ILE A O 1
ATOM 2951 N N . MET A 1 387 ? -8.495 15.504 9.362 1.00 97.00 387 MET A N 1
ATOM 2952 C CA . MET A 1 387 ? -9.840 14.993 9.636 1.00 97.00 387 MET A CA 1
ATOM 2953 C C . MET A 1 387 ? -9.886 13.459 9.651 1.00 97.00 387 MET A C 1
ATOM 2955 O O . MET A 1 387 ? -10.590 12.871 10.473 1.00 97.00 387 MET A O 1
ATOM 2959 N N . ALA A 1 388 ? -9.084 12.795 8.811 1.00 96.56 388 ALA A N 1
ATOM 2960 C CA . ALA A 1 388 ? -8.862 11.354 8.887 1.00 96.56 388 ALA A CA 1
ATOM 2961 C C . ALA A 1 388 ? -8.283 10.954 10.249 1.00 96.56 388 ALA A C 1
ATOM 2963 O O . ALA A 1 388 ? -8.810 10.047 10.893 1.00 96.56 388 ALA A O 1
ATOM 2964 N N . LEU A 1 389 ? -7.274 11.678 10.748 1.00 97.00 389 LEU A N 1
ATOM 2965 C CA . LEU A 1 389 ? -6.744 11.456 12.093 1.00 97.00 389 LEU A CA 1
ATOM 2966 C C . LEU A 1 389 ? -7.828 11.658 13.162 1.00 97.00 389 LEU A C 1
ATOM 2968 O O . LEU A 1 389 ? -7.995 10.788 14.014 1.00 97.00 389 LEU A O 1
ATOM 2972 N N . VAL A 1 390 ? -8.619 12.733 13.087 1.00 97.25 390 VAL A N 1
ATOM 2973 C CA . VAL A 1 390 ? -9.757 12.965 13.994 1.00 97.25 390 VAL A CA 1
ATOM 2974 C C . VAL A 1 390 ? -10.717 11.774 13.983 1.00 97.25 390 VAL A C 1
ATOM 2976 O O . VAL A 1 390 ? -11.070 11.287 15.054 1.00 97.25 390 VAL A O 1
ATOM 2979 N N . ALA A 1 391 ? -11.079 11.237 12.814 1.00 97.50 391 ALA A N 1
ATOM 2980 C CA . ALA A 1 391 ? -11.927 10.048 12.709 1.00 97.50 391 ALA A CA 1
ATOM 2981 C C . ALA A 1 391 ? -11.322 8.840 13.447 1.00 97.50 391 ALA A C 1
ATOM 2983 O O . ALA A 1 391 ? -12.016 8.174 14.218 1.00 97.50 391 ALA A O 1
ATOM 2984 N N . THR A 1 392 ? -10.016 8.589 13.282 1.00 96.75 392 THR A N 1
ATOM 2985 C CA . THR A 1 392 ? -9.346 7.470 13.970 1.00 96.75 392 THR A CA 1
ATOM 2986 C C . THR A 1 392 ? -9.337 7.587 15.492 1.00 96.75 392 THR A C 1
ATOM 2988 O O . THR A 1 392 ? -9.229 6.574 16.176 1.00 96.75 392 THR A O 1
ATOM 2991 N N . LEU A 1 393 ? -9.463 8.802 16.030 1.00 97.00 393 LEU A N 1
ATOM 2992 C CA . LEU A 1 393 ? -9.517 9.048 17.469 1.00 97.00 393 LEU A CA 1
ATOM 2993 C C . LEU A 1 393 ? -10.959 9.028 17.985 1.00 97.00 393 LEU A C 1
ATOM 2995 O O . LEU A 1 393 ? -11.264 8.362 18.973 1.00 97.00 393 LEU A O 1
ATOM 2999 N N . VAL A 1 394 ? -11.850 9.746 17.298 1.00 97.19 394 VAL A N 1
ATOM 3000 C CA . VAL A 1 394 ? -13.235 9.976 17.718 1.00 97.19 394 VAL A CA 1
ATOM 3001 C C . VAL A 1 394 ? -14.003 8.670 17.828 1.00 97.19 394 VAL A C 1
ATOM 3003 O O . VAL A 1 394 ? -14.629 8.437 18.854 1.00 97.19 394 VAL A O 1
ATOM 3006 N N . PHE A 1 395 ? -13.958 7.799 16.819 1.00 98.12 395 PHE A N 1
ATOM 3007 C CA . PHE A 1 395 ? -14.820 6.615 16.811 1.00 98.12 395 PHE A CA 1
ATOM 3008 C C . PHE A 1 395 ? -14.428 5.561 17.854 1.00 98.12 395 PHE A C 1
ATOM 3010 O O . PHE A 1 395 ? -15.316 5.148 18.601 1.00 98.12 395 PHE A O 1
ATOM 3017 N N . PRO A 1 396 ? -13.148 5.168 18.017 1.00 97.44 396 PRO A N 1
ATOM 3018 C CA . PRO A 1 396 ? -12.766 4.292 19.121 1.00 97.44 396 PRO A CA 1
ATOM 3019 C C . PRO A 1 396 ? -13.105 4.895 20.488 1.00 97.44 396 PRO A C 1
ATOM 3021 O O . PRO A 1 396 ? -13.696 4.219 21.322 1.00 97.44 396 PRO A O 1
ATOM 3024 N N . VAL A 1 397 ? -12.829 6.181 20.730 1.00 97.25 397 VAL A N 1
ATOM 3025 C CA . VAL A 1 397 ? -13.160 6.803 22.027 1.00 97.25 397 VAL A CA 1
ATOM 3026 C C . VAL A 1 397 ? -14.679 6.871 22.244 1.00 97.25 397 VAL A C 1
ATOM 3028 O O . VAL A 1 397 ? -15.159 6.547 23.333 1.00 97.25 397 VAL A O 1
ATOM 3031 N N . ALA A 1 398 ? -15.457 7.211 21.212 1.00 97.19 398 ALA A N 1
ATOM 3032 C CA . ALA A 1 398 ? -16.918 7.191 21.250 1.00 97.19 398 ALA A CA 1
ATOM 3033 C C . ALA A 1 398 ? -17.456 5.790 21.566 1.00 97.19 398 ALA A C 1
ATOM 3035 O O . ALA A 1 398 ? -18.360 5.660 22.387 1.00 97.19 398 ALA A O 1
ATOM 3036 N N . ALA A 1 399 ? -16.872 4.744 20.977 1.00 97.44 399 ALA A N 1
ATOM 3037 C CA . ALA A 1 399 ? -17.254 3.356 21.212 1.00 97.44 399 ALA A CA 1
ATOM 3038 C C . ALA A 1 399 ? -17.177 2.987 22.702 1.00 97.44 399 ALA A C 1
ATOM 3040 O O . ALA A 1 399 ? -18.115 2.4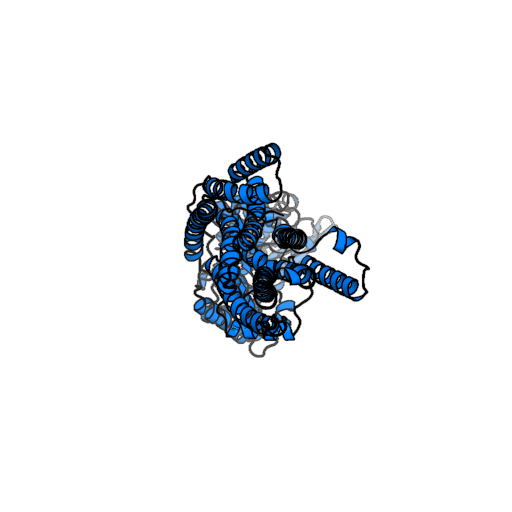20 23.266 1.00 97.44 399 ALA A O 1
ATOM 3041 N N . PHE A 1 400 ? -16.089 3.378 23.367 1.00 96.62 400 PHE A N 1
ATOM 3042 C CA . PHE A 1 400 ? -15.884 3.134 24.794 1.00 96.62 400 PHE A CA 1
ATOM 3043 C C . PHE A 1 400 ? -16.725 4.053 25.700 1.00 96.62 400 PHE A C 1
ATOM 3045 O O . PHE A 1 400 ? -17.171 3.621 26.764 1.00 96.62 400 PHE A O 1
ATOM 3052 N N . LEU A 1 401 ? -17.011 5.290 25.278 1.00 95.62 401 LEU A N 1
ATOM 3053 C CA . LEU A 1 401 ? -17.965 6.168 25.969 1.00 95.62 401 LEU A CA 1
ATOM 3054 C C . LEU A 1 401 ? -19.390 5.603 25.938 1.00 95.62 401 LEU A C 1
ATOM 3056 O O . LEU A 1 401 ? -20.090 5.651 26.951 1.00 95.62 401 LEU A O 1
ATOM 3060 N N . VAL A 1 402 ? -19.809 5.056 24.794 1.00 95.50 402 VAL A N 1
ATOM 3061 C CA . VAL A 1 402 ? -21.100 4.373 24.638 1.00 95.50 402 VAL A CA 1
ATOM 3062 C C . VAL A 1 402 ? -21.140 3.103 25.481 1.00 95.50 402 VAL A C 1
ATOM 3064 O O . VAL A 1 402 ? -22.124 2.874 26.185 1.00 95.50 402 VAL A O 1
ATOM 3067 N N . LEU A 1 403 ? -20.063 2.313 25.472 1.00 94.94 403 LEU A N 1
ATOM 3068 C CA . LEU A 1 403 ? -19.931 1.128 26.317 1.00 94.94 403 LEU A CA 1
ATOM 3069 C C . LEU A 1 403 ? -20.130 1.466 27.801 1.00 94.94 403 LEU A C 1
ATOM 3071 O O . LEU A 1 403 ? -20.893 0.777 28.477 1.00 94.94 403 LEU A O 1
ATOM 3075 N N . ASP A 1 404 ? -19.483 2.517 28.314 1.00 92.94 404 ASP A N 1
ATOM 3076 C CA . ASP A 1 404 ? -19.620 2.887 29.727 1.00 92.94 404 ASP A CA 1
ATOM 3077 C C . ASP A 1 404 ? -20.989 3.498 30.066 1.00 92.94 404 ASP A C 1
ATOM 3079 O O . ASP A 1 404 ? -21.469 3.354 31.189 1.00 92.94 404 ASP A O 1
ATOM 3083 N N . ALA A 1 405 ? -21.651 4.144 29.105 1.00 91.44 405 ALA A N 1
ATOM 3084 C CA . ALA A 1 405 ? -23.005 4.651 29.296 1.00 91.44 405 ALA A CA 1
ATOM 3085 C C . ALA A 1 405 ? -24.049 3.522 29.360 1.00 91.44 405 ALA A C 1
ATOM 3087 O O . ALA A 1 405 ? -24.929 3.551 30.223 1.00 91.44 405 ALA A O 1
ATOM 3088 N N . LEU A 1 406 ? -23.948 2.530 28.465 1.00 90.62 406 LEU A N 1
ATOM 3089 C CA . LEU A 1 406 ? -24.912 1.430 28.364 1.00 90.62 406 LEU A CA 1
ATOM 3090 C C . LEU A 1 406 ? -24.648 0.303 29.366 1.00 90.62 406 LEU A C 1
ATOM 3092 O O . LEU A 1 406 ? -25.600 -0.281 29.876 1.00 90.62 406 LEU A O 1
ATOM 3096 N N . ARG A 1 407 ? -23.372 -0.031 29.606 1.00 87.81 407 ARG A N 1
ATOM 3097 C CA . ARG A 1 407 ? -22.915 -1.210 30.367 1.00 87.81 407 ARG A CA 1
ATOM 3098 C C . ARG A 1 407 ? -23.754 -2.465 30.083 1.00 87.81 407 ARG A C 1
ATOM 3100 O O . ARG A 1 407 ? -24.431 -2.979 30.979 1.00 87.81 407 ARG A O 1
ATOM 3107 N N . PRO A 1 408 ? -23.753 -2.946 28.826 1.00 86.62 408 PRO A N 1
ATOM 3108 C CA . PRO A 1 408 ? -24.615 -4.043 28.417 1.00 86.62 408 PRO A CA 1
ATOM 3109 C C . PRO A 1 408 ? -24.318 -5.297 29.242 1.00 86.62 408 PRO A C 1
ATOM 3111 O O . PRO A 1 408 ? -23.170 -5.704 29.380 1.00 86.62 408 PRO A O 1
ATOM 3114 N N . ARG A 1 409 ? -25.370 -5.950 29.752 1.00 85.00 409 ARG A N 1
ATOM 3115 C CA . ARG A 1 409 ? -25.229 -7.214 30.500 1.00 85.00 409 ARG A CA 1
ATOM 3116 C C . ARG A 1 409 ? -24.633 -8.332 29.648 1.00 85.00 409 ARG A C 1
ATOM 3118 O O . ARG A 1 409 ? -23.967 -9.212 30.187 1.00 85.00 409 ARG A O 1
ATOM 3125 N N . ASN A 1 410 ? -24.914 -8.304 28.347 1.00 90.88 410 ASN A N 1
ATOM 3126 C CA . ASN A 1 410 ? -24.369 -9.241 27.383 1.00 90.88 410 ASN A CA 1
ATOM 3127 C C . ASN A 1 410 ? -23.009 -8.728 26.883 1.00 90.88 410 ASN A C 1
ATOM 3129 O O . ASN A 1 410 ? -22.937 -7.739 26.150 1.00 90.88 410 ASN A O 1
ATOM 3133 N N . VAL A 1 411 ? -21.943 -9.430 27.275 1.00 93.31 411 VAL A N 1
ATOM 3134 C CA . VAL A 1 411 ? -20.554 -9.099 26.925 1.00 93.31 411 VAL A CA 1
ATOM 3135 C C . VAL A 1 411 ? -20.337 -9.125 25.411 1.00 93.31 411 VAL A C 1
ATOM 3137 O O . VAL A 1 411 ? -19.657 -8.249 24.879 1.00 93.31 411 VAL A O 1
ATOM 3140 N N . LEU A 1 412 ? -20.972 -10.070 24.706 1.00 93.62 412 LEU A N 1
ATOM 3141 C CA . LEU A 1 412 ? -20.897 -10.172 23.249 1.00 93.62 412 LEU A CA 1
ATOM 3142 C C . LEU A 1 412 ? -21.498 -8.935 22.580 1.00 93.62 412 LEU A C 1
ATOM 3144 O O . LEU A 1 412 ? -20.882 -8.360 21.688 1.00 93.62 412 LEU A O 1
ATOM 3148 N N . LEU A 1 413 ? -22.667 -8.486 23.044 1.00 93.69 413 LEU A N 1
ATOM 3149 C CA . LEU A 1 413 ? -23.306 -7.285 22.506 1.00 93.69 413 LEU A CA 1
ATOM 3150 C C . LEU A 1 413 ? -22.432 -6.044 22.727 1.00 93.69 413 LEU A C 1
ATOM 3152 O O . LEU A 1 413 ? -22.276 -5.240 21.813 1.00 93.69 413 LEU A O 1
ATOM 3156 N N . GLY A 1 414 ? -21.823 -5.907 23.911 1.00 94.75 414 GLY A N 1
ATOM 3157 C CA . GLY A 1 414 ? -20.880 -4.820 24.189 1.00 94.75 414 GLY A CA 1
ATOM 3158 C C . GLY A 1 414 ? -19.660 -4.851 23.270 1.00 94.75 414 GLY A C 1
ATOM 3159 O O . GLY A 1 414 ? -19.272 -3.821 22.725 1.00 94.75 414 GLY A O 1
ATOM 3160 N N . PHE A 1 415 ? -19.089 -6.034 23.046 1.00 96.75 415 PHE A N 1
ATOM 3161 C CA . PHE A 1 415 ? -17.947 -6.219 22.156 1.00 96.75 415 PHE A CA 1
ATOM 3162 C C . PHE A 1 415 ? -18.278 -5.891 20.693 1.00 96.75 415 PHE A C 1
ATOM 3164 O O . PHE A 1 415 ? -17.526 -5.160 20.041 1.00 96.75 415 PHE A O 1
ATOM 3171 N N . LEU A 1 416 ? -19.410 -6.389 20.186 1.00 96.25 416 LEU A N 1
ATOM 3172 C CA . LEU A 1 416 ? -19.869 -6.117 18.823 1.00 96.25 416 LEU A CA 1
ATOM 3173 C C . LEU A 1 416 ? -20.193 -4.636 18.630 1.00 96.25 416 LEU A C 1
ATOM 3175 O O . LEU A 1 416 ? -19.815 -4.069 17.612 1.00 96.25 416 LEU A O 1
ATOM 3179 N N . LEU A 1 417 ? -20.816 -3.989 19.620 1.00 96.00 417 LEU A N 1
ATOM 3180 C CA . LEU A 1 417 ? -21.100 -2.556 19.584 1.00 96.00 417 LEU A CA 1
ATOM 3181 C C . LEU A 1 417 ? -19.812 -1.729 19.498 1.00 96.00 417 LEU A C 1
ATOM 3183 O O . LEU A 1 417 ? -19.700 -0.853 18.642 1.00 96.00 417 LEU A O 1
ATOM 3187 N N . VAL A 1 418 ? -18.824 -2.023 20.351 1.00 97.25 418 VAL A N 1
ATOM 3188 C CA . VAL A 1 418 ? -17.542 -1.302 20.346 1.00 97.25 418 VAL A CA 1
ATOM 3189 C C . VAL A 1 418 ? -16.805 -1.502 19.018 1.00 97.25 418 VAL A C 1
ATOM 3191 O O . VAL A 1 418 ? -16.258 -0.547 18.462 1.00 97.25 418 VAL A O 1
ATOM 3194 N N . SER A 1 419 ? -16.842 -2.725 18.485 1.00 97.00 419 SER A N 1
ATOM 3195 C CA . SER A 1 419 ? -16.204 -3.076 17.213 1.00 97.00 419 SER A CA 1
ATOM 3196 C C . SER A 1 419 ? -16.902 -2.441 16.012 1.00 97.00 419 SER A C 1
ATOM 3198 O O . SER A 1 419 ? -16.227 -1.924 15.126 1.00 97.00 419 SER A O 1
ATOM 3200 N N . ALA A 1 420 ? -18.236 -2.388 16.007 1.00 96.94 420 ALA A N 1
ATOM 3201 C CA . ALA A 1 420 ? -19.014 -1.728 14.963 1.00 96.94 420 ALA A CA 1
ATOM 3202 C C . ALA A 1 420 ? -18.760 -0.214 14.936 1.00 96.94 420 ALA A C 1
ATOM 3204 O O . ALA A 1 420 ? -18.516 0.342 13.869 1.00 96.94 420 ALA A O 1
ATOM 3205 N N . ILE A 1 421 ? -18.744 0.452 16.097 1.00 97.75 421 ILE A N 1
ATOM 3206 C CA . ILE A 1 421 ? -18.457 1.892 16.167 1.00 97.75 421 ILE A CA 1
ATOM 3207 C C . ILE A 1 421 ? -17.016 2.179 15.724 1.00 97.75 421 ILE A C 1
ATOM 3209 O O . ILE A 1 421 ? -16.789 3.103 14.946 1.00 97.75 421 ILE A O 1
ATOM 3213 N N . SER A 1 422 ? -16.046 1.368 16.153 1.00 97.56 422 SER A N 1
ATOM 3214 C CA . SER A 1 422 ? -14.643 1.525 15.741 1.00 97.56 422 SER A CA 1
ATOM 3215 C C . SER A 1 422 ? -14.454 1.290 14.239 1.00 97.56 422 SER A C 1
ATOM 3217 O O . SER A 1 422 ? -13.722 2.037 13.591 1.00 97.56 422 SER A O 1
ATOM 3219 N N . LEU A 1 423 ? -15.164 0.315 13.658 1.00 97.31 423 LEU A N 1
ATOM 3220 C CA . LEU A 1 423 ? -15.159 0.057 12.217 1.00 97.31 423 LEU A CA 1
ATOM 3221 C C . LEU A 1 423 ? -15.592 1.290 11.416 1.00 97.31 423 LEU A C 1
ATOM 3223 O O . LEU A 1 423 ? -14.955 1.596 10.412 1.00 97.31 423 LEU A O 1
ATOM 3227 N N . ILE A 1 424 ? -16.598 2.042 11.881 1.00 98.00 424 ILE A N 1
ATOM 3228 C CA . ILE A 1 424 ? -17.033 3.290 11.227 1.00 98.00 424 ILE A CA 1
ATOM 3229 C C . ILE A 1 424 ? -15.867 4.279 11.112 1.00 98.00 424 ILE A C 1
ATOM 3231 O O . ILE A 1 424 ? -15.689 4.878 10.057 1.00 98.00 424 ILE A O 1
ATOM 3235 N N . GLY A 1 425 ? -15.015 4.395 12.135 1.00 96.94 425 GLY A N 1
ATOM 3236 C CA . GLY A 1 425 ? -13.823 5.245 12.072 1.00 96.94 425 GLY A CA 1
ATOM 3237 C C . GLY A 1 425 ? -12.853 4.849 10.963 1.00 96.94 425 GLY A C 1
ATOM 3238 O O . GLY A 1 425 ? -12.387 5.709 10.220 1.00 96.94 425 GLY A O 1
ATOM 3239 N N . GLY A 1 426 ? -12.594 3.550 10.805 1.00 95.69 426 GLY A N 1
ATOM 3240 C CA . GLY A 1 426 ? -11.769 3.047 9.706 1.00 95.69 426 GLY A CA 1
ATOM 3241 C C . GLY A 1 426 ? -12.426 3.240 8.335 1.00 95.69 426 GLY A C 1
ATOM 3242 O O . GLY A 1 426 ? -11.750 3.633 7.386 1.00 95.69 426 GLY A O 1
ATOM 3243 N N . LEU A 1 427 ? -13.746 3.033 8.236 1.00 97.06 427 LEU A N 1
ATOM 3244 C CA . LEU A 1 427 ? -14.507 3.274 7.006 1.00 97.06 427 LEU A CA 1
ATOM 3245 C C . LEU A 1 427 ? -14.445 4.751 6.603 1.00 97.06 427 LEU A C 1
ATOM 3247 O O . LEU A 1 427 ? -14.222 5.034 5.432 1.00 97.06 427 LEU A O 1
ATOM 3251 N N . CYS A 1 428 ? -14.560 5.682 7.554 1.00 97.38 428 CYS A N 1
ATOM 3252 C CA . CYS A 1 428 ? -14.415 7.119 7.313 1.00 97.38 428 CYS A CA 1
ATOM 3253 C C . CYS A 1 428 ? -13.055 7.472 6.712 1.00 97.38 428 CYS A C 1
ATOM 3255 O O . CYS A 1 428 ? -12.999 8.224 5.741 1.00 97.38 428 CYS A O 1
ATOM 3257 N N . VAL A 1 429 ? -11.963 6.911 7.240 1.00 96.12 429 VAL A N 1
ATOM 3258 C CA . VAL A 1 429 ? -10.625 7.137 6.672 1.00 96.12 429 VAL A CA 1
ATOM 3259 C C . VAL A 1 429 ? -10.531 6.569 5.258 1.00 96.12 429 VAL A C 1
ATOM 3261 O O . VAL A 1 429 ? -10.161 7.294 4.336 1.00 96.12 429 VAL A O 1
ATOM 3264 N N . ALA A 1 430 ? -10.924 5.307 5.066 1.00 94.50 430 ALA A N 1
ATOM 3265 C CA . ALA A 1 430 ? -10.893 4.660 3.755 1.00 94.50 430 ALA A CA 1
ATOM 3266 C C . ALA A 1 430 ? -11.805 5.345 2.721 1.00 94.50 430 ALA A C 1
ATOM 3268 O O . ALA A 1 430 ? -11.487 5.361 1.535 1.00 94.50 430 ALA A O 1
ATOM 3269 N N . GLY A 1 431 ? -12.929 5.911 3.166 1.00 94.31 431 GLY A N 1
ATOM 3270 C CA . GLY A 1 431 ? -13.891 6.626 2.335 1.00 94.31 431 GLY A CA 1
ATOM 3271 C C . GLY A 1 431 ? -13.457 8.050 1.986 1.00 94.31 431 GLY A C 1
ATOM 3272 O O . GLY A 1 431 ? -13.719 8.494 0.870 1.00 94.31 431 GLY A O 1
ATOM 3273 N N . MET A 1 432 ? -12.793 8.764 2.901 1.00 94.25 432 MET A N 1
ATOM 3274 C CA . MET A 1 432 ? -12.226 10.095 2.642 1.00 94.25 432 MET A CA 1
ATOM 3275 C C . MET A 1 432 ? -11.004 10.019 1.723 1.00 94.25 432 MET A C 1
ATOM 3277 O O . MET A 1 432 ? -10.876 10.815 0.796 1.00 94.25 432 MET A O 1
ATOM 3281 N N . MET A 1 433 ? -10.122 9.045 1.955 1.00 92.25 433 MET A N 1
ATOM 3282 C CA . MET A 1 433 ? -8.863 8.874 1.222 1.00 92.25 433 MET A CA 1
ATOM 3283 C C . MET A 1 433 ? -9.040 7.894 0.054 1.00 92.25 433 MET A C 1
ATOM 3285 O O . MET A 1 433 ? -8.328 6.901 -0.091 1.00 92.25 433 MET A O 1
ATOM 3289 N N . ASN A 1 434 ? -10.051 8.173 -0.766 1.00 89.00 434 ASN A N 1
ATOM 3290 C CA . ASN A 1 434 ? -10.459 7.361 -1.902 1.00 89.00 434 ASN A CA 1
ATOM 3291 C C . ASN A 1 434 ? -10.010 8.029 -3.209 1.00 89.00 434 ASN A C 1
ATOM 3293 O O . ASN A 1 434 ? -10.718 8.858 -3.779 1.00 89.00 434 ASN A O 1
ATOM 3297 N N . GLY A 1 435 ? -8.809 7.690 -3.670 1.00 86.44 435 GLY A N 1
ATOM 3298 C CA . GLY A 1 435 ? -8.228 8.283 -4.866 1.00 86.44 435 GLY A CA 1
ATOM 3299 C C . GLY A 1 435 ? -7.006 7.523 -5.353 1.00 86.44 435 GLY A C 1
ATOM 3300 O O . GLY A 1 435 ? -6.357 6.807 -4.590 1.00 86.44 435 GLY A O 1
ATOM 3301 N N . LEU A 1 436 ? -6.678 7.720 -6.629 1.00 83.94 436 LEU A N 1
ATOM 3302 C CA . LEU A 1 436 ? -5.574 7.032 -7.290 1.00 83.94 436 LEU A CA 1
ATOM 3303 C C . LEU A 1 436 ? -4.224 7.163 -6.554 1.00 83.94 436 LEU A C 1
ATOM 3305 O O . LEU A 1 436 ? -3.575 6.129 -6.376 1.00 83.94 436 LEU A O 1
ATOM 3309 N N . PRO A 1 437 ? -3.83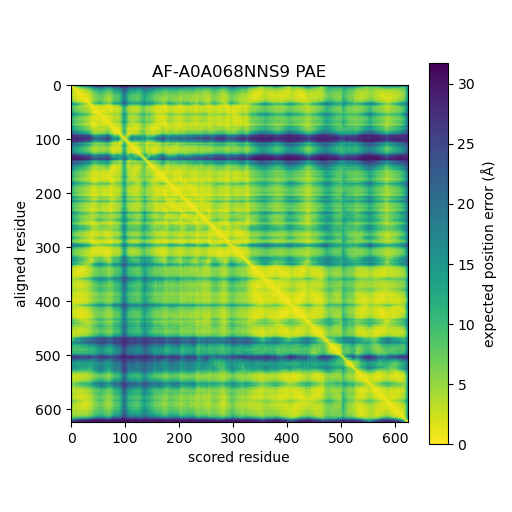3 8.349 -6.025 1.00 85.25 437 PRO A N 1
ATOM 3310 C CA . PRO A 1 437 ? -2.597 8.494 -5.251 1.00 85.25 437 PRO A CA 1
ATOM 3311 C C . PRO A 1 437 ? -2.492 7.528 -4.060 1.00 85.25 437 PRO A C 1
ATOM 3313 O O . PRO A 1 437 ? -1.404 7.056 -3.741 1.00 85.25 437 PRO A O 1
ATOM 3316 N N . TYR A 1 438 ? -3.615 7.177 -3.431 1.00 87.25 438 TYR A N 1
ATOM 3317 C CA . TYR A 1 438 ? -3.642 6.274 -2.280 1.00 87.25 438 TYR A CA 1
ATOM 3318 C C . TYR A 1 438 ? -3.510 4.798 -2.675 1.00 87.25 438 TYR A C 1
ATOM 3320 O O . TYR A 1 438 ? -2.899 4.011 -1.952 1.00 87.25 438 TYR A O 1
ATOM 3328 N N . TYR A 1 439 ? -4.035 4.415 -3.842 1.00 83.88 439 TYR A N 1
ATOM 3329 C CA . TYR A 1 439 ? -3.980 3.033 -4.341 1.00 83.88 439 TYR A CA 1
ATOM 3330 C C . TYR A 1 439 ? -2.586 2.653 -4.801 1.00 83.88 439 TYR A C 1
ATOM 3332 O O . TYR A 1 439 ? -2.099 1.556 -4.517 1.00 83.88 439 TYR A O 1
ATOM 3340 N N . ILE A 1 440 ? -1.928 3.595 -5.482 1.00 83.00 440 ILE A N 1
ATOM 3341 C CA . ILE A 1 440 ? -0.575 3.393 -5.987 1.00 83.00 440 ILE A CA 1
ATOM 3342 C C . ILE A 1 440 ? 0.502 3.654 -4.919 1.00 83.00 440 ILE A C 1
ATOM 3344 O O . ILE A 1 440 ? 1.684 3.490 -5.204 1.00 83.00 440 ILE A O 1
ATOM 3348 N N . LYS A 1 441 ? 0.104 4.015 -3.686 1.00 83.19 441 LYS A N 1
ATOM 3349 C CA . LYS A 1 441 ? 0.996 4.402 -2.578 1.00 83.19 441 LYS A CA 1
ATOM 3350 C C . LYS A 1 441 ? 1.837 5.664 -2.874 1.00 83.19 441 LYS A C 1
ATOM 3352 O O . LYS A 1 441 ? 2.898 5.842 -2.290 1.00 83.19 441 LYS A O 1
ATOM 3357 N N . ALA A 1 442 ? 1.349 6.551 -3.747 1.00 78.31 442 ALA A N 1
ATOM 3358 C CA . ALA A 1 442 ? 1.903 7.899 -3.942 1.00 78.31 442 ALA A CA 1
ATOM 3359 C C . ALA A 1 442 ? 1.739 8.766 -2.688 1.00 78.31 442 ALA A C 1
ATOM 3361 O O . ALA A 1 442 ? 2.555 9.640 -2.393 1.00 78.31 442 ALA A O 1
ATOM 3362 N N . ASP A 1 443 ? 0.625 8.548 -1.992 1.00 82.00 443 ASP A N 1
ATOM 3363 C CA . ASP A 1 443 ? 0.253 9.223 -0.764 1.00 82.00 443 ASP A CA 1
ATOM 3364 C C . ASP A 1 443 ? -0.272 8.192 0.239 1.00 82.00 443 ASP A C 1
ATOM 3366 O O . ASP A 1 443 ? -0.872 7.178 -0.131 1.00 82.00 443 ASP A O 1
ATOM 3370 N N . GLU A 1 444 ? -0.032 8.436 1.521 1.00 85.75 444 GLU A N 1
ATOM 3371 C CA . GLU A 1 444 ? -0.418 7.534 2.601 1.00 85.75 444 GLU A CA 1
ATOM 3372 C C . GLU A 1 444 ? -0.958 8.314 3.797 1.00 85.75 444 GLU A C 1
ATOM 3374 O O . GLU A 1 444 ? -0.806 9.530 3.916 1.00 85.75 444 GLU A O 1
ATOM 3379 N N . PHE A 1 445 ? -1.647 7.613 4.692 1.00 90.19 445 PHE A N 1
ATOM 3380 C CA . PHE A 1 445 ? -2.090 8.219 5.935 1.00 90.19 445 PHE A CA 1
ATOM 3381 C C . PHE A 1 445 ? -0.892 8.413 6.871 1.00 90.19 445 PHE A C 1
ATOM 3383 O O . PHE A 1 445 ? -0.351 7.451 7.413 1.00 90.19 445 PHE A O 1
ATOM 3390 N N . SER A 1 446 ? -0.497 9.663 7.108 1.00 86.56 446 SER A N 1
ATOM 3391 C CA . SER A 1 446 ? 0.687 9.984 7.923 1.00 86.56 446 SER A CA 1
ATOM 3392 C C . SER A 1 446 ? 0.453 9.796 9.429 1.00 86.56 446 SER A C 1
ATOM 3394 O O . SER A 1 446 ? 1.394 9.679 10.214 1.00 86.56 446 SER A O 1
ATOM 3396 N N . GLY A 1 447 ? -0.812 9.746 9.860 1.00 87.94 447 GLY A N 1
ATOM 3397 C CA . GLY A 1 447 ? -1.213 9.695 11.267 1.00 87.94 447 GLY A CA 1
ATOM 3398 C C . GLY A 1 447 ? -1.195 8.307 11.916 1.00 87.94 447 GLY A C 1
ATOM 3399 O O . GLY A 1 447 ? -1.696 8.174 13.032 1.00 87.94 447 GLY A O 1
ATOM 3400 N N . VAL A 1 448 ? -0.638 7.274 11.264 1.00 86.44 448 VAL A N 1
ATOM 3401 C CA . VAL A 1 448 ? -0.716 5.866 11.718 1.00 86.44 448 VAL A CA 1
ATOM 3402 C C . VAL A 1 448 ? -0.285 5.701 13.176 1.00 86.44 448 VAL A C 1
ATOM 3404 O O . VAL A 1 448 ? -1.027 5.135 13.978 1.00 86.44 448 VAL A O 1
ATOM 3407 N N . LYS A 1 449 ? 0.870 6.250 13.568 1.00 87.56 449 LYS A N 1
ATOM 3408 C CA . LYS A 1 449 ? 1.374 6.112 14.946 1.00 87.56 449 LYS A CA 1
ATOM 3409 C C . LYS A 1 449 ? 0.411 6.734 15.963 1.00 87.56 449 LYS A C 1
ATOM 3411 O O . LYS A 1 449 ? 0.033 6.078 16.930 1.00 87.56 449 LYS A O 1
ATOM 3416 N N . ILE A 1 450 ? -0.046 7.962 15.719 1.00 91.31 450 ILE A N 1
ATOM 3417 C CA . ILE A 1 450 ? -0.974 8.657 16.625 1.00 91.31 450 ILE A CA 1
ATOM 3418 C C . ILE A 1 450 ? -2.304 7.898 16.707 1.00 91.31 450 ILE A C 1
ATOM 3420 O O . ILE A 1 450 ? -2.798 7.658 17.806 1.00 91.31 450 ILE A O 1
ATOM 3424 N N . SER A 1 451 ? -2.838 7.448 15.567 1.00 91.44 451 SER A N 1
ATOM 3425 C CA . SER A 1 451 ? -4.110 6.719 15.491 1.00 91.44 451 SER A CA 1
ATOM 3426 C C . SER A 1 451 ? -4.119 5.401 16.272 1.00 91.44 451 SER A C 1
ATOM 3428 O O . SER A 1 451 ? -5.155 4.998 16.793 1.00 91.44 451 SER A O 1
ATOM 3430 N N . ILE A 1 452 ? -2.964 4.736 16.393 1.00 89.06 452 ILE A N 1
ATOM 3431 C CA . ILE A 1 452 ? -2.843 3.478 17.136 1.00 89.06 452 ILE A CA 1
ATOM 3432 C C . ILE A 1 452 ? -2.751 3.745 18.638 1.00 89.06 452 ILE A C 1
ATOM 3434 O O . ILE A 1 452 ? -3.457 3.103 19.412 1.00 89.06 452 ILE A O 1
ATOM 3438 N N . PHE A 1 453 ? -1.868 4.657 19.058 1.00 90.00 453 PHE A N 1
ATOM 3439 C CA . PHE A 1 453 ? -1.487 4.784 20.468 1.00 90.00 453 PHE A CA 1
ATOM 3440 C C . PHE A 1 453 ? -2.345 5.774 21.255 1.00 90.00 453 PHE A C 1
ATOM 3442 O O . PHE A 1 453 ? -2.664 5.514 22.415 1.00 90.00 453 PHE A O 1
ATOM 3449 N N . LEU A 1 454 ? -2.748 6.895 20.654 1.00 93.50 454 LEU A N 1
ATOM 3450 C CA . LEU A 1 454 ? -3.451 7.948 21.383 1.00 93.50 454 LEU A CA 1
ATOM 3451 C C . LEU A 1 454 ? -4.831 7.501 21.909 1.00 93.50 454 LEU A C 1
ATOM 3453 O O . LEU A 1 454 ? -5.110 7.775 23.079 1.00 93.50 454 LEU A O 1
ATOM 3457 N N . PRO A 1 455 ? -5.673 6.759 21.154 1.00 94.62 455 PRO A N 1
ATOM 3458 C CA . PRO A 1 455 ? -6.936 6.259 21.696 1.00 94.62 455 PRO A CA 1
ATOM 3459 C C . PRO A 1 455 ? -6.735 5.328 22.891 1.00 94.62 455 PRO A C 1
ATOM 3461 O O . PRO A 1 455 ? -7.485 5.426 23.856 1.00 94.62 455 PRO A O 1
ATOM 3464 N N . ILE A 1 456 ? -5.699 4.479 22.866 1.00 92.94 456 ILE A N 1
ATOM 3465 C CA . ILE A 1 456 ? -5.383 3.551 23.965 1.00 92.94 456 ILE A CA 1
ATOM 3466 C C . ILE A 1 456 ? -5.142 4.330 25.259 1.00 92.94 456 ILE A C 1
ATOM 3468 O O . ILE A 1 456 ? -5.700 3.992 26.304 1.00 92.94 456 ILE A O 1
ATOM 3472 N N . VAL A 1 457 ? -4.349 5.402 25.183 1.00 92.38 457 VAL A N 1
ATOM 3473 C CA . VAL A 1 457 ? -4.049 6.263 26.334 1.00 92.38 457 VAL A CA 1
ATOM 3474 C C . VAL A 1 457 ? -5.307 6.981 26.826 1.00 92.38 457 VAL A C 1
ATOM 3476 O O . VAL A 1 457 ? -5.579 6.967 28.026 1.00 92.38 457 VAL A O 1
ATOM 3479 N N . ILE A 1 458 ? -6.106 7.557 25.920 1.00 94.38 458 ILE A N 1
ATOM 3480 C CA . ILE A 1 458 ? -7.352 8.259 26.273 1.00 94.38 458 ILE A CA 1
ATOM 3481 C C . ILE A 1 458 ? -8.342 7.308 26.958 1.00 94.38 458 ILE A C 1
ATOM 3483 O O . ILE A 1 458 ? -8.916 7.655 27.989 1.00 94.38 458 ILE A O 1
ATOM 3487 N N . ILE A 1 459 ? -8.529 6.104 26.415 1.00 94.38 459 ILE A N 1
ATOM 3488 C CA . ILE A 1 459 ? -9.445 5.089 26.953 1.00 94.38 459 ILE A CA 1
ATOM 3489 C C . ILE A 1 459 ? -8.954 4.595 28.317 1.00 94.38 459 ILE A C 1
ATOM 3491 O O . ILE A 1 459 ? -9.746 4.518 29.257 1.00 94.38 459 ILE A O 1
ATOM 3495 N N . GLY A 1 460 ? -7.655 4.310 28.451 1.00 91.56 460 GLY A N 1
ATOM 3496 C CA . GLY A 1 460 ? -7.062 3.914 29.726 1.00 91.56 460 GLY A CA 1
ATOM 3497 C C . GLY A 1 460 ? -7.257 4.979 30.800 1.00 91.56 460 GLY A C 1
ATOM 3498 O O . GLY A 1 460 ? -7.762 4.679 31.880 1.00 91.56 460 GLY A O 1
ATOM 3499 N N . PHE A 1 461 ? -6.957 6.240 30.482 1.00 90.00 461 PHE A N 1
ATOM 3500 C CA . PHE A 1 461 ? -7.176 7.365 31.389 1.00 90.00 461 PHE A CA 1
ATOM 3501 C C . PHE A 1 461 ? -8.654 7.526 31.773 1.00 90.00 461 PHE A C 1
ATOM 3503 O O . PHE A 1 461 ? -8.971 7.692 32.951 1.00 90.00 461 PHE A O 1
ATOM 3510 N N . LEU A 1 462 ? -9.564 7.412 30.801 1.00 91.06 462 LEU A N 1
ATOM 3511 C CA . LEU A 1 462 ? -11.003 7.521 31.024 1.00 91.06 462 LEU A CA 1
ATOM 3512 C C . LEU A 1 462 ? -11.515 6.468 32.016 1.00 91.06 462 LEU A C 1
ATOM 3514 O O . LEU A 1 462 ? -12.233 6.814 32.954 1.00 91.06 462 LEU A O 1
ATOM 3518 N N . PHE A 1 463 ? -11.154 5.195 31.841 1.00 90.19 463 PHE A N 1
ATOM 3519 C CA . PHE A 1 463 ? -11.611 4.142 32.754 1.00 90.19 463 PHE A CA 1
ATOM 3520 C C . PHE A 1 463 ? -10.877 4.150 34.089 1.00 90.19 463 PHE A C 1
ATOM 3522 O O . PHE A 1 463 ? -11.508 3.850 35.100 1.00 90.19 463 PHE A O 1
ATOM 3529 N N . LEU A 1 464 ? -9.604 4.555 34.130 1.00 87.81 464 LEU A N 1
ATOM 3530 C CA . LEU A 1 464 ? -8.896 4.770 35.392 1.00 87.81 464 LEU A CA 1
ATOM 3531 C C . LEU A 1 464 ? -9.601 5.834 36.235 1.00 87.81 464 LEU A C 1
ATOM 3533 O O . LEU A 1 464 ? -9.883 5.577 37.396 1.00 87.81 464 LEU A O 1
ATOM 3537 N N . GLN A 1 465 ? -9.982 6.973 35.649 1.00 85.88 465 GLN A N 1
ATOM 3538 C CA . GLN A 1 465 ? -10.738 8.006 36.366 1.00 85.88 465 GLN A CA 1
ATOM 3539 C C . GLN A 1 465 ? -12.132 7.553 36.824 1.00 85.88 465 GLN A C 1
ATOM 3541 O O . GLN A 1 465 ? -12.643 8.057 37.823 1.00 85.88 465 GLN A O 1
ATOM 3546 N N . ARG A 1 466 ? -12.789 6.653 36.082 1.00 83.56 466 ARG A N 1
ATOM 3547 C CA . ARG A 1 466 ? -14.150 6.192 36.413 1.00 83.56 466 ARG A CA 1
ATOM 3548 C C . ARG A 1 466 ? -14.184 5.047 37.419 1.00 83.56 466 ARG A C 1
ATOM 3550 O O . ARG A 1 466 ? -15.169 4.930 38.146 1.00 83.56 466 ARG A O 1
ATOM 3557 N N . LEU A 1 467 ? -13.171 4.185 37.415 1.00 83.81 467 LEU A N 1
ATOM 3558 C CA . LEU A 1 467 ? -13.149 2.935 38.180 1.00 83.81 467 LEU A CA 1
ATOM 3559 C C . LEU A 1 467 ? -12.130 2.934 39.324 1.00 83.81 467 LEU A C 1
ATOM 3561 O O . LEU A 1 467 ? -12.194 2.043 40.166 1.00 83.81 467 LEU A O 1
ATOM 3565 N N . ALA A 1 468 ? -11.217 3.904 39.373 1.00 77.44 468 ALA A N 1
ATOM 3566 C CA . ALA A 1 468 ? -10.245 4.064 40.447 1.00 77.44 468 ALA A CA 1
ATOM 3567 C C . ALA A 1 468 ? -10.201 5.521 40.934 1.00 77.44 468 ALA A C 1
ATOM 3569 O O . ALA A 1 468 ? -10.407 6.463 40.168 1.00 77.44 468 ALA A O 1
ATOM 3570 N N . ASP A 1 46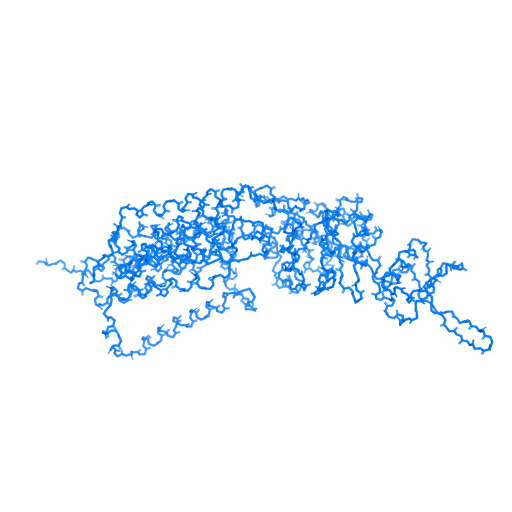9 ? -9.909 5.724 42.219 1.00 73.31 469 ASP A N 1
ATOM 3571 C CA . ASP A 1 469 ? -9.642 7.065 42.741 1.00 73.31 469 ASP A CA 1
ATOM 3572 C C . ASP A 1 469 ? -8.187 7.445 42.440 1.00 73.31 469 ASP A C 1
ATOM 3574 O O . ASP A 1 469 ? -7.254 6.959 43.082 1.00 73.31 469 ASP A O 1
ATOM 3578 N N . LEU A 1 470 ? -7.992 8.337 41.465 1.00 70.50 470 LEU A N 1
ATOM 3579 C CA . LEU A 1 470 ? -6.675 8.795 41.014 1.00 70.50 470 LEU A CA 1
ATOM 3580 C C . LEU A 1 470 ? -5.792 9.310 42.160 1.00 70.50 470 LEU A C 1
ATOM 3582 O O . LEU A 1 470 ? -4.583 9.086 42.144 1.00 70.50 470 LEU A O 1
ATOM 3586 N N . LYS A 1 471 ? -6.374 9.980 43.166 1.00 70.56 471 LYS A N 1
ATOM 3587 C CA . LYS A 1 471 ? -5.608 10.501 44.310 1.00 70.56 471 LYS A CA 1
ATOM 3588 C C . LYS A 1 471 ? -5.116 9.372 45.206 1.00 70.56 471 LYS A C 1
ATOM 3590 O O . LYS A 1 471 ? -4.008 9.463 45.724 1.00 70.56 471 LYS A O 1
ATOM 3595 N N . SER A 1 472 ? -5.923 8.327 45.374 1.00 68.31 472 SER A N 1
ATOM 3596 C CA . SER A 1 472 ? -5.535 7.133 46.125 1.00 68.31 472 SER A CA 1
ATOM 3597 C C . SER A 1 472 ? -4.469 6.318 45.387 1.00 68.31 472 SER A C 1
ATOM 3599 O O . SER A 1 472 ? -3.499 5.902 46.006 1.00 68.31 472 SER A O 1
ATOM 3601 N N . VAL A 1 473 ? -4.578 6.182 44.059 1.00 69.25 473 VAL A N 1
ATOM 3602 C CA . VAL A 1 473 ? -3.619 5.436 43.226 1.00 69.25 473 VAL A CA 1
ATOM 3603 C C . VAL A 1 473 ? -2.256 6.125 43.193 1.00 69.25 473 VAL A C 1
ATOM 3605 O O . VAL A 1 473 ? -1.238 5.460 43.335 1.00 69.25 473 VAL A O 1
ATOM 3608 N N . LEU A 1 474 ? -2.219 7.456 43.065 1.00 72.44 474 LEU A N 1
ATOM 3609 C CA . LEU A 1 474 ? -0.966 8.224 43.073 1.00 72.44 474 LEU A CA 1
ATOM 3610 C C . LEU A 1 474 ? -0.277 8.250 44.446 1.00 72.44 474 LEU A C 1
ATOM 3612 O O . LEU A 1 474 ? 0.930 8.462 44.516 1.00 72.44 474 LEU A O 1
ATOM 3616 N N . LYS A 1 475 ? -1.037 8.066 45.531 1.00 75.25 475 LYS A N 1
ATOM 3617 C CA . LYS A 1 475 ? -0.519 8.006 46.907 1.00 75.25 475 LYS A CA 1
ATOM 3618 C C . LYS A 1 475 ? -0.260 6.578 47.389 1.00 75.25 475 LYS A C 1
ATOM 3620 O O . LYS A 1 475 ? 0.263 6.406 48.488 1.00 75.25 475 LYS A O 1
ATOM 3625 N N . ALA A 1 476 ? -0.650 5.570 46.611 1.00 70.31 476 ALA A N 1
ATOM 3626 C CA . ALA A 1 476 ? -0.439 4.180 46.968 1.00 70.31 476 ALA A CA 1
ATOM 3627 C C . ALA A 1 476 ? 1.065 3.858 46.939 1.00 70.31 476 ALA A C 1
ATOM 3629 O O . ALA A 1 476 ? 1.772 4.315 46.036 1.00 70.31 476 ALA A O 1
ATOM 3630 N N . PRO A 1 477 ? 1.575 3.072 47.903 1.00 72.56 477 PRO A N 1
ATOM 3631 C CA . PRO A 1 477 ? 2.965 2.648 47.888 1.00 72.56 477 PRO A CA 1
ATOM 3632 C C . PRO A 1 477 ? 3.243 1.833 46.621 1.00 72.56 477 PRO A C 1
ATOM 3634 O O . PRO A 1 477 ? 2.551 0.857 46.324 1.00 72.56 477 PRO A O 1
ATOM 3637 N N . ILE A 1 478 ? 4.263 2.247 45.870 1.00 74.00 478 ILE A N 1
ATOM 3638 C CA . ILE A 1 478 ? 4.690 1.571 44.647 1.00 74.00 478 ILE A CA 1
ATOM 3639 C C . ILE A 1 478 ? 5.330 0.235 45.042 1.00 74.00 478 ILE A C 1
ATOM 3641 O O . ILE A 1 478 ? 6.425 0.197 45.600 1.00 74.00 478 ILE A O 1
ATOM 3645 N N . THR A 1 479 ? 4.652 -0.877 44.759 1.00 82.38 479 THR A N 1
ATOM 3646 C CA . THR A 1 479 ? 5.217 -2.218 44.951 1.00 82.38 479 THR A CA 1
ATOM 3647 C C . THR A 1 479 ? 6.089 -2.607 43.758 1.00 82.38 479 THR A C 1
ATOM 3649 O O . THR A 1 479 ? 5.808 -2.220 42.621 1.00 82.38 479 THR A O 1
ATOM 3652 N N . TRP A 1 480 ? 7.096 -3.460 43.968 1.00 80.69 480 TRP A N 1
ATOM 3653 C CA . TRP A 1 480 ? 7.918 -4.000 42.873 1.00 80.69 480 TRP A CA 1
ATOM 3654 C C . TRP A 1 480 ? 7.092 -4.678 41.772 1.00 80.69 480 TRP A C 1
ATOM 3656 O O . TRP A 1 480 ? 7.447 -4.588 40.601 1.00 80.69 480 TRP A O 1
ATOM 3666 N N . SER A 1 481 ? 5.952 -5.286 42.118 1.00 75.94 481 SER A N 1
ATOM 3667 C CA . SER A 1 481 ? 5.019 -5.854 41.140 1.00 75.94 481 SER A CA 1
ATOM 3668 C C . SER A 1 481 ? 4.364 -4.791 40.251 1.00 75.94 481 SER A C 1
ATOM 3670 O O . SER A 1 481 ? 4.245 -5.001 39.045 1.00 75.94 481 SER A O 1
ATOM 3672 N N . THR A 1 482 ? 3.987 -3.630 40.801 1.00 77.31 482 THR A N 1
ATOM 3673 C CA . THR A 1 482 ? 3.446 -2.512 40.005 1.00 77.31 482 THR A CA 1
ATOM 3674 C C . THR A 1 482 ? 4.507 -1.869 39.113 1.00 77.31 482 THR A C 1
ATOM 3676 O O . THR A 1 482 ? 4.211 -1.556 37.960 1.00 77.31 482 THR A O 1
ATOM 3679 N N . VAL A 1 483 ? 5.754 -1.751 39.591 1.00 77.56 483 VAL A N 1
ATOM 3680 C CA . VAL A 1 483 ? 6.888 -1.290 38.769 1.00 77.56 483 VAL A CA 1
ATOM 3681 C C . VAL A 1 483 ? 7.144 -2.264 37.629 1.00 77.56 483 VAL A C 1
ATOM 3683 O O . VAL A 1 483 ? 7.200 -1.845 36.477 1.00 77.56 483 VAL A O 1
ATOM 3686 N N . ALA A 1 484 ? 7.242 -3.561 37.924 1.00 82.44 484 ALA A N 1
ATOM 3687 C CA . ALA A 1 484 ? 7.468 -4.591 36.916 1.00 82.44 484 ALA A CA 1
ATOM 3688 C C . ALA A 1 484 ? 6.358 -4.597 35.854 1.00 82.44 484 ALA A C 1
ATOM 3690 O O . ALA A 1 484 ? 6.651 -4.648 34.659 1.00 82.44 484 ALA A O 1
ATOM 3691 N N . LEU A 1 485 ? 5.090 -4.470 36.263 1.00 82.50 485 LEU A N 1
ATOM 3692 C CA . LEU A 1 485 ? 3.959 -4.364 35.341 1.00 82.50 485 LEU A CA 1
ATOM 3693 C C . LEU A 1 485 ? 4.048 -3.101 34.471 1.00 82.50 485 LEU A C 1
ATOM 3695 O O . LEU A 1 485 ? 3.893 -3.185 33.254 1.00 82.50 485 LEU A O 1
ATOM 3699 N N . GLY A 1 486 ? 4.336 -1.944 35.074 1.00 80.75 486 GLY A N 1
ATOM 3700 C CA . GLY A 1 486 ? 4.487 -0.675 34.360 1.00 80.75 486 GLY A CA 1
ATOM 3701 C C . GLY A 1 486 ? 5.630 -0.703 33.343 1.00 80.75 486 GLY A C 1
ATOM 3702 O O . GLY A 1 486 ? 5.430 -0.339 32.185 1.00 80.75 486 GLY A O 1
ATOM 3703 N N . VAL A 1 487 ? 6.800 -1.213 33.743 1.00 81.88 487 VAL A N 1
ATOM 3704 C CA . VAL A 1 487 ? 7.962 -1.415 32.863 1.00 81.88 487 VAL A CA 1
ATOM 3705 C C . VAL A 1 487 ? 7.619 -2.378 31.730 1.00 81.88 487 VAL A C 1
ATOM 3707 O O . VAL A 1 487 ? 7.955 -2.103 30.583 1.00 81.88 487 VAL A O 1
ATOM 3710 N N . THR A 1 488 ? 6.896 -3.463 32.013 1.00 81.69 488 THR A N 1
ATOM 3711 C CA . THR A 1 488 ? 6.477 -4.429 30.986 1.00 81.69 488 THR A CA 1
ATOM 3712 C C . THR A 1 488 ? 5.543 -3.785 29.964 1.00 81.69 488 THR A C 1
ATOM 3714 O O . THR A 1 488 ? 5.759 -3.928 28.763 1.00 81.69 488 THR A O 1
ATOM 3717 N N . ILE A 1 489 ? 4.535 -3.027 30.407 1.00 80.62 489 ILE A N 1
ATOM 3718 C CA . ILE A 1 489 ? 3.620 -2.312 29.505 1.00 80.62 489 ILE A CA 1
ATOM 3719 C C . ILE A 1 489 ? 4.387 -1.281 28.672 1.00 80.62 489 ILE A C 1
ATOM 3721 O O . ILE A 1 489 ? 4.200 -1.220 27.457 1.00 80.62 489 ILE A O 1
ATOM 3725 N N . ALA A 1 490 ? 5.276 -0.504 29.296 1.00 78.19 490 ALA A N 1
ATOM 3726 C CA . ALA A 1 490 ? 6.104 0.477 28.602 1.00 78.19 490 ALA A CA 1
ATOM 3727 C C . ALA A 1 490 ? 7.033 -0.184 27.571 1.00 78.19 490 ALA A C 1
ATOM 3729 O O . ALA A 1 490 ? 7.139 0.306 26.449 1.00 78.19 490 ALA A O 1
ATOM 3730 N N . ALA A 1 491 ? 7.643 -1.323 27.907 1.00 79.81 491 ALA A N 1
ATOM 3731 C CA . ALA A 1 491 ? 8.484 -2.096 27.000 1.00 79.81 491 ALA A CA 1
ATOM 3732 C C . ALA A 1 491 ? 7.679 -2.662 25.822 1.00 79.81 491 ALA A C 1
ATOM 3734 O O . ALA A 1 491 ? 8.104 -2.528 24.678 1.00 79.81 491 ALA A O 1
ATOM 3735 N N . VAL A 1 492 ? 6.494 -3.232 26.068 1.00 78.94 492 VAL A N 1
ATOM 3736 C CA . VAL A 1 492 ? 5.606 -3.739 25.008 1.00 78.94 492 VAL A CA 1
ATOM 3737 C C . VAL A 1 492 ? 5.159 -2.604 24.089 1.00 78.94 492 VAL A C 1
ATOM 3739 O O . VAL A 1 492 ? 5.268 -2.734 22.871 1.00 78.94 492 VAL A O 1
ATOM 3742 N N . LEU A 1 493 ? 4.717 -1.469 24.640 1.00 72.31 493 LEU A N 1
ATOM 3743 C CA . LEU A 1 493 ? 4.340 -0.296 23.848 1.00 72.31 493 LEU A CA 1
ATOM 3744 C C . LEU A 1 493 ? 5.535 0.270 23.068 1.00 72.31 493 LEU A C 1
ATOM 3746 O O . LEU A 1 493 ? 5.393 0.579 21.888 1.00 72.31 493 LEU A O 1
ATOM 3750 N N . GLY A 1 494 ? 6.716 0.349 23.683 1.00 73.56 494 GLY A N 1
ATOM 3751 C CA . GLY A 1 494 ? 7.953 0.797 23.042 1.00 73.56 494 GLY A CA 1
ATOM 3752 C C . GLY A 1 494 ? 8.376 -0.112 21.887 1.00 73.56 494 GLY A C 1
ATOM 3753 O O . GLY A 1 494 ? 8.634 0.370 20.785 1.00 73.56 494 GLY A O 1
ATOM 3754 N N . LEU A 1 495 ? 8.350 -1.432 22.092 1.00 75.88 495 LEU A N 1
ATOM 3755 C CA . LEU A 1 495 ? 8.592 -2.424 21.042 1.00 75.88 495 LEU A CA 1
ATOM 3756 C C . LEU A 1 495 ? 7.541 -2.343 19.933 1.00 75.88 495 LEU A C 1
ATOM 3758 O O . LEU A 1 495 ? 7.882 -2.470 18.759 1.00 75.88 495 LEU A O 1
ATOM 3762 N N . MET A 1 496 ? 6.272 -2.096 20.272 1.00 71.56 496 MET A N 1
ATOM 3763 C CA . MET A 1 496 ? 5.220 -1.874 19.280 1.00 71.56 496 MET A CA 1
ATOM 3764 C C . MET A 1 496 ? 5.485 -0.614 18.456 1.00 71.56 496 MET A C 1
ATOM 3766 O O . MET A 1 496 ? 5.335 -0.671 17.240 1.00 71.56 496 MET A O 1
ATOM 3770 N N . ILE A 1 497 ? 5.897 0.501 19.069 1.00 71.69 497 ILE A N 1
ATOM 3771 C CA . ILE A 1 497 ? 6.265 1.732 18.349 1.00 71.69 497 ILE A CA 1
ATOM 3772 C C . ILE A 1 497 ? 7.455 1.462 17.426 1.00 71.69 497 ILE A C 1
ATOM 3774 O O . ILE A 1 497 ? 7.404 1.832 16.254 1.00 71.69 497 ILE A O 1
ATOM 3778 N N . ALA A 1 498 ? 8.486 0.779 17.931 1.00 65.62 498 ALA A N 1
ATOM 3779 C CA . ALA A 1 498 ? 9.687 0.445 17.172 1.00 65.62 498 ALA A CA 1
ATOM 3780 C C . ALA A 1 498 ? 9.383 -0.471 15.976 1.00 65.62 498 ALA A C 1
ATOM 3782 O O . ALA A 1 498 ? 9.904 -0.248 14.890 1.00 65.62 498 ALA A O 1
ATOM 3783 N N . ARG A 1 499 ? 8.491 -1.457 16.145 1.00 67.75 499 ARG A N 1
ATOM 3784 C CA . ARG A 1 499 ? 8.056 -2.374 15.076 1.00 67.75 499 ARG A CA 1
ATOM 3785 C C . ARG A 1 499 ? 6.999 -1.786 14.137 1.00 67.75 499 ARG A C 1
ATOM 3787 O O . ARG A 1 499 ? 6.695 -2.390 13.113 1.00 67.75 499 ARG A O 1
ATOM 3794 N N . THR A 1 500 ? 6.410 -0.636 14.466 1.00 60.78 500 THR A N 1
ATOM 3795 C CA . THR A 1 500 ? 5.417 0.034 13.612 1.00 60.78 500 THR A CA 1
ATOM 3796 C C . THR A 1 500 ? 6.134 1.011 12.672 1.00 60.78 500 THR A C 1
ATOM 3798 O O . THR A 1 500 ? 6.214 2.213 12.933 1.00 60.78 500 THR A O 1
ATOM 3801 N N . GLY A 1 501 ? 6.675 0.474 11.574 1.00 48.59 501 GLY A N 1
ATOM 3802 C CA . GLY A 1 501 ? 7.362 1.206 10.503 1.00 48.59 501 GLY A CA 1
ATOM 3803 C C . GLY A 1 501 ? 7.766 0.283 9.344 1.00 48.59 501 GLY A C 1
ATOM 3804 O O . GLY A 1 501 ? 7.833 -0.931 9.526 1.00 48.59 501 GLY A O 1
ATOM 3805 N N . ASN A 1 502 ? 8.000 0.849 8.154 1.00 43.66 502 ASN A N 1
ATOM 3806 C CA . ASN A 1 502 ? 8.525 0.107 7.001 1.00 43.66 502 ASN A CA 1
ATOM 3807 C C . ASN A 1 502 ? 10.018 -0.191 7.249 1.00 43.66 502 ASN A C 1
ATOM 3809 O O . ASN A 1 502 ? 10.798 0.747 7.393 1.00 43.66 502 ASN A O 1
ATOM 3813 N N . ASP A 1 503 ? 10.369 -1.478 7.308 1.00 42.69 503 ASP A N 1
ATOM 3814 C CA . ASP A 1 503 ? 11.709 -2.054 7.514 1.00 42.69 503 ASP A CA 1
ATOM 3815 C C . ASP A 1 503 ? 12.336 -1.910 8.903 1.00 42.69 503 ASP A C 1
ATOM 3817 O O . ASP A 1 503 ? 13.274 -1.152 9.140 1.00 42.69 503 ASP A O 1
ATOM 3821 N N . THR A 1 504 ? 11.893 -2.775 9.818 1.00 32.59 504 THR A N 1
ATOM 3822 C CA . THR A 1 504 ? 12.785 -3.247 10.884 1.00 32.59 504 THR A CA 1
ATOM 3823 C C . THR A 1 504 ? 13.370 -4.581 10.431 1.00 32.59 504 THR A C 1
ATOM 3825 O O . THR A 1 504 ? 12.640 -5.555 10.289 1.00 32.59 504 THR A O 1
ATOM 3828 N N . GLY A 1 505 ? 14.682 -4.633 10.177 1.00 33.91 505 GLY A N 1
ATOM 3829 C CA . GLY A 1 505 ? 15.420 -5.824 9.714 1.00 33.91 505 GLY A CA 1
ATOM 3830 C C . GLY A 1 505 ? 15.460 -7.006 10.698 1.00 33.91 505 GLY A C 1
ATOM 3831 O O . GLY A 1 505 ? 16.334 -7.861 10.600 1.00 33.91 505 GLY A O 1
ATOM 3832 N N . ALA A 1 506 ? 14.538 -7.059 11.661 1.00 38.75 506 ALA A N 1
ATOM 3833 C CA . ALA A 1 506 ? 14.338 -8.186 12.554 1.00 38.75 506 ALA A CA 1
ATOM 3834 C C . ALA A 1 506 ? 13.246 -9.087 11.962 1.00 38.75 506 ALA A C 1
ATOM 3836 O O . ALA A 1 506 ? 12.052 -8.809 12.100 1.00 38.75 506 ALA A O 1
ATOM 3837 N N . GLY A 1 507 ? 13.665 -10.154 11.278 1.00 47.09 507 GLY A N 1
ATOM 3838 C CA . GLY A 1 507 ? 12.750 -11.164 10.753 1.00 47.09 507 GLY A CA 1
ATOM 3839 C C . GLY A 1 507 ? 11.879 -11.790 11.858 1.00 47.09 507 GLY A C 1
ATOM 3840 O O . GLY A 1 507 ? 12.292 -11.835 13.022 1.00 47.09 507 GLY A O 1
ATOM 3841 N N . PRO A 1 508 ? 10.659 -12.254 11.527 1.00 53.56 508 PRO A N 1
ATOM 3842 C CA . PRO A 1 508 ? 9.827 -13.018 12.457 1.00 53.56 508 PRO A CA 1
ATOM 3843 C C . PRO A 1 508 ? 10.577 -14.262 12.952 1.00 53.56 508 PRO A C 1
ATOM 3845 O O . PRO A 1 508 ? 11.403 -14.823 12.233 1.00 53.56 508 PRO A O 1
ATOM 3848 N N . SER A 1 509 ? 10.296 -14.709 14.178 1.00 63.41 509 SER A N 1
ATOM 3849 C CA . SER A 1 509 ? 10.916 -15.938 14.690 1.00 63.41 509 SER A CA 1
ATOM 3850 C C . SER A 1 509 ? 10.433 -17.162 13.895 1.00 63.41 509 SER A C 1
ATOM 3852 O O . SER A 1 509 ? 9.327 -17.159 13.352 1.00 63.41 509 SER A O 1
ATOM 3854 N N . GLY A 1 510 ? 11.227 -18.238 13.841 1.00 59.78 510 GLY A N 1
ATOM 3855 C CA . GLY A 1 510 ? 10.853 -19.457 13.101 1.00 59.78 510 GLY A CA 1
ATOM 3856 C C . GLY A 1 510 ? 9.496 -20.040 13.527 1.00 59.78 510 GLY A C 1
ATOM 3857 O O . GLY A 1 510 ? 8.691 -20.420 12.682 1.00 59.78 510 GLY A O 1
ATOM 3858 N N . GLY A 1 511 ? 9.175 -20.011 14.827 1.00 57.22 511 GLY A N 1
ATOM 3859 C CA . GLY A 1 511 ? 7.859 -20.427 15.331 1.00 57.22 511 GLY A CA 1
ATOM 3860 C C . GLY A 1 511 ? 6.713 -19.490 14.928 1.00 57.22 511 GLY A C 1
ATOM 3861 O O . GLY A 1 511 ? 5.595 -19.942 14.686 1.00 57.22 511 GLY A O 1
ATOM 3862 N N . GLU A 1 512 ? 6.983 -18.189 14.790 1.00 61.53 512 GLU A N 1
ATOM 3863 C CA . GLU A 1 512 ? 6.008 -17.231 14.268 1.00 61.53 512 GLU A CA 1
ATOM 3864 C C . GLU A 1 512 ? 5.710 -17.501 12.785 1.00 61.53 512 GLU A C 1
ATOM 3866 O O . GLU A 1 512 ? 4.553 -17.411 12.383 1.00 61.53 512 GLU A O 1
ATOM 3871 N N . MET A 1 513 ? 6.716 -17.879 11.987 1.00 61.34 513 MET A N 1
ATOM 3872 C CA . MET A 1 513 ? 6.534 -18.275 10.581 1.00 61.34 513 MET A CA 1
ATOM 3873 C C . MET A 1 513 ? 5.676 -19.539 10.442 1.00 61.34 513 MET A C 1
ATOM 3875 O O . MET A 1 513 ? 4.736 -19.546 9.656 1.00 61.34 513 MET A O 1
ATOM 3879 N N . VAL A 1 514 ? 5.903 -20.566 11.268 1.00 67.44 514 VAL A N 1
ATOM 3880 C CA . VAL A 1 514 ? 5.071 -21.787 11.258 1.00 67.44 514 VAL A CA 1
ATOM 3881 C C . VAL A 1 514 ? 3.615 -21.475 11.611 1.00 67.44 514 VAL A C 1
ATOM 3883 O O . VAL A 1 514 ? 2.697 -21.916 10.921 1.00 67.44 514 VAL A O 1
ATOM 3886 N N . PHE A 1 515 ? 3.387 -20.673 12.655 1.00 69.44 515 PHE A N 1
ATOM 3887 C CA . PHE A 1 515 ? 2.036 -20.245 13.024 1.00 69.44 515 PHE A CA 1
ATOM 3888 C C . PHE A 1 515 ? 1.372 -19.430 11.906 1.00 69.44 515 PHE A C 1
ATOM 3890 O O . PHE A 1 515 ? 0.197 -19.621 11.602 1.00 69.44 515 PHE A O 1
ATOM 3897 N N . ARG A 1 516 ? 2.133 -18.547 11.256 1.00 67.56 516 ARG A N 1
ATOM 3898 C CA . ARG A 1 516 ? 1.687 -17.749 10.109 1.00 67.56 516 ARG A CA 1
ATOM 3899 C C . ARG A 1 516 ? 1.271 -18.624 8.921 1.00 67.56 516 ARG A C 1
ATOM 3901 O O . ARG A 1 516 ? 0.201 -18.383 8.368 1.00 67.56 516 ARG A O 1
ATOM 3908 N N . ASN A 1 517 ? 2.050 -19.648 8.586 1.00 66.00 517 ASN A N 1
ATOM 3909 C CA . ASN A 1 517 ? 1.748 -20.562 7.482 1.00 66.00 517 ASN A CA 1
ATOM 3910 C C . ASN A 1 517 ? 0.533 -21.449 7.807 1.00 66.00 517 ASN A C 1
ATOM 3912 O O . ASN A 1 517 ? -0.289 -21.733 6.937 1.00 66.00 517 ASN A O 1
ATOM 3916 N N . LEU A 1 518 ? 0.356 -21.828 9.080 1.00 69.38 518 LEU A N 1
ATOM 3917 C CA . LEU A 1 518 ? -0.845 -22.529 9.539 1.00 69.38 518 LEU A CA 1
ATOM 3918 C C . LEU A 1 518 ? -2.102 -21.666 9.361 1.00 69.38 518 LEU A C 1
ATOM 3920 O O . LEU A 1 518 ? -3.110 -22.152 8.853 1.00 69.38 518 LEU A O 1
ATOM 3924 N N . LEU A 1 519 ? -2.044 -20.388 9.748 1.00 68.44 519 LEU A N 1
ATOM 3925 C CA . LEU A 1 519 ? -3.170 -19.470 9.571 1.00 68.44 519 LEU A CA 1
ATOM 3926 C C . LEU A 1 519 ? -3.541 -19.308 8.096 1.00 68.44 519 LEU A C 1
ATOM 3928 O O . LEU A 1 519 ? -4.724 -19.338 7.781 1.00 68.44 519 LEU A O 1
ATOM 3932 N N . ASP A 1 520 ? -2.563 -19.193 7.202 1.00 63.91 520 ASP A N 1
ATOM 3933 C CA . ASP A 1 520 ? -2.824 -19.008 5.770 1.00 63.91 520 ASP A CA 1
ATOM 3934 C C . ASP A 1 520 ? -3.435 -20.245 5.112 1.00 63.91 520 ASP A C 1
ATOM 3936 O O . ASP A 1 520 ? -4.250 -20.126 4.201 1.00 63.91 520 ASP A O 1
ATOM 3940 N N . ARG A 1 521 ? -3.108 -21.442 5.608 1.00 65.81 521 ARG A N 1
ATOM 3941 C CA . ARG A 1 521 ? -3.699 -22.686 5.106 1.00 65.81 521 ARG A CA 1
ATOM 3942 C C . ARG A 1 521 ? -5.184 -22.824 5.455 1.00 65.81 521 ARG A C 1
ATOM 3944 O O . ARG A 1 521 ? -5.926 -23.443 4.697 1.00 65.81 521 ARG A O 1
ATOM 3951 N N . PHE A 1 522 ? -5.608 -22.297 6.605 1.00 62.59 522 PHE A N 1
ATOM 3952 C CA . PHE A 1 522 ? -6.978 -22.456 7.111 1.00 62.59 522 PHE A CA 1
ATOM 3953 C C . PHE A 1 522 ? -7.859 -21.214 6.933 1.00 62.59 522 PHE A C 1
ATOM 3955 O O . PHE A 1 522 ? -9.084 -21.336 6.940 1.00 62.59 522 PHE A O 1
ATOM 3962 N N . LEU A 1 523 ? -7.272 -20.023 6.797 1.00 68.06 523 LEU A N 1
ATOM 3963 C CA . LEU A 1 523 ? -7.993 -18.754 6.726 1.00 68.06 523 LEU A CA 1
ATOM 3964 C C . LEU A 1 523 ? -7.831 -18.105 5.352 1.00 68.06 523 LEU A C 1
ATOM 3966 O O . LEU A 1 523 ? -6.732 -17.983 4.830 1.00 68.06 523 LEU A O 1
ATOM 3970 N N . PHE A 1 524 ? -8.937 -17.584 4.815 1.00 61.16 524 PHE A N 1
ATOM 3971 C CA . PHE A 1 524 ? -8.963 -16.887 3.524 1.00 61.16 524 PHE A CA 1
ATOM 3972 C C . PHE A 1 524 ? -8.036 -15.655 3.463 1.00 61.16 524 PHE A C 1
ATOM 3974 O O . PHE A 1 524 ? -7.500 -15.330 2.402 1.00 61.16 524 PHE A O 1
ATOM 3981 N N . VAL A 1 525 ? -7.870 -14.950 4.589 1.00 63.91 525 VAL A N 1
ATOM 3982 C CA . VAL A 1 525 ? -6.945 -13.818 4.763 1.00 63.91 525 VAL A CA 1
ATOM 3983 C C . VAL A 1 525 ? -6.370 -13.880 6.171 1.00 63.91 525 VAL A C 1
ATOM 3985 O O . VAL A 1 525 ? -7.120 -14.047 7.132 1.00 63.91 525 VAL A O 1
ATOM 3988 N N . ARG A 1 526 ? -5.058 -13.665 6.317 1.00 72.44 526 ARG A N 1
ATOM 3989 C CA . ARG A 1 526 ? -4.396 -13.611 7.626 1.00 72.44 526 ARG A CA 1
ATOM 3990 C C . ARG A 1 526 ? -4.900 -12.417 8.462 1.00 72.44 526 ARG A C 1
ATOM 3992 O O . ARG A 1 526 ? -4.652 -11.269 8.061 1.00 72.44 526 ARG A O 1
ATOM 3999 N N . PRO A 1 527 ? -5.559 -12.634 9.620 1.00 67.62 527 PRO A N 1
ATOM 4000 C CA . PRO A 1 527 ? -5.858 -11.571 10.578 1.00 67.62 527 PRO A CA 1
ATOM 4001 C C . PRO A 1 527 ? -4.588 -11.119 11.300 1.00 67.62 527 PRO A C 1
ATOM 4003 O O . PRO A 1 527 ? -3.588 -11.841 11.359 1.00 67.62 527 PRO A O 1
ATOM 4006 N N . ARG A 1 528 ? -4.589 -9.911 11.872 1.00 69.62 528 ARG A N 1
ATOM 4007 C CA . ARG A 1 528 ? -3.419 -9.443 12.622 1.00 69.62 528 ARG A CA 1
ATOM 4008 C C . ARG A 1 528 ? -3.348 -10.190 13.945 1.00 69.62 528 ARG A C 1
ATOM 4010 O O . ARG A 1 528 ? -4.179 -9.981 14.816 1.00 69.62 528 ARG A O 1
ATOM 4017 N N . THR A 1 529 ? -2.297 -10.980 14.145 1.00 74.81 529 THR A N 1
ATOM 4018 C CA . THR A 1 529 ? -2.085 -11.809 15.346 1.00 74.81 529 THR A CA 1
ATOM 4019 C C . THR A 1 529 ? -2.337 -11.076 16.665 1.00 74.81 529 THR A C 1
ATOM 4021 O O . THR A 1 529 ? -3.000 -11.597 17.556 1.00 74.81 529 THR A O 1
ATOM 4024 N N . LYS A 1 530 ? -1.890 -9.820 16.769 1.00 76.69 530 LYS A N 1
ATOM 4025 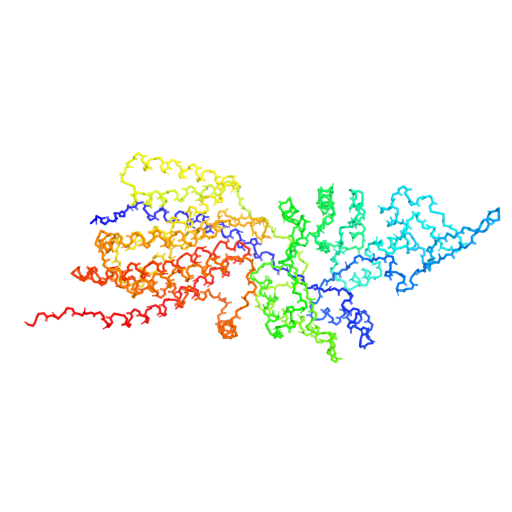C CA . LYS A 1 530 ? -2.090 -8.982 17.961 1.00 76.69 530 LYS A CA 1
ATOM 4026 C C . LYS A 1 530 ? -3.557 -8.647 18.268 1.00 76.69 530 LYS A C 1
ATOM 4028 O O . LYS A 1 530 ? -3.895 -8.430 19.428 1.00 76.69 530 LYS A O 1
ATOM 4033 N N . GLU A 1 531 ? -4.428 -8.586 17.262 1.00 80.62 531 GLU A N 1
ATOM 4034 C CA . GLU A 1 531 ? -5.821 -8.171 17.451 1.00 80.62 531 GLU A CA 1
ATOM 4035 C C . GLU A 1 531 ? -6.682 -9.314 17.990 1.00 80.62 531 GLU A C 1
ATOM 4037 O O . GLU A 1 531 ? -7.385 -9.120 18.977 1.00 80.62 531 GLU A O 1
ATOM 4042 N N . PHE A 1 532 ? -6.562 -10.520 17.426 1.00 84.00 532 PHE A N 1
ATOM 4043 C CA . PHE A 1 532 ? -7.393 -11.657 17.823 1.00 84.00 532 PHE A CA 1
ATOM 4044 C C . PHE A 1 532 ? -6.819 -12.460 18.996 1.00 84.00 532 PHE A C 1
ATOM 4046 O O . PHE A 1 532 ? -7.598 -13.060 19.727 1.00 84.00 532 PHE A O 1
ATOM 4053 N N . LEU A 1 533 ? -5.494 -12.463 19.218 1.00 85.81 533 LEU A N 1
ATOM 4054 C CA . LEU A 1 533 ? -4.899 -13.153 20.374 1.00 85.81 533 LEU A CA 1
ATOM 4055 C C . LEU A 1 533 ? -4.885 -12.305 21.650 1.00 85.81 533 LEU A C 1
ATOM 4057 O O . LEU A 1 533 ? -4.943 -12.863 22.741 1.00 85.81 533 LEU A O 1
ATOM 4061 N N . ILE A 1 534 ? -4.778 -10.976 21.533 1.00 87.12 534 ILE A N 1
ATOM 4062 C CA . ILE A 1 534 ? -4.574 -10.087 22.691 1.00 87.12 534 ILE A CA 1
ATOM 4063 C C . ILE A 1 534 ? -5.691 -9.047 22.782 1.00 87.12 534 ILE A C 1
ATOM 4065 O O . ILE A 1 534 ? -6.431 -9.029 23.763 1.00 87.12 534 ILE A O 1
ATOM 4069 N N . GLY A 1 535 ? -5.850 -8.200 21.762 1.00 90.50 535 GLY A N 1
ATOM 4070 C CA . GLY A 1 535 ? -6.778 -7.064 21.804 1.00 90.50 535 GLY A CA 1
ATOM 4071 C C . GLY A 1 535 ? -8.234 -7.458 22.087 1.00 90.50 535 GLY A C 1
ATOM 4072 O O . GLY A 1 535 ? -8.796 -7.096 23.119 1.00 90.50 535 GLY A O 1
ATOM 4073 N N . HIS A 1 536 ? -8.865 -8.209 21.185 1.00 93.62 536 HIS A N 1
ATOM 4074 C CA . HIS A 1 536 ? -10.269 -8.604 21.321 1.00 93.62 536 HIS A CA 1
ATOM 4075 C C . HIS A 1 536 ? -10.537 -9.493 22.550 1.00 93.62 536 HIS A C 1
ATOM 4077 O O . HIS A 1 536 ? -11.507 -9.202 23.259 1.00 93.62 536 HIS A O 1
ATOM 4083 N N . PRO A 1 537 ? -9.693 -10.494 22.885 1.00 95.06 537 PRO A N 1
ATOM 4084 C CA . PRO A 1 537 ? -9.900 -11.284 24.094 1.00 95.06 537 PRO A CA 1
ATOM 4085 C C . PRO A 1 537 ? -9.877 -10.467 25.386 1.00 95.06 537 PRO A C 1
ATOM 4087 O O . PRO A 1 537 ? -10.776 -10.608 26.219 1.00 95.06 537 PRO A O 1
ATOM 4090 N N . LEU A 1 538 ? -8.898 -9.568 25.544 1.00 94.69 538 LEU A N 1
ATOM 4091 C CA . LEU A 1 538 ? -8.803 -8.716 26.731 1.00 94.69 538 LEU A CA 1
ATOM 4092 C C . LEU A 1 538 ? -9.927 -7.684 26.790 1.00 94.69 538 LEU A C 1
ATOM 4094 O O . LEU A 1 538 ? -10.414 -7.382 27.878 1.00 94.69 538 LEU A O 1
ATOM 4098 N N . LEU A 1 539 ? -10.402 -7.195 25.641 1.00 96.06 539 LEU A N 1
ATOM 4099 C CA . LEU A 1 539 ? -11.578 -6.333 25.597 1.00 96.06 539 LEU A CA 1
ATOM 4100 C C . LEU A 1 539 ? -12.827 -7.056 26.114 1.00 96.06 539 LEU A C 1
ATOM 4102 O O . LEU A 1 539 ? -13.558 -6.493 26.923 1.00 96.06 539 LEU A O 1
ATOM 4106 N N . ILE A 1 540 ? -13.063 -8.298 25.685 1.00 96.31 540 ILE A N 1
ATOM 4107 C CA . ILE A 1 540 ? -14.198 -9.107 26.154 1.00 96.31 540 ILE A CA 1
ATOM 4108 C C . ILE A 1 540 ? -14.096 -9.348 27.662 1.00 96.31 540 ILE A C 1
ATOM 4110 O O . ILE A 1 540 ? -15.068 -9.117 28.383 1.00 96.31 540 ILE A O 1
ATOM 4114 N N . ALA A 1 541 ? -12.913 -9.721 28.158 1.00 95.19 541 ALA A N 1
ATOM 4115 C CA . ALA A 1 541 ? -12.678 -9.870 29.592 1.00 95.19 541 ALA A CA 1
ATOM 4116 C C . ALA A 1 541 ? -12.904 -8.551 30.361 1.00 95.19 541 ALA A C 1
ATOM 4118 O O . ALA A 1 541 ? -13.531 -8.555 31.419 1.00 95.19 541 ALA A O 1
ATOM 4119 N N . GLY A 1 542 ? -12.466 -7.413 29.811 1.00 94.81 542 GLY A N 1
ATOM 4120 C CA . GLY A 1 542 ? -12.672 -6.082 30.386 1.00 94.81 542 GLY A CA 1
ATOM 4121 C C . GLY A 1 542 ? -14.144 -5.663 30.435 1.00 94.81 542 GLY A C 1
ATOM 4122 O O . GLY A 1 542 ? -14.605 -5.171 31.464 1.00 94.81 542 GLY A O 1
ATOM 4123 N N . ILE A 1 543 ? -14.912 -5.911 29.367 1.00 95.00 543 ILE A N 1
ATOM 4124 C CA . ILE A 1 543 ? -16.365 -5.663 29.319 1.00 95.00 543 ILE A CA 1
ATOM 4125 C C . ILE A 1 543 ? -17.094 -6.560 30.324 1.00 95.00 543 ILE A C 1
ATOM 4127 O O . ILE A 1 543 ? -18.000 -6.103 31.028 1.00 95.00 543 ILE A O 1
ATOM 4131 N N . GLY A 1 544 ? -16.694 -7.829 30.416 1.00 93.69 544 GLY A N 1
ATOM 4132 C CA . GLY A 1 544 ? -17.218 -8.762 31.404 1.00 93.69 544 GLY A CA 1
ATOM 4133 C C . GLY A 1 544 ? -16.975 -8.275 32.829 1.00 93.69 544 GLY A C 1
ATOM 4134 O O . GLY A 1 544 ? -17.919 -8.184 33.620 1.00 93.69 544 GLY A O 1
ATOM 4135 N N . LEU A 1 545 ? -15.738 -7.882 33.144 1.00 92.44 545 LEU A N 1
ATOM 4136 C CA . LEU A 1 545 ? -15.375 -7.397 34.472 1.00 92.44 545 LEU A CA 1
ATOM 4137 C C . LEU A 1 545 ? -16.097 -6.086 34.807 1.00 92.44 545 LEU A C 1
ATOM 4139 O O . LEU A 1 545 ? -16.616 -5.938 35.910 1.00 92.44 545 LEU A O 1
ATOM 4143 N N . LEU A 1 546 ? -16.235 -5.172 33.842 1.00 91.50 546 LEU A N 1
ATOM 4144 C CA . LEU A 1 546 ? -17.043 -3.957 33.986 1.00 91.50 546 LEU A CA 1
ATOM 4145 C C . LEU A 1 546 ? -18.516 -4.284 34.292 1.00 91.50 546 LEU A C 1
ATOM 4147 O O . LEU A 1 546 ? -19.143 -3.652 35.149 1.00 91.50 546 LEU A O 1
ATOM 4151 N N . SER A 1 547 ? -19.071 -5.296 33.623 1.00 90.31 547 SER A N 1
ATOM 4152 C CA . SER A 1 547 ? -20.447 -5.759 33.839 1.00 90.31 547 SER A CA 1
ATOM 4153 C C . SER A 1 547 ? -20.629 -6.397 35.218 1.00 90.31 547 SER A C 1
ATOM 4155 O O . SER A 1 547 ? -21.660 -6.197 35.858 1.00 90.31 547 SER A O 1
ATOM 4157 N N . TYR A 1 548 ? -19.634 -7.143 35.701 1.00 89.75 548 TYR A N 1
ATOM 4158 C CA . TYR A 1 548 ? -19.599 -7.689 37.059 1.00 89.75 548 TYR A CA 1
ATOM 4159 C C . TYR A 1 548 ? -19.516 -6.575 38.115 1.00 89.75 548 TYR A C 1
ATOM 4161 O O . TYR A 1 548 ? -20.355 -6.513 39.009 1.00 89.75 548 TYR A O 1
ATOM 4169 N N . LEU A 1 549 ? -18.597 -5.621 37.955 1.00 88.19 549 LEU A N 1
ATOM 4170 C CA . LEU A 1 549 ? -18.427 -4.480 38.864 1.00 88.19 549 LEU A CA 1
ATOM 4171 C C . LEU A 1 549 ? -19.670 -3.589 38.963 1.00 88.19 549 LEU A C 1
ATOM 4173 O O . LEU A 1 549 ? -19.903 -2.942 39.979 1.00 88.19 549 LEU A O 1
ATOM 4177 N N . THR A 1 550 ? -20.488 -3.564 37.912 1.00 85.56 550 THR A N 1
ATOM 4178 C CA . THR A 1 550 ? -21.768 -2.844 37.917 1.00 85.56 550 THR A CA 1
ATOM 4179 C C . THR A 1 550 ? -22.817 -3.529 38.798 1.00 85.56 550 THR A C 1
ATOM 4181 O O . THR A 1 550 ? -23.707 -2.852 39.303 1.00 85.56 550 THR A O 1
ATOM 4184 N N . ARG A 1 551 ? -22.715 -4.851 38.995 1.00 85.81 551 ARG A N 1
ATOM 4185 C CA . ARG A 1 551 ? -23.573 -5.630 39.904 1.00 85.81 551 ARG A CA 1
ATOM 4186 C C . ARG A 1 551 ? -23.040 -5.649 41.337 1.00 85.81 551 ARG A C 1
ATOM 4188 O O . ARG A 1 551 ? -23.839 -5.721 42.258 1.00 85.81 551 ARG A O 1
ATOM 4195 N N . HIS A 1 552 ? -21.724 -5.511 41.514 1.00 84.88 552 HIS A N 1
ATOM 4196 C CA . HIS A 1 552 ? -21.060 -5.533 42.821 1.00 84.88 552 HIS A CA 1
ATOM 4197 C C . HIS A 1 552 ? -20.245 -4.246 43.062 1.00 84.88 552 HIS A C 1
ATOM 4199 O O . HIS A 1 552 ? -19.010 -4.274 42.991 1.00 84.88 552 HIS A O 1
ATOM 4205 N N . PRO A 1 553 ? -20.899 -3.104 43.368 1.00 81.81 553 PRO A N 1
ATOM 4206 C CA . PRO A 1 553 ? -20.227 -1.812 43.546 1.00 81.81 553 PRO A CA 1
ATOM 4207 C C . PRO A 1 553 ? -19.129 -1.836 44.619 1.00 81.81 553 PRO A C 1
ATOM 4209 O O . PRO A 1 553 ? -18.089 -1.201 44.457 1.00 81.81 553 PRO A O 1
ATOM 4212 N N . ASN A 1 554 ? -19.313 -2.636 45.673 1.00 82.94 554 ASN A N 1
ATOM 4213 C CA . ASN A 1 554 ? -18.356 -2.777 46.776 1.00 82.94 554 ASN A CA 1
ATOM 4214 C C . ASN A 1 554 ? -17.004 -3.362 46.326 1.00 82.94 554 ASN A C 1
ATOM 4216 O O . ASN A 1 554 ? -15.990 -3.171 46.988 1.00 82.94 554 ASN A O 1
ATOM 4220 N N . LYS A 1 555 ? -16.964 -4.058 45.182 1.00 83.62 555 LYS A N 1
ATOM 4221 C CA . LYS A 1 555 ? -15.751 -4.682 44.632 1.00 83.62 555 LYS A CA 1
ATOM 4222 C C . LYS A 1 555 ? -14.980 -3.761 43.677 1.00 83.62 555 LYS A C 1
ATOM 4224 O O . LYS A 1 555 ? -13.897 -4.137 43.226 1.00 83.62 555 LYS A O 1
ATOM 4229 N N . VAL A 1 556 ? -15.495 -2.560 43.379 1.00 81.38 556 VAL A N 1
ATOM 4230 C CA . VAL A 1 556 ? -14.855 -1.592 42.465 1.00 81.38 556 VAL A CA 1
ATOM 4231 C C . VAL A 1 556 ? -13.482 -1.162 42.979 1.00 81.38 556 VAL A C 1
ATOM 4233 O O . VAL A 1 556 ? -12.546 -1.107 42.189 1.00 81.38 556 VAL A O 1
ATOM 4236 N N . ALA A 1 557 ? -13.322 -0.956 44.289 1.00 78.12 557 ALA A N 1
ATOM 4237 C CA . ALA A 1 557 ? -12.030 -0.585 44.873 1.00 78.12 557 ALA A CA 1
ATOM 4238 C C . ALA A 1 557 ? -10.930 -1.635 44.614 1.00 78.12 557 ALA A C 1
ATOM 4240 O O . ALA A 1 557 ? -9.769 -1.283 44.437 1.00 78.12 557 ALA A O 1
ATOM 4241 N N . THR A 1 558 ? -11.294 -2.920 44.547 1.00 81.94 558 THR A N 1
ATOM 4242 C CA . THR A 1 558 ? -10.346 -4.027 44.350 1.00 81.94 558 THR A CA 1
ATOM 4243 C C . THR A 1 558 ? -10.106 -4.339 42.871 1.00 81.94 558 THR A C 1
ATOM 4245 O O . THR A 1 558 ? -8.972 -4.562 42.456 1.00 81.94 558 THR A O 1
ATOM 4248 N N . TRP A 1 559 ? -11.168 -4.363 42.059 1.00 84.94 559 TRP A N 1
ATOM 4249 C CA . TRP A 1 559 ? -11.115 -4.854 40.673 1.00 84.94 559 TRP A CA 1
ATOM 4250 C C . TRP A 1 559 ? -11.216 -3.752 39.609 1.00 84.94 559 TRP A C 1
ATOM 4252 O O . TRP A 1 559 ? -11.017 -4.022 38.424 1.00 84.94 559 TRP A O 1
ATOM 4262 N N . GLY A 1 560 ? -11.492 -2.507 40.002 1.00 84.81 560 GLY A N 1
ATOM 4263 C CA . GLY A 1 560 ? -11.664 -1.374 39.090 1.00 84.81 560 GLY A CA 1
ATOM 4264 C C . GLY A 1 560 ? -10.408 -1.045 38.282 1.00 84.81 560 GLY A C 1
ATOM 4265 O O . GLY A 1 560 ? -10.499 -0.838 37.072 1.00 84.81 560 GLY A O 1
ATOM 4266 N N . GLY A 1 561 ? -9.229 -1.087 38.913 1.00 85.25 561 GLY A N 1
ATOM 4267 C CA . GLY A 1 561 ? -7.945 -0.894 38.226 1.00 85.25 561 GLY A CA 1
ATOM 4268 C C . GLY A 1 561 ? -7.670 -1.968 37.166 1.00 85.25 561 GLY A C 1
ATOM 4269 O O . GLY A 1 561 ? -7.247 -1.650 36.056 1.00 85.25 561 GLY A O 1
ATOM 4270 N N . TRP A 1 562 ? -7.998 -3.229 37.463 1.00 87.12 562 TRP A N 1
ATOM 4271 C CA . TRP A 1 562 ? -7.872 -4.339 36.514 1.00 87.12 562 TRP A CA 1
ATOM 4272 C C . TRP A 1 562 ? -8.839 -4.208 35.339 1.00 87.12 562 TRP A C 1
ATOM 4274 O O . TRP A 1 562 ? -8.442 -4.425 34.197 1.00 87.12 562 TRP A O 1
ATOM 4284 N N . ALA A 1 563 ? -10.084 -3.797 35.589 1.00 90.56 563 ALA A N 1
ATOM 4285 C CA . ALA A 1 563 ? -11.044 -3.518 34.524 1.00 90.56 563 ALA A CA 1
ATOM 4286 C C . ALA A 1 563 ? -10.551 -2.392 33.604 1.00 90.56 563 ALA A C 1
ATOM 4288 O O . ALA A 1 563 ? -10.602 -2.538 32.384 1.00 90.56 563 ALA A O 1
ATOM 4289 N N . ALA A 1 564 ? -10.012 -1.308 34.170 1.00 90.12 564 ALA A N 1
ATOM 4290 C CA . ALA A 1 564 ? -9.429 -0.221 33.389 1.00 90.12 564 ALA A CA 1
ATOM 4291 C C . ALA A 1 564 ? -8.228 -0.689 32.549 1.00 90.12 564 ALA A C 1
ATOM 4293 O O . ALA A 1 564 ? -8.149 -0.355 31.367 1.00 90.12 564 ALA A O 1
ATOM 4294 N N . LEU A 1 565 ? -7.340 -1.514 33.115 1.00 90.06 565 LEU A N 1
ATOM 4295 C CA . LEU A 1 565 ? -6.195 -2.078 32.398 1.00 90.06 565 LEU A CA 1
ATOM 4296 C C . LEU A 1 565 ? -6.630 -3.003 31.249 1.00 90.06 565 LEU A C 1
ATOM 4298 O O . LEU A 1 565 ? -6.126 -2.874 30.136 1.00 90.06 565 LEU A O 1
ATOM 4302 N N . LEU A 1 566 ? -7.591 -3.901 31.487 1.00 93.12 566 LEU A N 1
ATOM 4303 C CA . LEU A 1 566 ? -8.122 -4.802 30.458 1.00 93.12 566 LEU A CA 1
ATOM 4304 C C . LEU A 1 566 ? -8.797 -4.033 29.318 1.00 93.12 566 LEU A C 1
ATOM 4306 O O . LEU A 1 566 ? -8.592 -4.366 28.154 1.00 93.12 566 LEU A O 1
ATOM 4310 N N . LEU A 1 567 ? -9.563 -2.983 29.630 1.00 94.44 567 LEU A N 1
ATOM 4311 C CA . LEU A 1 567 ? -10.193 -2.123 28.623 1.00 94.44 567 LEU A CA 1
ATOM 4312 C C . LEU A 1 567 ? -9.158 -1.290 27.853 1.00 94.44 567 LEU A C 1
ATOM 4314 O O . LEU A 1 567 ? -9.277 -1.148 26.636 1.00 94.44 567 LEU A O 1
ATOM 4318 N N . MET A 1 568 ? -8.114 -0.800 28.530 1.00 92.88 568 MET A N 1
ATOM 4319 C CA . MET A 1 568 ? -6.990 -0.101 27.906 1.00 92.88 568 MET A CA 1
ATOM 4320 C C . MET A 1 568 ? -6.260 -1.014 26.920 1.00 92.88 568 MET A C 1
ATOM 4322 O O . MET A 1 568 ? -6.178 -0.691 25.738 1.00 92.88 568 MET A O 1
ATOM 4326 N N . VAL A 1 569 ? -5.764 -2.172 27.359 1.00 91.06 569 VAL A N 1
ATOM 4327 C CA . VAL A 1 569 ? -5.043 -3.098 26.472 1.00 91.06 569 VAL A CA 1
ATOM 4328 C C . VAL A 1 569 ? -5.987 -3.657 25.403 1.00 91.06 569 VAL A C 1
ATOM 4330 O O . VAL A 1 569 ? -5.620 -3.741 24.234 1.00 91.06 569 VAL A O 1
ATOM 4333 N N . GLY A 1 570 ? -7.240 -3.942 25.757 1.00 93.31 570 GLY A N 1
ATOM 4334 C CA . GLY A 1 570 ?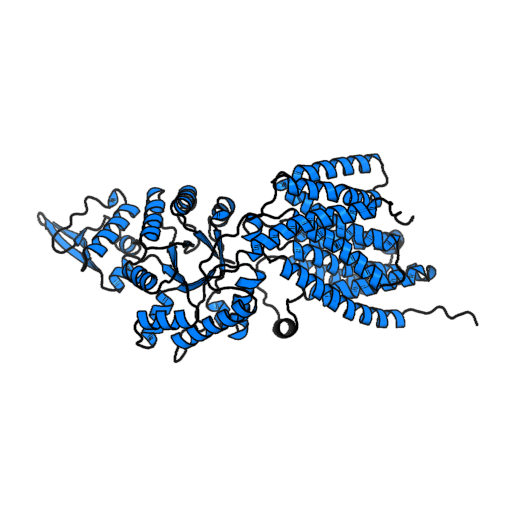 -8.258 -4.417 24.824 1.00 93.31 570 GLY A CA 1
ATOM 4335 C C . GLY A 1 570 ? -8.598 -3.420 23.711 1.00 93.31 570 GLY A C 1
ATOM 4336 O O . GLY A 1 570 ? -8.926 -3.820 22.589 1.00 93.31 570 GLY A O 1
ATOM 4337 N N . SER A 1 571 ? -8.442 -2.115 23.963 1.00 94.44 571 SER A N 1
ATOM 4338 C CA . SER A 1 571 ? -8.607 -1.081 22.936 1.00 94.44 571 SER A CA 1
ATOM 4339 C C . SER A 1 571 ? -7.596 -1.196 21.787 1.00 94.44 571 SER A C 1
ATOM 4341 O O . SER A 1 571 ? -7.891 -0.723 20.692 1.00 94.44 571 SER A O 1
ATOM 4343 N N . MET A 1 572 ? -6.480 -1.923 21.964 1.00 91.25 572 MET A N 1
ATOM 4344 C CA . MET A 1 572 ? -5.562 -2.264 20.866 1.00 91.25 572 MET A CA 1
ATOM 4345 C C . MET A 1 572 ? -6.253 -3.029 19.734 1.00 91.25 572 MET A C 1
ATOM 4347 O O . MET A 1 572 ? -5.918 -2.828 18.568 1.00 91.25 572 MET A O 1
ATOM 4351 N N . GLY A 1 573 ? -7.222 -3.897 20.050 1.00 91.62 573 GLY A N 1
ATOM 4352 C CA . GLY A 1 573 ? -8.006 -4.586 19.020 1.00 91.62 573 GLY A CA 1
ATOM 4353 C C . GLY A 1 573 ? -8.835 -3.597 18.197 1.00 91.62 573 GLY A C 1
ATOM 4354 O O . GLY A 1 573 ? -8.924 -3.712 16.981 1.00 91.62 573 GLY A O 1
ATOM 4355 N N . GLN A 1 574 ? -9.367 -2.562 18.848 1.00 95.31 574 GLN A N 1
ATOM 4356 C CA . GLN A 1 574 ? -10.215 -1.547 18.221 1.00 95.31 574 GLN A CA 1
ATOM 4357 C C . GLN A 1 574 ? -9.415 -0.564 17.368 1.00 95.31 574 GLN A C 1
ATOM 4359 O O . GLN A 1 574 ? -9.798 -0.268 16.237 1.00 95.31 574 GLN A O 1
ATOM 4364 N N . THR A 1 575 ? -8.254 -0.118 17.851 1.00 93.19 575 THR A N 1
ATOM 4365 C CA . THR A 1 575 ? -7.344 0.698 17.038 1.00 93.19 575 THR A CA 1
ATOM 4366 C C . THR A 1 575 ? -6.724 -0.106 15.891 1.00 93.19 575 THR A C 1
ATOM 4368 O O . THR A 1 575 ? -6.475 0.458 14.828 1.00 93.19 575 THR A O 1
ATOM 4371 N N . SER A 1 576 ? -6.557 -1.431 16.035 1.00 90.88 576 SER A N 1
ATOM 4372 C CA . SER A 1 576 ? -6.153 -2.327 14.935 1.00 90.88 576 SER A CA 1
ATOM 4373 C C . SER A 1 576 ? -7.207 -2.416 13.828 1.00 90.88 576 SER A C 1
ATOM 4375 O O . SER A 1 576 ? -6.827 -2.374 12.658 1.00 90.88 576 SER A O 1
ATOM 4377 N N . ILE A 1 577 ? -8.508 -2.467 14.163 1.00 93.88 577 ILE A N 1
ATOM 4378 C CA . ILE A 1 577 ? -9.603 -2.422 13.172 1.00 93.88 577 ILE A CA 1
ATOM 4379 C C . ILE A 1 577 ? -9.479 -1.160 12.315 1.00 93.88 577 ILE A C 1
ATOM 4381 O O . ILE A 1 577 ? -9.419 -1.249 11.088 1.00 93.88 577 ILE A O 1
ATOM 4385 N N . VAL A 1 578 ? -9.368 0.008 12.959 1.00 94.69 578 VAL A N 1
ATOM 4386 C CA . VAL A 1 578 ? -9.207 1.290 12.255 1.00 94.69 578 VAL A CA 1
ATOM 4387 C C . VAL A 1 578 ? -7.939 1.275 11.402 1.00 94.69 578 VAL A C 1
ATOM 4389 O O . VAL A 1 578 ? -7.991 1.569 10.211 1.00 94.69 578 VAL A O 1
ATOM 4392 N N . ASN A 1 579 ? -6.815 0.846 11.979 1.00 91.56 579 ASN A N 1
ATOM 4393 C CA . ASN A 1 579 ? -5.529 0.773 11.293 1.00 91.56 579 ASN A CA 1
ATOM 4394 C C . ASN A 1 579 ? -5.480 -0.276 10.167 1.00 91.56 579 ASN A C 1
ATOM 4396 O O . ASN A 1 579 ? -4.539 -0.316 9.383 1.00 91.56 579 ASN A O 1
ATOM 4400 N N . THR A 1 580 ? -6.421 -1.211 10.080 1.00 90.06 580 THR A N 1
ATOM 4401 C CA . THR A 1 580 ? -6.493 -2.119 8.926 1.00 90.06 580 THR A CA 1
ATOM 4402 C C . THR A 1 580 ? -7.030 -1.378 7.703 1.00 90.06 580 THR A C 1
ATOM 4404 O O . THR A 1 580 ? -6.531 -1.597 6.605 1.00 90.06 580 THR A O 1
ATOM 4407 N N . LEU A 1 581 ? -7.943 -0.423 7.901 1.00 92.56 581 LEU A N 1
ATOM 4408 C CA . LEU A 1 581 ? -8.529 0.396 6.835 1.00 92.56 581 LEU A CA 1
ATOM 4409 C C . LEU A 1 581 ? -7.695 1.637 6.463 1.00 92.56 581 LEU A C 1
ATOM 4411 O O . LEU A 1 581 ? -7.986 2.279 5.458 1.00 92.56 581 LEU A O 1
ATOM 4415 N N . THR A 1 582 ? -6.625 1.945 7.204 1.00 90.38 582 THR A N 1
ATOM 4416 C CA . THR A 1 582 ? -5.644 2.988 6.833 1.00 90.38 582 THR A CA 1
ATOM 4417 C C . THR A 1 582 ? -4.632 2.513 5.784 1.00 90.38 582 THR A C 1
ATOM 4419 O O . THR A 1 582 ? -3.930 3.330 5.190 1.00 90.38 582 THR A O 1
ATOM 4422 N N . HIS A 1 583 ? -4.546 1.205 5.509 1.00 87.31 583 HIS A N 1
ATOM 4423 C CA . HIS A 1 583 ? -3.712 0.667 4.431 1.00 87.31 583 HIS A CA 1
ATOM 4424 C C . HIS A 1 583 ? -4.450 0.726 3.094 1.00 87.31 583 HIS A C 1
ATOM 4426 O O . HIS A 1 583 ? -4.947 -0.271 2.577 1.00 87.31 583 HIS A O 1
ATOM 4432 N N . LEU A 1 584 ? -4.497 1.929 2.529 1.00 87.69 584 LEU A N 1
ATOM 4433 C CA . LEU A 1 584 ? -5.325 2.273 1.369 1.00 87.69 584 LEU A CA 1
ATOM 4434 C C . LEU A 1 584 ? -4.921 1.580 0.058 1.00 87.69 584 LEU A C 1
ATOM 4436 O O . LEU A 1 584 ? -5.694 1.591 -0.889 1.00 87.69 584 LEU A O 1
ATOM 4440 N N . HIS A 1 585 ? -3.749 0.950 0.003 1.00 82.81 585 HIS A N 1
ATOM 4441 C CA . HIS A 1 585 ? -3.309 0.171 -1.155 1.00 82.81 585 HIS A CA 1
ATOM 4442 C C . HIS A 1 585 ? -3.846 -1.270 -1.161 1.00 82.81 585 HIS A C 1
ATOM 4444 O O . HIS A 1 585 ? -3.800 -1.928 -2.199 1.00 82.81 585 HIS A O 1
ATOM 4450 N N . ILE A 1 586 ? -4.321 -1.773 -0.014 1.00 85.56 586 ILE A N 1
ATOM 4451 C CA . ILE A 1 586 ? -4.889 -3.120 0.110 1.00 85.56 586 ILE A CA 1
ATOM 4452 C C . ILE A 1 586 ? -6.341 -3.076 -0.369 1.00 85.56 586 ILE A C 1
ATOM 4454 O O . ILE A 1 586 ? -7.076 -2.208 0.116 1.00 85.56 586 ILE A O 1
ATOM 4458 N N . PRO A 1 587 ? -6.786 -4.003 -1.240 1.00 87.00 587 PRO A N 1
ATOM 4459 C CA . PRO A 1 587 ? -8.181 -4.081 -1.657 1.00 87.00 587 PRO A CA 1
ATOM 4460 C C . PRO A 1 587 ? -9.152 -4.055 -0.478 1.00 87.00 587 PRO A C 1
ATOM 4462 O O . PRO A 1 587 ? -8.929 -4.718 0.545 1.00 87.00 587 PRO A O 1
ATOM 4465 N N . VAL A 1 588 ? -10.253 -3.311 -0.609 1.00 88.06 588 VAL A N 1
ATOM 4466 C CA . VAL A 1 588 ? -11.144 -3.088 0.544 1.00 88.06 588 VAL A CA 1
ATOM 4467 C C . VAL A 1 588 ? -11.769 -4.390 1.032 1.00 88.06 588 VAL A C 1
ATOM 4469 O O . VAL A 1 588 ? -11.844 -4.620 2.240 1.00 88.06 588 VAL A O 1
ATOM 4472 N N . TYR A 1 589 ? -12.161 -5.275 0.112 1.00 87.44 589 TYR A N 1
ATOM 4473 C CA . TYR A 1 589 ? -12.771 -6.555 0.470 1.00 87.44 589 TYR A CA 1
ATOM 4474 C C . TYR A 1 589 ? -11.831 -7.431 1.320 1.00 87.44 589 TYR A C 1
ATOM 4476 O O . TYR A 1 589 ? -12.289 -8.064 2.270 1.00 87.44 589 TYR A O 1
ATOM 4484 N N . LEU A 1 590 ? -10.516 -7.410 1.053 1.00 87.31 590 LEU A N 1
ATOM 4485 C CA . LEU A 1 590 ? -9.519 -8.134 1.853 1.00 87.31 590 LEU A CA 1
ATOM 4486 C C . LEU A 1 590 ? -9.367 -7.518 3.240 1.00 87.31 590 LEU A C 1
ATOM 4488 O O . LEU A 1 590 ? -9.307 -8.242 4.233 1.00 87.31 590 LEU A O 1
ATOM 4492 N N . SER A 1 591 ? -9.343 -6.187 3.323 1.00 90.31 591 SER A N 1
ATOM 4493 C CA . SER A 1 591 ? -9.277 -5.476 4.603 1.00 90.31 591 SER A CA 1
ATOM 4494 C C . SER A 1 591 ? -10.499 -5.771 5.482 1.00 90.31 591 SER A C 1
ATOM 4496 O O . SER A 1 591 ? -10.348 -6.026 6.676 1.00 90.31 591 SER A O 1
ATOM 4498 N N . LEU A 1 592 ? -11.702 -5.807 4.899 1.00 91.81 592 LEU A N 1
ATOM 4499 C CA . LEU A 1 592 ? -12.932 -6.157 5.615 1.00 91.81 592 LEU A CA 1
ATOM 4500 C C . LEU A 1 592 ? -12.967 -7.634 6.027 1.00 91.81 592 LEU A C 1
ATOM 4502 O O . LEU A 1 592 ? -13.322 -7.929 7.167 1.00 91.81 592 LEU A O 1
ATOM 4506 N N . ALA A 1 593 ? -12.546 -8.552 5.151 1.00 90.19 593 ALA A N 1
ATOM 4507 C CA . ALA A 1 593 ? -12.434 -9.973 5.483 1.00 90.19 593 ALA A CA 1
ATOM 4508 C C . ALA A 1 593 ? -11.451 -10.206 6.642 1.00 90.19 593 ALA A C 1
ATOM 4510 O O . ALA A 1 593 ? -11.756 -10.946 7.577 1.00 90.19 593 ALA A O 1
ATOM 4511 N N . ARG A 1 594 ? -10.305 -9.511 6.629 1.00 88.81 594 ARG A N 1
ATOM 4512 C CA . ARG A 1 594 ? -9.312 -9.534 7.710 1.00 88.81 594 ARG A CA 1
ATOM 4513 C C . ARG A 1 594 ? -9.918 -9.104 9.047 1.00 88.81 594 ARG A C 1
ATOM 4515 O O . ARG A 1 594 ? -9.735 -9.795 10.045 1.00 88.81 594 ARG A O 1
ATOM 4522 N N . ILE A 1 595 ? -10.666 -7.997 9.053 1.00 92.31 595 ILE A N 1
ATOM 4523 C CA . ILE A 1 595 ? -11.353 -7.489 10.250 1.00 92.31 595 ILE A CA 1
ATOM 4524 C C . ILE A 1 595 ? -12.398 -8.493 10.743 1.00 92.31 595 ILE A C 1
ATOM 4526 O O . ILE A 1 595 ? -12.429 -8.798 11.932 1.00 92.31 595 ILE A O 1
ATOM 4530 N N . ALA A 1 596 ? -13.228 -9.034 9.848 1.00 92.62 596 ALA A N 1
ATOM 4531 C CA . ALA A 1 596 ? -14.262 -10.000 10.209 1.00 92.62 596 ALA A CA 1
ATOM 4532 C C . ALA A 1 596 ? -13.661 -11.256 10.862 1.00 92.62 596 ALA A C 1
ATOM 4534 O O . ALA A 1 596 ? -14.102 -11.661 11.938 1.00 92.62 596 ALA A O 1
ATOM 4535 N N . LEU A 1 597 ? -12.607 -11.824 10.267 1.00 90.56 597 LEU A N 1
ATOM 4536 C CA . LEU A 1 597 ? -11.891 -12.973 10.827 1.00 90.56 597 LEU A CA 1
ATOM 4537 C C . LEU A 1 597 ? -11.245 -12.642 12.178 1.00 90.56 597 LEU A C 1
ATOM 4539 O O . LEU A 1 597 ? -11.365 -13.427 13.119 1.00 90.56 597 LEU A O 1
ATOM 4543 N N . GLY A 1 598 ? -10.613 -11.470 12.303 1.00 90.44 598 GLY A N 1
ATOM 4544 C CA . GLY A 1 598 ? -10.024 -11.005 13.560 1.00 90.44 598 GLY A CA 1
ATOM 4545 C C . GLY A 1 598 ? -11.055 -10.879 14.686 1.00 90.44 598 GLY A C 1
ATOM 4546 O O . GLY A 1 598 ? -10.821 -11.359 15.797 1.00 90.44 598 GLY A O 1
ATOM 4547 N N . VAL A 1 599 ? -12.227 -10.311 14.386 1.00 93.06 599 VAL A N 1
ATOM 4548 C CA . VAL A 1 599 ? -13.344 -10.157 15.330 1.00 93.06 599 VAL A CA 1
ATOM 4549 C C . VAL A 1 599 ? -13.925 -11.513 15.734 1.00 93.06 599 VAL A C 1
ATOM 4551 O O . VAL A 1 599 ? -14.142 -11.733 16.923 1.00 93.06 599 VAL A O 1
ATOM 4554 N N . VAL A 1 600 ? -14.149 -12.434 14.790 1.00 93.19 600 VAL A N 1
ATOM 4555 C CA . VAL A 1 600 ? -14.721 -13.765 15.077 1.00 93.19 600 VAL A CA 1
ATOM 4556 C C . VAL A 1 600 ? -13.771 -14.606 15.929 1.00 93.19 600 VAL A C 1
ATOM 4558 O O . VAL A 1 600 ? -14.168 -15.094 16.987 1.00 93.19 600 VAL A O 1
ATOM 4561 N N . LEU A 1 601 ? -12.505 -14.738 15.523 1.00 90.75 601 LEU A N 1
ATOM 4562 C CA . LEU A 1 601 ? -11.514 -15.513 16.278 1.00 90.75 601 LEU A CA 1
ATOM 4563 C C . LEU A 1 601 ? -11.249 -14.892 17.652 1.00 90.75 601 LEU A C 1
ATOM 4565 O O . LEU A 1 601 ? -11.227 -15.593 18.664 1.00 90.75 601 LEU A O 1
ATOM 4569 N N . GLY A 1 602 ? -11.119 -13.564 17.699 1.00 91.81 602 GLY A N 1
ATOM 4570 C CA . GLY A 1 602 ? -10.956 -12.824 18.943 1.00 91.81 602 GLY A CA 1
ATOM 4571 C C . GLY A 1 602 ? -12.155 -12.965 19.878 1.00 91.81 602 GLY A C 1
ATOM 4572 O O . GLY A 1 602 ? -11.982 -13.025 21.095 1.00 91.81 602 GLY A O 1
ATOM 4573 N N . CYS A 1 603 ? -13.363 -13.081 19.321 1.00 93.38 603 CYS A N 1
ATOM 4574 C CA . CYS A 1 603 ? -14.577 -13.346 20.077 1.00 93.38 603 CYS A CA 1
ATOM 4575 C C . CYS A 1 603 ? -14.561 -14.731 20.728 1.00 93.38 603 CYS A C 1
ATOM 4577 O O . CYS A 1 603 ? -14.798 -14.833 21.931 1.00 93.38 603 CYS A O 1
ATOM 4579 N N . ILE A 1 604 ? -14.224 -15.776 19.967 1.00 93.75 604 ILE A N 1
ATOM 4580 C CA . ILE A 1 604 ? -14.154 -17.157 20.468 1.00 93.75 604 ILE A CA 1
ATOM 4581 C C . ILE A 1 604 ? -13.151 -17.256 21.625 1.00 93.75 604 ILE A C 1
ATOM 4583 O O . ILE A 1 604 ? -13.494 -17.724 22.713 1.00 93.75 604 ILE A O 1
ATOM 4587 N N . ILE A 1 605 ? -11.931 -16.749 21.421 1.00 92.94 605 ILE A N 1
ATOM 4588 C CA . ILE A 1 605 ? -10.871 -16.772 22.439 1.00 92.94 605 ILE A CA 1
ATOM 4589 C C . ILE A 1 605 ? -11.268 -15.918 23.651 1.00 92.94 605 ILE A C 1
ATOM 4591 O O . ILE A 1 605 ? -11.100 -16.339 24.796 1.00 92.94 605 ILE A O 1
ATOM 4595 N N . GLY A 1 606 ? -11.835 -14.733 23.418 1.00 93.25 606 GLY A N 1
ATOM 4596 C CA . GLY A 1 606 ? -12.253 -13.820 24.478 1.00 93.25 606 GLY A CA 1
ATOM 4597 C C . GLY A 1 606 ? -13.374 -14.353 25.355 1.00 93.25 606 GLY A C 1
ATOM 4598 O O . GLY A 1 606 ? -13.328 -14.174 26.570 1.00 93.25 606 GLY A O 1
ATOM 4599 N N . LEU A 1 607 ? -14.366 -15.032 24.775 1.00 93.81 607 LEU A N 1
ATOM 4600 C CA . LEU A 1 607 ? -15.431 -15.675 25.546 1.00 93.81 607 LEU A CA 1
ATOM 4601 C C . LEU A 1 607 ? -14.882 -16.824 26.399 1.00 93.81 607 LEU A C 1
ATOM 4603 O O . LEU A 1 607 ? -15.276 -16.949 27.558 1.00 93.81 607 LEU A O 1
ATOM 4607 N N . GLY A 1 608 ? -13.930 -17.602 25.871 1.00 93.12 608 GLY A N 1
ATOM 4608 C CA . GLY A 1 608 ? -13.203 -18.610 26.646 1.00 93.12 608 GLY A CA 1
ATOM 4609 C C . GLY A 1 608 ? -12.439 -17.998 27.824 1.00 93.12 608 GLY A C 1
ATOM 4610 O O . GLY A 1 608 ? -12.588 -18.445 28.962 1.00 93.12 608 GLY A O 1
ATOM 4611 N N . LEU A 1 609 ? -11.691 -16.917 27.579 1.00 93.06 609 LEU A N 1
ATOM 4612 C CA . LEU A 1 609 ? -10.976 -16.179 28.624 1.00 93.06 609 LEU A CA 1
ATOM 4613 C C . LEU A 1 609 ? -11.936 -15.627 29.687 1.00 93.06 609 LEU A C 1
ATOM 4615 O O . LEU A 1 609 ? -11.698 -15.788 30.883 1.00 93.06 609 LEU A O 1
ATOM 4619 N N . TRP A 1 610 ? -13.042 -15.009 29.269 1.00 94.25 610 TRP A N 1
ATOM 4620 C CA . TRP A 1 610 ? -14.048 -14.484 30.187 1.00 94.25 610 TRP A CA 1
ATOM 4621 C C . TRP A 1 610 ? -14.708 -15.590 31.019 1.00 94.25 610 TRP A C 1
ATOM 4623 O O . TRP A 1 610 ? -14.911 -15.407 32.219 1.00 94.25 610 TRP A O 1
ATOM 4633 N N . ALA A 1 611 ? -14.984 -16.759 30.435 1.00 92.44 611 ALA A N 1
ATOM 4634 C CA . ALA A 1 611 ? -15.515 -17.901 31.174 1.00 92.44 611 ALA A CA 1
ATOM 4635 C C . ALA A 1 611 ? -14.569 -18.340 32.305 1.00 92.44 611 ALA A C 1
ATOM 4637 O O . ALA A 1 611 ? -15.035 -18.635 33.404 1.00 92.44 611 ALA A O 1
ATOM 4638 N N . ILE A 1 612 ? -13.252 -18.312 32.078 1.00 91.75 612 ILE A N 1
ATOM 4639 C CA . ILE A 1 612 ? -12.247 -18.613 33.108 1.00 91.75 612 ILE A CA 1
ATOM 4640 C C . ILE A 1 612 ? -12.214 -17.511 34.173 1.00 91.75 612 ILE A C 1
ATOM 4642 O O . ILE A 1 612 ? -12.369 -17.799 35.359 1.00 91.75 612 ILE A O 1
ATOM 4646 N N . VAL A 1 613 ? -12.079 -16.245 33.763 1.00 90.06 613 VAL A N 1
ATOM 4647 C CA . VAL A 1 613 ? -12.002 -15.098 34.687 1.00 90.06 613 VAL A CA 1
ATOM 4648 C C . VAL A 1 613 ? -13.253 -15.011 35.562 1.00 90.06 613 VAL A C 1
ATOM 4650 O O . VAL A 1 613 ? -13.149 -14.815 36.768 1.00 90.06 613 VAL A O 1
ATOM 4653 N N . SER A 1 614 ? -14.437 -15.227 34.987 1.00 89.38 614 SER A N 1
ATOM 4654 C CA . SER A 1 614 ? -15.708 -15.169 35.716 1.00 89.38 614 SER A CA 1
ATOM 4655 C C . SER A 1 614 ? -15.854 -16.233 36.810 1.00 89.38 614 SER A C 1
ATOM 4657 O O . SER A 1 614 ? -16.604 -16.013 37.758 1.00 89.38 614 SER A O 1
ATOM 4659 N N . ARG A 1 615 ? -15.130 -17.361 36.720 1.00 89.31 615 ARG A N 1
ATOM 4660 C CA . ARG A 1 615 ? -15.086 -18.393 37.774 1.00 89.31 615 ARG A CA 1
ATOM 4661 C C . ARG A 1 615 ? -14.177 -18.015 38.941 1.00 89.31 615 ARG A C 1
ATOM 4663 O O . ARG A 1 615 ? -14.386 -18.509 40.040 1.00 89.31 615 ARG A O 1
ATOM 4670 N N . LEU A 1 616 ? -13.181 -17.164 38.699 1.00 86.12 616 LEU A N 1
ATOM 4671 C CA . LEU A 1 616 ? -12.245 -16.684 39.719 1.00 86.12 616 LEU A CA 1
ATOM 4672 C C . LEU A 1 616 ? -12.797 -15.486 40.503 1.00 86.12 616 LEU A C 1
ATOM 4674 O O . LEU A 1 616 ? -12.243 -15.116 41.537 1.00 86.12 616 LEU A O 1
ATOM 4678 N N . LEU A 1 617 ? -13.869 -14.859 40.010 1.00 86.62 617 LEU A N 1
ATOM 4679 C CA . LEU A 1 617 ? -14.507 -13.744 40.694 1.00 86.62 617 LEU A CA 1
ATOM 4680 C C . LEU A 1 617 ? -15.319 -14.254 41.896 1.00 86.62 617 LEU A C 1
ATOM 4682 O O . LEU A 1 617 ? -16.085 -15.209 41.745 1.00 86.62 617 LEU A O 1
ATOM 4686 N N . PRO A 1 618 ? -15.191 -13.616 43.075 1.00 78.75 618 PRO A N 1
ATOM 4687 C CA . PRO A 1 618 ? -15.994 -13.970 44.238 1.00 78.75 618 PRO A CA 1
ATOM 4688 C C . PRO A 1 618 ? -17.480 -13.849 43.896 1.00 78.75 618 PRO A C 1
ATOM 4690 O O . PRO A 1 618 ? -17.915 -12.806 43.416 1.00 78.75 618 PRO A O 1
ATOM 4693 N N . ARG A 1 619 ? -18.265 -14.895 44.144 1.00 74.06 619 ARG A N 1
ATOM 4694 C CA . ARG A 1 619 ? -19.722 -14.757 44.185 1.00 74.06 619 ARG A CA 1
ATOM 4695 C C . ARG A 1 619 ? -20.078 -14.304 45.589 1.00 74.06 619 ARG A C 1
ATOM 4697 O O . ARG A 1 619 ? -19.529 -14.849 46.547 1.00 74.06 619 ARG A O 1
ATOM 4704 N N . ASP A 1 620 ? -20.935 -13.296 45.704 1.00 57.69 620 ASP A N 1
ATOM 4705 C CA . ASP A 1 620 ? -21.524 -12.985 47.001 1.00 57.69 620 ASP A CA 1
ATOM 4706 C C . ASP A 1 620 ? -22.235 -14.267 47.460 1.00 57.69 620 ASP A C 1
ATOM 4708 O O . ASP A 1 620 ? -23.016 -14.845 46.701 1.00 57.69 620 ASP A O 1
ATOM 4712 N N . GLN A 1 621 ? -21.852 -14.784 48.631 1.00 45.91 621 GLN A N 1
ATOM 4713 C CA . GLN A 1 621 ? -22.617 -15.843 49.274 1.00 45.91 621 GLN A CA 1
ATOM 4714 C C . GLN A 1 621 ? -24.015 -15.264 49.473 1.00 45.91 621 GLN A C 1
ATOM 4716 O O . GLN A 1 621 ? -24.150 -14.228 50.123 1.00 45.91 621 GLN A O 1
ATOM 4721 N N . GLU A 1 622 ? -25.018 -15.875 48.841 1.00 40.94 622 GLU A N 1
ATOM 4722 C CA . GLU A 1 622 ? -26.405 -15.648 49.226 1.00 40.94 622 GLU A CA 1
ATOM 4723 C C . GLU A 1 622 ? -26.470 -15.845 50.740 1.00 40.94 622 GLU A C 1
ATOM 4725 O O . GLU A 1 622 ? -26.016 -16.870 51.255 1.00 40.94 622 GLU A O 1
ATOM 4730 N N . GLU A 1 623 ? -26.924 -14.802 51.434 1.00 38.25 623 GLU A N 1
ATOM 4731 C CA . GLU A 1 623 ? -27.310 -14.871 52.835 1.00 38.25 623 GLU A CA 1
ATOM 4732 C C . GLU A 1 623 ? -28.240 -16.082 52.980 1.00 38.25 623 GLU A C 1
ATOM 4734 O O . GLU A 1 623 ? -29.308 -16.124 52.366 1.00 38.25 623 GLU A O 1
ATOM 4739 N N . ALA A 1 624 ? -27.752 -17.099 53.692 1.00 34.53 624 ALA A N 1
ATOM 4740 C CA . ALA A 1 624 ? -28.520 -18.277 54.069 1.00 34.53 624 ALA A CA 1
ATOM 4741 C C . ALA A 1 624 ? -29.599 -17.915 55.092 1.00 34.53 624 ALA A C 1
ATOM 4743 O O . ALA A 1 624 ? -29.320 -17.041 55.949 1.00 34.53 624 ALA A O 1
#

Solvent-accessible surface area (backbone atoms only — not comparable to full-atom values): 32271 Å² total; per-residue (Å²): 133,85,72,60,81,83,61,87,63,51,62,55,29,53,46,50,23,38,53,51,11,49,54,42,41,52,42,43,50,52,34,56,69,76,61,44,34,28,23,36,23,32,50,49,70,54,55,46,52,36,18,54,77,69,75,41,56,60,70,59,45,50,52,52,31,36,76,28,55,47,46,28,31,36,43,56,49,37,30,45,46,51,38,39,74,72,68,51,31,47,83,47,73,47,77,45,72,60,94,88,44,76,45,74,48,50,29,40,38,42,83,41,73,66,59,46,53,40,46,51,52,31,44,39,61,67,47,46,83,54,32,61,90,65,60,76,47,91,71,56,30,41,58,58,42,97,61,61,67,70,61,55,32,68,34,56,46,43,65,52,67,68,62,36,48,55,37,49,77,71,66,33,43,37,30,36,32,40,56,52,65,88,80,63,40,55,66,41,45,47,52,55,53,50,49,35,42,77,59,57,30,48,31,41,30,66,28,85,59,31,31,49,27,54,96,80,17,42,68,49,42,52,54,46,31,61,73,70,68,30,31,39,43,48,58,56,98,58,82,39,45,53,45,69,59,48,41,60,74,45,44,72,39,35,36,37,25,40,60,74,53,61,84,59,43,67,76,43,53,74,66,56,48,35,50,51,54,35,43,35,41,62,51,52,54,26,21,30,40,44,56,71,63,75,54,87,83,52,97,55,36,45,61,57,37,25,52,51,46,30,52,31,44,54,53,31,44,73,72,69,38,38,84,36,77,57,64,44,70,60,66,45,93,63,65,83,62,53,33,25,57,37,32,45,32,41,32,58,39,42,44,54,46,48,53,75,78,43,87,50,67,66,60,47,50,53,50,43,52,51,38,48,51,36,7,56,33,29,70,40,72,70,27,34,56,50,41,35,40,48,33,40,36,33,24,45,48,38,19,52,50,50,43,68,47,65,53,49,86,50,39,66,60,43,49,51,49,33,48,53,38,9,40,34,17,11,38,39,33,38,23,51,58,63,44,51,42,25,47,73,62,51,43,77,70,84,48,56,68,56,33,47,50,51,42,30,52,53,48,25,52,54,34,35,63,73,34,35,60,63,72,59,62,74,68,46,83,86,44,71,67,57,50,53,51,51,50,50,52,51,49,51,52,48,51,48,55,67,64,65,60,93,81,63,93,71,75,77,54,73,68,54,50,53,54,51,54,53,42,52,76,76,35,101,52,72,43,60,66,64,29,23,72,44,6,33,18,32,27,33,32,13,46,41,46,49,40,49,36,71,77,38,65,87,47,26,85,77,46,16,57,56,27,18,49,26,40,19,56,10,36,48,22,39,30,44,46,21,57,46,35,56,48,52,32,36,50,64,70,59,44,50,50,19,46,52,51,24,51,52,52,2,46,57,52,5,52,54,51,31,58,54,54,61,68,73,49,85,72,81,74,75,86,126

Foldseek 3Di:
DDAQDDDPCVVLLLPQLLVLLVVLLVLLLVLLLVFQAAAEEEELVQLVLLCVLVVHDSLVLLVLLVVLQHFAYEFEFDFLLVCVVVVQKDWDWDWDQDPNDTDTWIKIFGPDPVVLVLLLVQQCQQVPVQLPPQDQDPVRIGTHRPDDVVVNRRGGSEGDLVSLVSCVVSNHAYEYEYEADPPQDLVNLLVRLVVCVVSRHQEYEYDDQERHCAPHRLVSNLVSCVVSNHAYEDEPPHHHRCSLVSCVPCLQRYAYEYDDDLVRLLVDDLVVVLVVQLCCCAFQVHRYYHDDFNDSPDPNRSVSSSVSSSSSQVSNVVSVRDHDDGGRRDWRPDDLCSLLSSQQSNLVLLLSLVVVVDVDPVVSVVSSVVSNVLSNCLSDPVSLLVSLLSLLQSQLSSLLSVCSNCLDLDLLVSLVSSQSSLLSSLSSNLSSPRTSCLQNVSDANPCLLVSQQVNLVVLLVVLCVVLHDPVCVVPDPCDPVNVVVVVVVVVVNVVVSVPPDDDDPDDDDPVVVVVQVVCVVPAPAAADCLQQVWQLLLCSLLSLLSSVCVVVVVCSHPCSNVSSVSNSRNSSNSSSLSSLSSSNNTSPVNSVSNNVVSNVSSVVNNVVSNVVVVVVDDDPPPDD

Sequence (624 aa):
MNRTKLPQWLAMALLLPALFSLYSIYKRNQAESLNRATAFATEYETIEALAAAQGMPIDSAIEEMKGQGLNAVVLSEESVAELIGRGRLTLGAQSFTVGGKTANEYGLYFSDPHDMARVQRALRTRFHDLAGPMNSSRPLMLSLPPVAPALVRATSVGLSPDQTEIARRHGLQIIARFSNPPGVSSATVRDMLTWAHEMGATVFLPSGDQVLGRRNALGTTQETLQTLGMLYATPEFTRIGGDDELVKKAPENVVRLHSAQVAELDRLSPADAVERYVKAARERNMRVLLIRPLSFGAEHPLSDFGDFIGSIRKEVEKEGGALGKPKPFEPPTLPRWFPILIGLSIVPAGFFVGSAFFSDRRLQAIGLGLLVLLGAATAVHTGLQIMALVATLVFPVAAFLVLDALRPRNVLLGFLLVSAISLIGGLCVAGMMNGLPYYIKADEFSGVKISIFLPIVIIGFLFLQRLADLKSVLKAPITWSTVALGVTIAAVLGLMIARTGNDTGAGPSGGEMVFRNLLDRFLFVRPRTKEFLIGHPLLIAGIGLLSYLTRHPNKVATWGGWAALLLMVGSMGQTSIVNTLTHLHIPVYLSLARIALGVVLGCIIGLGLWAIVSRLLPRDQEEA

pLDDT: mean 86.7, std 11.56, range [32.59, 98.12]

InterPro domains:
  IPR043748 Family of unknown function DUF5693 [PF18949] (38-614)

Nearest PDB structures (foldseek):
  6v82-assembly1_A-2  TM=4.008E-01  e=2.601E-02  Chlamydia trachomatis D/UW-3/CX
  8ai4-assembly2_B  TM=5.907E-01  e=1.865E+00  Bacillus subtilis
  7jma-assembly1_A  TM=5.231E-01  e=1.643E+00  Methanothermobacter thermautotrophicus
  8ai1-assembly1_A  TM=5.846E-01  e=2.304E+00  Bacillus subtilis
  5exi-assembly1_A  TM=2.423E-01  e=2.970E+00  Mycobacterium tuberculosis H37Rv

Organism: NCBI:txid661478